Protein AF-0000000067798160 (afdb_homodimer)

Nearest PDB structures (foldseek):
  1x03-assembly1_A-2  TM=8.480E-01  e=4.874E-06  Homo sapiens
  2z0v-assembly1_A  TM=8.189E-01  e=3.878E-06  Homo sapiens
  2elb-assembly1_A-2  TM=4.764E-01  e=2.904E-05  Homo sapiens
  5c5b-assembly1_A  TM=5.213E-01  e=1.895E-04  Homo sapiens
  2z0o-assembly1_A-2  TM=5.023E-01  e=1.895E-04  Homo sapiens

InterPro domains:
  IPR004148 BAR domain [SM00721] (15-286)
  IPR018859 BAR domain-containing family [PF10455] (17-284)
  IPR027267 AH/BAR domain superfamily [G3DSA:1.20.1270.60] (8-289)
  IPR027267 AH/BAR domain superfamily [SSF103657] (22-286)

Solvent-accessible surface area (backbone atoms only — not comparable to full-atom values): 30978 Å² total; per-residue (Å²): 134,86,80,68,79,69,65,75,69,60,71,70,67,64,83,59,51,76,60,34,54,50,47,45,48,52,52,56,58,40,74,73,48,80,81,69,70,80,75,77,55,68,68,56,54,44,50,51,36,39,53,50,16,52,48,46,31,48,50,39,42,45,69,52,57,54,49,47,72,42,69,37,36,52,24,53,70,51,60,57,47,47,50,48,46,51,46,47,50,45,45,47,47,44,54,46,48,69,67,42,81,53,75,69,61,43,48,45,64,69,56,38,74,60,75,78,73,76,69,50,31,46,36,34,46,47,15,48,22,26,44,52,21,32,50,35,33,48,72,34,63,49,58,89,77,33,50,60,45,49,39,28,48,53,48,17,54,44,26,39,51,38,30,52,32,48,51,50,26,25,51,45,31,40,60,52,26,49,47,48,46,49,48,42,52,69,38,47,50,40,51,28,50,52,31,48,50,47,26,52,50,27,46,51,50,32,44,51,40,47,53,49,38,73,68,43,53,82,88,43,39,65,62,30,50,52,50,37,52,50,29,47,51,46,28,30,51,30,43,46,49,25,52,51,44,40,49,52,52,66,68,56,61,57,68,47,52,25,48,49,46,40,50,50,29,52,30,52,29,24,41,51,37,22,54,47,36,61,60,43,48,62,55,41,47,50,38,40,52,54,48,45,50,53,50,52,52,54,56,54,53,72,75,101,135,83,79,70,77,69,65,75,69,59,72,71,66,63,85,60,52,75,60,34,55,50,45,46,49,52,52,55,57,38,73,74,49,81,79,71,71,79,72,76,56,68,71,57,54,42,50,52,36,38,52,50,14,53,49,46,31,47,50,39,42,43,69,52,57,55,48,46,71,41,70,37,38,52,23,52,72,49,60,56,45,48,53,46,48,48,48,46,51,46,46,49,47,45,53,47,47,69,68,41,81,51,78,70,61,41,48,45,65,69,56,40,74,59,76,77,73,74,70,51,32,46,37,33,47,47,14,49,22,26,43,51,21,33,51,35,33,49,74,35,63,49,57,90,76,33,50,59,45,48,39,29,46,52,48,16,53,44,26,39,52,37,31,52,34,48,52,51,27,24,51,46,32,41,61,51,25,51,45,48,46,48,48,42,54,70,38,46,52,39,51,28,51,52,30,48,49,46,26,52,51,28,47,52,49,32,44,52,40,48,54,49,37,73,68,43,52,81,89,43,38,68,62,30,52,52,49,36,54,50,29,48,50,46,26,29,51,30,44,46,50,26,51,54,44,40,50,55,52,67,67,57,61,57,68,46,53,25,48,46,47,39,50,48,29,53,30,53,30,24,41,52,37,22,53,47,37,62,62,43,49,61,56,42,48,51,38,38,52,53,48,45,52,52,51,52,51,54,56,54,53,71,75,103

Sequence (608 aa):
MSFNFNDSLNSLSTTFSPWAKRTQRMVQEKLGNVEDVTELPQEYLELEARVDALKIVHQKLLAVTSNYENEGYDYPPNLRESLSDLSKTITEKVQGLSQVSSAAEAQSVLTTPGSKKDPKTMNHALGRAALGGVAALKEAGADSDDPLSESLQKYAIAEEKIGEGRLSQDTLIANKFNAAFHTTLNTSLQFAAKARANVRNARLTLDAVKASAKAAKPEQQGAARAEVEQAEDEFVAATEEAVGVMKNALDTPEPLRNLVELVSAQLAYHKLAYETLKDLLPEVEELQTTQETKYRESREAAINMSFNFNDSLNSLSTTFSPWAKRTQRMVQEKLGNVEDVTELPQEYLELEARVDALKIVHQKLLAVTSNYENEGYDYPPNLRESLSDLSKTITEKVQGLSQVSSAAEAQSVLTTPGSKKDPKTMNHALGRAALGGVAALKEAGADSDDPLSESLQKYAIAEEKIGEGRLSQDTLIANKFNAAFHTTLNTSLQFAAKARANVRNARLTLDAVKASAKAAKPEQQGAARAEVEQAEDEFVAATEEAVGVMKNALDTPEPLRNLVELVSAQLAYHKLAYETLKDLLPEVEELQTTQETKYRESREAAIN

Organism: Yarrowia lipolytica (strain CLIB 122 / E 150) (NCBI:txid284591)

pLDDT: mean 81.95, std 21.0, range [26.31, 98.88]

Foldseek 3Di:
DPPPPPPVVPPCVVVQDPLLVVLLVQLVVVLPPPPQARDHDPVLVVLVVLLVVLLCVLVVVLVPLVCLVPQQSQPCVVVVVVVVCVVVVCVVLVVVVVPDDDPVVNVCVVVVPPPPPQGNYVLLVLLVVLVVVLVVCVVVPHDPVQLSSVLSNLSSVLSVQLSVLSNQLSVLLVPLANVLSVVLCVPLSVVLVVLVVQLVVLSVQLSVLSVCLVVDDPVCNVVSVVSNVVSSVSNSVSSVVSSVSSVVSSPDCRNVVSVVSNVVSVVSSVVSSVVSVVVSVVVSVVSVVVVVVVVVVVVVVVVD/DPPPPPPVVPPCVVVQDPLLVVLLVQLVVVLPPPPQARDHDPVLVVLVVLLVVLLCVLVVVLVPLVCLVPQQSQPCVVVVVVVVVVVVVCVVLVVVVVVDDDPVVNVCVVVVPPPPPQGNYVLLVLLVVLVVVLVVCVVVPHDPVQLSSVLSNLSSVLSVQLSVLSNQLSVLLVPLANVLSVVLCVPLSVVLVVLVVQLVVLSVQLSVLSVCLVVDDPVCNVVSVVSNVVSSVSNSVSSVVSVVSSVVSSPDCRNVVSVVSNVVSVVSSVVSSVVSVVVSVVVSVVSVVVVVVVVVVVVVVVVD

Secondary structure (DSSP, 8-state):
----TTTTSSS------HHHHHHHHHHHHHHHSS--SPPPPHHHHHHHHHHHHHHHHHHHHHHHHGGGGSTTTT-THHHHHHHHHHHHHHHHHHHHHHS--SHHHHHHHHHS--S-----SHHHHHHHHHHHHHHHHHHTT--TT-HHHHHHHHHHHHHHHHHHHHHHHHHHIIIIIIHHHHHHHHTHHHHHHHHHHHHHHHHHHHHHHHHHHHS--GGGHHHHHHHHHHHHHHHHHHHHHHHHHHHHHHS-SHHHHHHHHHHHHHHHHHHHHHHHHHHHHHHHHHHHHHHHHHHHHHHHHHH-/----TTGGGSS------HHHHHHHHHHHHHHHSS--S-PPPHHHHHHHHHHHHHHHHHHHHHHHHGGGGSTTTT-THHHHHHHHHHHHHHHHHHHHHHH--SHHHHHHHHHS--S-PPP-SHHHHHHHHHHHHHHHHHHTT--TT-HHHHHHHHHHHHHHHHHHHHHHHHHHIIIIIIHHHHHHHHTHHHHHHHHHHHHHHHHHHHHHHHHHHHH--GGGHHHHHHHHHHHHHHHHHHHHHHHHHHHHHHS-SHHHHHHHHHHHHHHHHHHHHHHHHHHHHHHHHHHHHHHHHHHHHHHHHHH-

Structure (mmCIF, N/CA/C/O backbone):
data_AF-0000000067798160-model_v1
#
loop_
_entity.id
_entity.type
_entity.pdbx_description
1 polymer YALI0B21120p
#
loop_
_atom_site.group_PDB
_atom_site.id
_atom_site.type_symbol
_atom_site.label_atom_id
_atom_site.label_alt_id
_atom_site.label_comp_id
_atom_site.label_asym_id
_atom_site.label_entity_id
_atom_site.label_seq_id
_atom_site.pdbx_PDB_ins_code
_atom_site.Cartn_x
_atom_site.Cartn_y
_atom_site.Cartn_z
_atom_site.occupancy
_atom_site.B_iso_or_equiv
_atom_site.auth_seq_id
_atom_site.auth_comp_id
_atom_site.auth_asym_id
_atom_site.auth_atom_id
_atom_site.pdbx_PDB_model_num
ATOM 1 N N . MET A 1 1 ? -4.547 -82.625 -29.016 1 26.8 1 MET A N 1
ATOM 2 C CA . MET A 1 1 ? -5.004 -81.375 -29.625 1 26.8 1 MET A CA 1
ATOM 3 C C . MET A 1 1 ? -4.508 -80.188 -28.828 1 26.8 1 MET A C 1
ATOM 5 O O . MET A 1 1 ? -4.828 -80.062 -27.641 1 26.8 1 MET A O 1
ATOM 9 N N . SER A 1 2 ? -3.238 -79.75 -29.109 1 29.38 2 SER A N 1
ATOM 10 C CA . SER A 1 2 ? -2.334 -78.812 -28.453 1 29.38 2 SER A CA 1
ATOM 11 C C . SER A 1 2 ? -2.9 -77.375 -28.469 1 29.38 2 SER A C 1
ATOM 13 O O . SER A 1 2 ? -3.074 -76.75 -29.547 1 29.38 2 SER A O 1
ATOM 15 N N . PHE A 1 3 ? -3.971 -77.062 -27.531 1 33.56 3 PHE A N 1
ATOM 16 C CA . PHE A 1 3 ? -4.559 -75.75 -27.312 1 33.56 3 PHE A CA 1
ATOM 17 C C . PHE A 1 3 ? -3.482 -74.688 -27.281 1 33.56 3 PHE A C 1
ATOM 19 O O . PHE A 1 3 ? -2.645 -74.688 -26.375 1 33.56 3 PHE A O 1
ATOM 26 N N . ASN A 1 4 ? -3.025 -74.25 -28.5 1 27.56 4 ASN A N 1
ATOM 27 C CA . ASN A 1 4 ? -2.102 -73.125 -28.75 1 27.56 4 ASN A CA 1
ATOM 28 C C . ASN A 1 4 ? -2.543 -71.875 -28.031 1 27.56 4 ASN A C 1
ATOM 30 O O . ASN A 1 4 ? -3.504 -71.188 -28.453 1 27.56 4 ASN A O 1
ATOM 34 N N . PHE A 1 5 ? -2.439 -71.75 -26.609 1 35.53 5 PHE A N 1
ATOM 35 C CA . PHE A 1 5 ? -2.541 -70.625 -25.688 1 35.53 5 PHE A CA 1
ATOM 36 C C . PHE A 1 5 ? -1.87 -69.375 -26.281 1 35.53 5 PHE A C 1
ATOM 38 O O . PHE A 1 5 ? -1.918 -68.25 -25.703 1 35.53 5 PHE A O 1
ATOM 45 N N . ASN A 1 6 ? -1.009 -69.5 -27.391 1 32.62 6 ASN A N 1
ATOM 46 C CA . ASN A 1 6 ? -0.255 -68.375 -27.906 1 32.62 6 ASN A CA 1
ATOM 47 C C . ASN A 1 6 ? -1.163 -67.375 -28.625 1 32.62 6 ASN A C 1
ATOM 49 O O . ASN A 1 6 ? -0.875 -66.188 -28.641 1 32.62 6 ASN A O 1
ATOM 53 N N . ASP A 1 7 ? -2.201 -67.812 -29.438 1 34.44 7 ASP A N 1
ATOM 54 C CA . ASP A 1 7 ? -2.82 -66.875 -30.422 1 34.44 7 ASP A CA 1
ATOM 55 C C . ASP A 1 7 ? -3.674 -65.812 -29.734 1 34.44 7 ASP A C 1
ATOM 57 O O . ASP A 1 7 ? -4.094 -64.875 -30.375 1 34.44 7 ASP A O 1
ATOM 61 N N . SER A 1 8 ? -4.457 -66.188 -28.656 1 33.22 8 SER A N 1
ATOM 62 C CA . SER A 1 8 ? -5.441 -65.25 -28.172 1 33.22 8 SER A CA 1
ATOM 63 C C . SER A 1 8 ? -4.766 -64 -27.594 1 33.22 8 SER A C 1
ATOM 65 O O . SER A 1 8 ? -5.438 -63.031 -27.172 1 33.22 8 SER A O 1
ATOM 67 N N . LEU A 1 9 ? -3.496 -64.125 -27.078 1 33.91 9 LEU A N 1
ATOM 68 C CA . LEU A 1 9 ? -2.893 -62.969 -26.453 1 33.91 9 LEU A CA 1
ATOM 69 C C . LEU A 1 9 ? -2.639 -61.875 -27.484 1 33.91 9 LEU A C 1
ATOM 71 O O . LEU A 1 9 ? -2.344 -60.719 -27.141 1 33.91 9 LEU A O 1
ATOM 75 N N . ASN A 1 10 ? -2.498 -62.219 -28.844 1 33.38 10 ASN A N 1
ATOM 76 C CA . ASN A 1 10 ? -2.059 -61.219 -29.812 1 33.38 10 ASN A CA 1
ATOM 77 C C . ASN A 1 10 ? -3.135 -60.156 -30.047 1 33.38 10 ASN A C 1
ATOM 79 O O . ASN A 1 10 ? -2.871 -59.125 -30.672 1 33.38 10 ASN A O 1
ATOM 83 N N . SER A 1 11 ? -4.445 -60.5 -30.172 1 33.44 11 SER A N 1
ATOM 84 C CA . SER A 1 11 ? -5.383 -59.562 -30.781 1 33.44 11 SER A CA 1
ATOM 85 C C . SER A 1 11 ? -5.586 -58.344 -29.906 1 33.44 11 SER A C 1
ATOM 87 O O . SER A 1 11 ? -6.309 -57.438 -30.266 1 33.44 11 SER A O 1
ATOM 89 N N . LEU A 1 12 ? -5.508 -58.5 -28.578 1 36.44 12 LEU A N 1
ATOM 90 C CA . LEU A 1 12 ? -5.719 -57.25 -27.906 1 36.44 12 LEU A CA 1
ATOM 91 C C . LEU A 1 12 ? -4.613 -56.25 -28.25 1 36.44 12 LEU A C 1
ATOM 93 O O . LEU A 1 12 ? -3.541 -56.281 -27.641 1 36.44 12 LEU A O 1
ATOM 97 N N . SER A 1 13 ? -4.258 -56.031 -29.516 1 34.72 13 SER A N 1
ATOM 98 C CA . SER A 1 13 ? -3.5 -54.875 -29.984 1 34.72 13 SER A CA 1
ATOM 99 C C . SER A 1 13 ? -3.939 -53.594 -29.281 1 34.72 13 SER A C 1
ATOM 101 O O . SER A 1 13 ? -4.816 -52.875 -29.766 1 34.72 13 SER A O 1
ATOM 103 N N . THR A 1 14 ? -4.59 -53.625 -28.094 1 39.97 14 THR A N 1
ATOM 104 C CA . THR A 1 14 ? -4.773 -52.344 -27.391 1 39.97 14 THR A CA 1
ATOM 105 C C . THR A 1 14 ? -3.555 -51.438 -27.578 1 39.97 14 THR A C 1
ATOM 107 O O . THR A 1 14 ? -2.42 -51.875 -27.359 1 39.97 14 THR A O 1
ATOM 110 N N . THR A 1 15 ? -3.641 -50.469 -28.547 1 40.31 15 THR A N 1
ATOM 111 C CA . THR A 1 15 ? -2.738 -49.344 -28.766 1 40.31 15 THR A CA 1
ATOM 112 C C . THR A 1 15 ? -2.107 -48.906 -27.453 1 40.31 15 THR A C 1
ATOM 114 O O . THR A 1 15 ? -2.748 -48.219 -26.656 1 40.31 15 THR A O 1
ATOM 117 N N . PHE A 1 16 ? -1.462 -49.75 -26.797 1 50.81 16 PHE A N 1
ATOM 118 C CA . PHE A 1 16 ? -0.698 -49.375 -25.609 1 50.81 16 PHE A CA 1
ATOM 119 C C . PHE A 1 16 ? 0.133 -48.125 -25.859 1 50.81 16 PHE A C 1
ATOM 121 O O . PHE A 1 16 ? 0.827 -48.031 -26.875 1 50.81 16 PHE A O 1
ATOM 128 N N . SER A 1 17 ? -0.335 -47.031 -25.172 1 61.56 17 SER A N 1
ATOM 129 C CA . SER A 1 17 ? 0.434 -45.781 -25.219 1 61.56 17 SER A CA 1
ATOM 130 C C . SER A 1 17 ? 1.926 -46.031 -25.047 1 61.56 17 SER A C 1
ATOM 132 O O . SER A 1 17 ? 2.314 -47.031 -24.422 1 61.56 17 SER A O 1
ATOM 134 N N . PRO A 1 18 ? 2.727 -45.406 -25.984 1 65.56 18 PRO A N 1
ATOM 135 C CA . PRO A 1 18 ? 4.176 -45.594 -25.859 1 65.56 18 PRO A CA 1
ATOM 136 C C . PRO A 1 18 ? 4.645 -45.625 -24.406 1 65.56 18 PRO A C 1
ATOM 138 O O . PRO A 1 18 ? 5.59 -46.344 -24.062 1 65.56 18 PRO A O 1
ATOM 141 N N . TRP A 1 19 ? 3.869 -45.031 -23.594 1 69.81 19 TRP A N 1
ATOM 142 C CA . TRP A 1 19 ? 4.242 -44.969 -22.188 1 69.81 19 TRP A CA 1
ATOM 143 C C . TRP A 1 19 ? 3.959 -46.281 -21.484 1 69.81 19 TRP A C 1
ATOM 145 O O . TRP A 1 19 ? 4.734 -46.719 -20.641 1 69.81 19 TRP A O 1
ATOM 155 N N . ALA A 1 20 ? 2.936 -46.938 -21.844 1 71.69 20 ALA A N 1
ATOM 156 C CA . ALA A 1 20 ? 2.59 -48.219 -21.234 1 71.69 20 ALA A CA 1
ATOM 157 C C . ALA A 1 20 ? 3.65 -49.281 -21.531 1 71.69 20 ALA A C 1
ATOM 159 O O . ALA A 1 20 ? 3.988 -50.094 -20.672 1 71.69 20 ALA A O 1
ATOM 160 N N . LYS A 1 21 ? 4.16 -49.25 -22.797 1 69.69 21 LYS A N 1
ATOM 161 C CA . LYS A 1 21 ? 5.164 -50.219 -23.219 1 69.69 21 LYS A CA 1
ATOM 162 C C . LYS A 1 21 ? 6.465 -50.031 -22.438 1 69.69 21 LYS A C 1
ATOM 164 O O . LYS A 1 21 ? 7.105 -51 -22.047 1 69.69 21 LYS A O 1
ATOM 169 N N . ARG A 1 22 ? 6.777 -48.719 -22.234 1 73.06 22 ARG A N 1
ATOM 170 C CA . ARG A 1 22 ? 8.016 -48.438 -21.516 1 73.06 22 ARG A CA 1
ATOM 171 C C . ARG A 1 22 ? 7.91 -48.875 -20.062 1 73.06 22 ARG A C 1
ATOM 173 O O . ARG A 1 22 ? 8.836 -49.469 -19.516 1 73.06 22 ARG A O 1
ATOM 180 N N . THR A 1 23 ? 6.863 -48.5 -19.453 1 76.5 23 THR A N 1
ATOM 181 C CA . THR A 1 23 ? 6.676 -48.844 -18.062 1 76.5 23 THR A CA 1
ATOM 182 C C . THR A 1 23 ? 6.652 -50.375 -17.891 1 76.5 23 THR A C 1
ATOM 184 O O . THR A 1 23 ? 7.281 -50.906 -16.969 1 76.5 23 THR A O 1
ATOM 187 N N . GLN A 1 24 ? 6.039 -51.031 -18.828 1 70.69 24 GLN A N 1
ATOM 188 C CA . GLN A 1 24 ? 5.953 -52.469 -18.766 1 70.69 24 GLN A CA 1
ATOM 189 C C . GLN A 1 24 ? 7.328 -53.125 -18.953 1 70.69 24 GLN A C 1
ATOM 191 O O . GLN A 1 24 ? 7.652 -54.094 -18.266 1 70.69 24 GLN A O 1
ATOM 196 N N . ARG A 1 25 ? 8.07 -52.625 -19.938 1 68.94 25 ARG A N 1
ATOM 197 C CA . ARG A 1 25 ? 9.406 -53.156 -20.203 1 68.94 25 ARG A CA 1
ATOM 198 C C . ARG A 1 25 ? 10.305 -52.969 -18.969 1 68.94 25 ARG A C 1
ATOM 200 O O . ARG A 1 25 ? 11.086 -53.875 -18.656 1 68.94 25 ARG A O 1
ATOM 207 N N . MET A 1 26 ? 10.094 -51.781 -18.375 1 70.25 26 MET A N 1
ATOM 208 C CA . MET A 1 26 ? 10.945 -51.531 -17.219 1 70.25 26 MET A CA 1
ATOM 209 C C . MET A 1 26 ? 10.625 -52.5 -16.078 1 70.25 26 MET A C 1
ATOM 211 O O . MET A 1 26 ? 11.531 -52.969 -15.398 1 70.25 26 MET A O 1
ATOM 215 N N . VAL A 1 27 ? 9.398 -52.781 -15.906 1 67.62 27 VAL A N 1
ATOM 216 C CA . VAL A 1 27 ? 8.984 -53.719 -14.852 1 67.62 27 VAL A CA 1
ATOM 217 C C . VAL A 1 27 ? 9.492 -55.125 -15.18 1 67.62 27 VAL A C 1
ATOM 219 O O . VAL A 1 27 ? 9.977 -55.812 -14.297 1 67.62 27 VAL A O 1
ATOM 222 N N . GLN A 1 28 ? 9.508 -55.594 -16.453 1 65.19 28 GLN A N 1
ATOM 223 C CA . GLN A 1 28 ? 9.922 -56.906 -16.891 1 65.19 28 GLN A CA 1
ATOM 224 C C . GLN A 1 28 ? 11.43 -57.094 -16.781 1 65.19 28 GLN A C 1
ATOM 226 O O . GLN A 1 28 ? 11.914 -58.156 -16.422 1 65.19 28 GLN A O 1
ATOM 231 N N . GLU A 1 29 ? 12.086 -56.094 -17.203 1 59.06 29 GLU A N 1
ATOM 232 C CA . GLU A 1 29 ? 13.547 -56.156 -17.172 1 59.06 29 GLU A CA 1
ATOM 233 C C . GLU A 1 29 ? 14.055 -56.281 -15.734 1 59.06 29 GLU A C 1
ATOM 235 O O . GLU A 1 29 ? 15.078 -56.906 -15.492 1 59.06 29 GLU A O 1
ATOM 240 N N . LYS A 1 30 ? 13.375 -55.719 -14.875 1 59.19 30 LYS A N 1
ATOM 241 C CA . LYS A 1 30 ? 13.859 -55.75 -13.5 1 59.19 30 LYS A CA 1
ATOM 242 C C . LYS A 1 30 ? 13.484 -57.062 -12.82 1 59.19 30 LYS A C 1
ATOM 244 O O . LYS A 1 30 ? 14.047 -57.438 -11.781 1 59.19 30 LYS A O 1
ATOM 249 N N . LEU A 1 31 ? 12.477 -57.75 -13.242 1 56.81 31 LEU A N 1
ATOM 250 C CA . LEU A 1 31 ? 12.188 -59.094 -12.695 1 56.81 31 LEU A CA 1
ATOM 251 C C . LEU A 1 31 ? 13.406 -60 -12.789 1 56.81 31 LEU A C 1
ATOM 253 O O . LEU A 1 31 ? 13.578 -60.906 -11.961 1 56.81 31 LEU A O 1
ATOM 257 N N . GLY A 1 32 ? 14.32 -59.75 -13.828 1 48.53 32 GLY A N 1
ATOM 258 C CA . GLY A 1 32 ? 15.5 -60.594 -13.922 1 48.53 32 GLY A CA 1
ATOM 259 C C . GLY A 1 32 ? 16.625 -60.156 -13.008 1 48.53 32 GLY A C 1
ATOM 260 O O . GLY A 1 32 ? 17.516 -60.938 -12.695 1 48.53 32 GLY A O 1
ATOM 261 N N . ASN A 1 33 ? 17.047 -58.844 -13.055 1 50.19 33 ASN A N 1
ATOM 262 C CA . ASN A 1 33 ? 18.203 -58.438 -12.266 1 50.19 33 ASN A CA 1
ATOM 263 C C . ASN A 1 33 ? 17.812 -58.031 -10.844 1 50.19 33 ASN A C 1
ATOM 265 O O . ASN A 1 33 ? 16.656 -57.719 -10.586 1 50.19 33 ASN A O 1
ATOM 269 N N . VAL A 1 34 ? 18.672 -58.344 -9.758 1 46.59 34 VAL A N 1
ATOM 270 C CA . VAL A 1 34 ? 18.547 -58.281 -8.305 1 46.59 34 VAL A CA 1
ATOM 271 C C . VAL A 1 34 ? 17.984 -56.906 -7.883 1 46.59 34 VAL A C 1
ATOM 273 O O . VAL A 1 34 ? 17.438 -56.781 -6.789 1 46.59 34 VAL A O 1
ATOM 276 N N . GLU A 1 35 ? 18.438 -55.75 -8.344 1 53.56 35 GLU A N 1
ATOM 277 C CA . GLU A 1 35 ? 18.094 -54.562 -7.57 1 53.56 35 GLU A CA 1
ATOM 278 C C . GLU A 1 35 ? 16.609 -54.25 -7.691 1 53.56 35 GLU A C 1
ATOM 280 O O . GLU A 1 35 ? 16.109 -54 -8.789 1 53.56 35 GLU A O 1
ATOM 285 N N . ASP A 1 36 ? 15.586 -54.75 -6.758 1 59.25 36 ASP A N 1
ATOM 286 C CA . ASP A 1 36 ? 14.203 -55.125 -6.516 1 59.25 36 ASP A CA 1
ATOM 287 C C . ASP A 1 36 ? 13.266 -53.938 -6.676 1 59.25 36 ASP A C 1
ATOM 289 O O . ASP A 1 36 ? 12.047 -54.094 -6.781 1 59.25 36 ASP A O 1
ATOM 293 N N . VAL A 1 37 ? 13.609 -52.719 -6.621 1 68.75 37 VAL A N 1
ATOM 294 C CA . VAL A 1 37 ? 12.586 -51.656 -6.539 1 68.75 37 VAL A CA 1
ATOM 295 C C . VAL A 1 37 ? 12.211 -51.188 -7.941 1 68.75 37 VAL A C 1
ATOM 297 O O . VAL A 1 37 ? 13.094 -50.938 -8.773 1 68.75 37 VAL A O 1
ATOM 300 N N . THR A 1 38 ? 10.953 -51.312 -8.328 1 81.25 38 THR A N 1
ATOM 301 C CA . THR A 1 38 ? 10.422 -50.875 -9.625 1 81.25 38 THR A CA 1
ATOM 302 C C . THR A 1 38 ? 10.688 -49.375 -9.844 1 81.25 38 THR A C 1
ATOM 304 O O . THR A 1 38 ? 10.344 -48.562 -9 1 81.25 38 THR A O 1
ATOM 307 N N . GLU A 1 39 ? 11.453 -49.094 -10.812 1 83.75 39 GLU A N 1
ATOM 308 C CA . GLU A 1 39 ? 11.789 -47.719 -11.117 1 83.75 39 GLU A CA 1
ATOM 309 C C . GLU A 1 39 ? 10.766 -47.094 -12.062 1 83.75 39 GLU A C 1
ATOM 311 O O . GLU A 1 39 ? 10.047 -47.812 -12.766 1 83.75 39 GLU A O 1
ATOM 316 N N . LEU A 1 40 ? 10.641 -45.844 -11.992 1 88.38 40 LEU A N 1
ATOM 317 C CA . LEU A 1 40 ? 9.75 -45.094 -12.875 1 88.38 40 LEU A CA 1
ATOM 318 C C . LEU A 1 40 ? 10.508 -44.562 -14.078 1 88.38 40 LEU A C 1
ATOM 320 O O . LEU A 1 40 ? 11.688 -44.219 -13.969 1 88.38 40 LEU A O 1
ATOM 324 N N . PRO A 1 41 ? 9.828 -44.562 -15.305 1 86.62 41 PRO A N 1
ATOM 325 C CA . PRO A 1 41 ? 10.477 -43.969 -16.484 1 86.62 41 PRO A CA 1
ATOM 326 C C . PRO A 1 41 ? 10.906 -42.531 -16.266 1 86.62 41 PRO A C 1
ATOM 328 O O . PRO A 1 41 ? 10.234 -41.781 -15.539 1 86.62 41 PRO A O 1
ATOM 331 N N . GLN A 1 42 ? 12.016 -42.156 -16.922 1 88.25 42 GLN A N 1
ATOM 332 C CA . GLN A 1 42 ? 12.562 -40.812 -16.797 1 88.25 42 GLN A CA 1
ATOM 333 C C . GLN A 1 42 ? 11.547 -39.75 -17.266 1 88.25 42 GLN A C 1
ATOM 335 O O . GLN A 1 42 ? 11.453 -38.688 -16.672 1 88.25 42 GLN A O 1
ATOM 340 N N . GLU A 1 43 ? 10.844 -40 -18.297 1 89.06 43 GLU A N 1
ATOM 341 C CA . GLU A 1 43 ? 9.836 -39.094 -18.812 1 89.06 43 GLU A CA 1
ATOM 342 C C . GLU A 1 43 ? 8.758 -38.812 -17.766 1 89.06 43 GLU A C 1
ATOM 344 O O . GLU A 1 43 ? 8.266 -37.688 -17.688 1 89.06 43 GLU A O 1
ATOM 349 N N . TYR A 1 44 ? 8.422 -39.844 -17.062 1 93.38 44 TYR A N 1
ATOM 350 C CA . TYR A 1 44 ? 7.445 -39.688 -15.992 1 93.38 44 TYR A CA 1
ATOM 351 C C . TYR A 1 44 ? 7.977 -38.75 -14.906 1 93.38 44 TYR A C 1
ATOM 353 O O . TYR A 1 44 ? 7.266 -37.875 -14.438 1 93.38 44 TYR A O 1
ATOM 361 N N . LEU A 1 45 ? 9.164 -38.906 -14.531 1 92.94 45 LEU A N 1
ATOM 362 C CA . LEU A 1 45 ? 9.789 -38.094 -13.492 1 92.94 45 LEU A CA 1
ATOM 363 C C . LEU A 1 45 ? 9.898 -36.656 -13.938 1 92.94 45 LEU A C 1
ATOM 365 O O . LEU A 1 45 ? 9.734 -35.719 -13.125 1 92.94 45 LEU A O 1
ATOM 369 N N . GLU A 1 46 ? 10.148 -36.438 -15.172 1 92.88 46 GLU A N 1
ATOM 370 C CA . GLU A 1 46 ? 10.219 -35.094 -15.719 1 92.88 46 GLU A CA 1
ATOM 371 C C . GLU A 1 46 ? 8.852 -34.406 -15.68 1 92.88 46 GLU A C 1
ATOM 373 O O . GLU A 1 46 ? 8.766 -33.219 -15.383 1 92.88 46 GLU A O 1
ATOM 378 N N . LEU A 1 47 ? 7.871 -35.156 -16.047 1 94.31 47 LEU A N 1
ATOM 379 C CA . LEU A 1 47 ? 6.516 -34.656 -15.977 1 94.31 47 LEU A CA 1
ATOM 380 C C . LEU A 1 47 ? 6.156 -34.25 -14.547 1 94.31 47 LEU A C 1
ATOM 382 O O . LEU A 1 47 ? 5.52 -33.219 -14.32 1 94.31 47 LEU A O 1
ATOM 386 N N . GLU A 1 48 ? 6.539 -35.031 -13.594 1 95.62 48 GLU A N 1
ATOM 387 C CA . GLU A 1 48 ? 6.293 -34.719 -12.188 1 95.62 48 GLU A CA 1
ATOM 388 C C . GLU A 1 48 ? 6.965 -33.438 -11.773 1 95.62 48 GLU A C 1
ATOM 390 O O . GLU A 1 48 ? 6.371 -32.625 -11.062 1 95.62 48 GLU A O 1
ATOM 395 N N . ALA A 1 49 ? 8.133 -33.312 -12.234 1 95.31 49 ALA A N 1
ATOM 396 C CA . ALA A 1 49 ? 8.891 -32.125 -11.898 1 95.31 49 ALA A CA 1
ATOM 397 C C . ALA A 1 49 ? 8.219 -30.859 -12.461 1 95.31 49 ALA A C 1
ATOM 399 O O . ALA A 1 49 ? 8.195 -29.812 -11.812 1 95.31 49 ALA A O 1
ATOM 400 N N . ARG A 1 50 ? 7.727 -30.953 -13.617 1 95.56 50 ARG A N 1
ATOM 401 C CA . ARG A 1 50 ? 7.066 -29.828 -14.258 1 95.56 50 ARG A CA 1
ATOM 402 C C . ARG A 1 50 ? 5.777 -29.453 -13.523 1 95.56 50 ARG A C 1
ATOM 404 O O . ARG A 1 50 ? 5.461 -28.281 -13.359 1 95.56 50 ARG A O 1
ATOM 411 N N . VAL A 1 51 ? 5.047 -30.469 -13.18 1 96.81 51 VAL A N 1
ATOM 412 C CA . VAL A 1 51 ? 3.814 -30.219 -12.438 1 96.81 51 VAL A CA 1
ATOM 413 C C . VAL A 1 51 ? 4.137 -29.562 -11.094 1 96.81 51 VAL A C 1
ATOM 415 O O . VAL A 1 51 ? 3.443 -28.641 -10.664 1 96.81 51 VAL A O 1
ATOM 418 N N . ASP A 1 52 ? 5.164 -30.016 -10.469 1 96.81 52 ASP A N 1
ATOM 419 C CA . ASP A 1 52 ? 5.582 -29.422 -9.203 1 96.81 52 ASP A CA 1
ATOM 420 C C . ASP A 1 52 ? 6.004 -27.969 -9.375 1 96.81 52 ASP A C 1
ATOM 422 O O . ASP A 1 52 ? 5.723 -27.125 -8.516 1 96.81 52 ASP A O 1
ATOM 426 N N . ALA A 1 53 ? 6.707 -27.766 -10.445 1 96.38 53 ALA A N 1
ATOM 427 C CA . ALA A 1 53 ? 7.125 -26.406 -10.727 1 96.38 53 ALA A CA 1
ATOM 428 C C . ALA A 1 53 ? 5.918 -25.484 -10.914 1 96.38 53 ALA A C 1
ATOM 430 O O . ALA A 1 53 ? 5.895 -24.375 -10.398 1 96.38 53 ALA A O 1
ATOM 431 N N . LEU A 1 54 ? 4.957 -25.938 -11.656 1 96.62 54 LEU A N 1
ATOM 432 C CA . LEU A 1 54 ? 3.746 -25.156 -11.867 1 96.62 54 LEU A CA 1
ATOM 433 C C . LEU A 1 54 ? 3.027 -24.891 -10.555 1 96.62 54 LEU A C 1
ATOM 435 O O . LEU A 1 54 ? 2.492 -23.797 -10.336 1 96.62 54 LEU A O 1
ATOM 439 N N . LYS A 1 55 ? 3.027 -25.906 -9.711 1 97.25 55 LYS A N 1
ATOM 440 C CA . LYS A 1 55 ? 2.436 -25.734 -8.383 1 97.25 55 LYS A CA 1
ATOM 441 C C . LYS A 1 55 ? 3.154 -24.656 -7.59 1 97.25 55 LYS A C 1
ATOM 443 O O . LYS A 1 55 ? 2.514 -23.812 -6.949 1 97.25 55 LYS A O 1
ATOM 448 N N . ILE A 1 56 ? 4.406 -24.656 -7.668 1 96.56 56 ILE A N 1
ATOM 449 C CA . ILE A 1 56 ? 5.223 -23.672 -6.953 1 96.56 56 ILE A CA 1
ATOM 450 C C . ILE A 1 56 ? 4.918 -22.266 -7.469 1 96.56 56 ILE A C 1
ATOM 452 O O . ILE A 1 56 ? 4.801 -21.328 -6.68 1 96.56 56 ILE A O 1
ATOM 456 N N . VAL A 1 57 ? 4.758 -22.109 -8.781 1 96.94 57 VAL A N 1
ATOM 457 C CA . VAL A 1 57 ? 4.406 -20.828 -9.375 1 96.94 57 VAL A CA 1
ATOM 458 C C . VAL A 1 57 ? 3.113 -20.312 -8.758 1 96.94 57 VAL A C 1
ATOM 460 O O . VAL A 1 57 ? 3.049 -19.156 -8.312 1 96.94 57 VAL A O 1
ATOM 463 N N . HIS A 1 58 ? 2.123 -21.234 -8.703 1 98.19 58 HIS A N 1
ATOM 464 C CA . HIS A 1 58 ? 0.826 -20.844 -8.164 1 98.19 58 HIS A CA 1
ATOM 465 C C . HIS A 1 58 ? 0.931 -20.469 -6.688 1 98.19 58 HIS A C 1
ATOM 467 O O . HIS A 1 58 ? 0.392 -19.453 -6.258 1 98.19 58 HIS A O 1
ATOM 473 N N . GLN A 1 59 ? 1.669 -21.219 -5.988 1 96.81 59 GLN A N 1
ATOM 474 C CA . GLN A 1 59 ? 1.764 -21.047 -4.543 1 96.81 59 GLN A CA 1
ATOM 475 C C . GLN A 1 59 ? 2.529 -19.766 -4.195 1 96.81 59 GLN A C 1
ATOM 477 O O . GLN A 1 59 ? 2.113 -19.016 -3.318 1 96.81 59 GLN A O 1
ATOM 482 N N . LYS A 1 60 ? 3.566 -19.547 -4.883 1 95.88 60 LYS A N 1
ATOM 483 C CA . LYS A 1 60 ? 4.402 -18.391 -4.578 1 95.88 60 LYS A CA 1
ATOM 484 C C . LYS A 1 60 ? 3.676 -17.094 -4.898 1 95.88 60 LYS A C 1
ATOM 486 O O . LYS A 1 60 ? 3.689 -16.156 -4.098 1 95.88 60 LYS A O 1
ATOM 491 N N . LEU A 1 61 ? 3.035 -17.031 -6.02 1 97.88 61 LEU A N 1
ATOM 492 C CA . LEU A 1 61 ? 2.316 -15.812 -6.383 1 97.88 61 LEU A CA 1
ATOM 493 C C . LEU A 1 61 ? 1.114 -15.594 -5.473 1 97.88 61 LEU A C 1
ATOM 495 O O . LEU A 1 61 ? 0.867 -14.477 -5.02 1 97.88 61 LEU A O 1
ATOM 499 N N . LEU A 1 62 ? 0.453 -16.703 -5.156 1 97.19 62 LEU A N 1
ATOM 500 C CA . LEU A 1 62 ? -0.729 -16.594 -4.309 1 97.19 62 LEU A CA 1
ATOM 501 C C . LEU A 1 62 ? -0.348 -16.156 -2.9 1 97.19 62 LEU A C 1
ATOM 503 O O . LEU A 1 62 ? -1.115 -15.453 -2.236 1 97.19 62 LEU A O 1
ATOM 507 N N . ALA A 1 63 ? 0.816 -16.531 -2.469 1 94.38 63 ALA A N 1
ATOM 508 C CA . ALA A 1 63 ? 1.269 -16.156 -1.132 1 94.38 63 ALA A CA 1
ATOM 509 C C . ALA A 1 63 ? 1.32 -14.633 -0.979 1 94.38 63 ALA A C 1
ATOM 511 O O . ALA A 1 63 ? 1.053 -14.102 0.101 1 94.38 63 ALA A O 1
ATOM 512 N N . VAL A 1 64 ? 1.569 -13.953 -2.051 1 95.44 64 VAL A N 1
ATOM 513 C CA . VAL A 1 64 ? 1.68 -12.5 -2.006 1 95.44 64 VAL A CA 1
ATOM 514 C C . VAL A 1 64 ? 0.35 -11.867 -2.412 1 95.44 64 VAL A C 1
ATOM 516 O O . VAL A 1 64 ? -0.161 -10.984 -1.72 1 95.44 64 VAL A O 1
ATOM 519 N N . THR A 1 65 ? -0.302 -12.367 -3.467 1 97.62 65 THR A N 1
ATOM 520 C CA . THR A 1 65 ? -1.486 -11.727 -4.023 1 97.62 65 THR A CA 1
ATOM 521 C C . THR A 1 65 ? -2.691 -11.93 -3.109 1 97.62 65 THR A C 1
ATOM 523 O O . THR A 1 65 ? -3.701 -11.234 -3.238 1 97.62 65 THR A O 1
ATOM 526 N N . SER A 1 66 ? -2.598 -12.859 -2.209 1 95.06 66 SER A N 1
ATOM 527 C CA . SER A 1 66 ? -3.684 -13.062 -1.256 1 95.06 66 SER A CA 1
ATOM 528 C C . SER A 1 66 ? -3.869 -11.836 -0.365 1 95.06 66 SER A C 1
ATOM 530 O O . SER A 1 66 ? -4.941 -11.641 0.213 1 95.06 66 SER A O 1
ATOM 532 N N . ASN A 1 67 ? -2.854 -11.008 -0.251 1 92.5 67 ASN A N 1
ATOM 533 C CA . ASN A 1 67 ? -2.939 -9.781 0.539 1 92.5 67 ASN A CA 1
ATOM 534 C C . ASN A 1 67 ? -3.984 -8.82 -0.027 1 92.5 67 ASN A C 1
ATOM 536 O O . ASN A 1 67 ? -4.594 -8.055 0.717 1 92.5 67 ASN A O 1
ATOM 540 N N . TYR A 1 68 ? -4.215 -8.891 -1.345 1 95.62 68 TYR A N 1
ATOM 541 C CA . TYR A 1 68 ? -5.188 -8.016 -1.99 1 95.62 68 TYR A CA 1
ATOM 542 C C . TYR A 1 68 ? -6.598 -8.289 -1.479 1 95.62 68 TYR A C 1
ATOM 544 O O . TYR A 1 68 ? -7.512 -7.496 -1.702 1 95.62 68 TYR A O 1
ATOM 552 N N . GLU A 1 69 ? -6.746 -9.391 -0.841 1 93.5 69 GLU A N 1
ATOM 553 C CA . GLU A 1 69 ? -8.07 -9.758 -0.336 1 93.5 69 GLU A CA 1
ATOM 554 C C . GLU A 1 69 ? -8.344 -9.086 1.007 1 93.5 69 GLU A C 1
ATOM 556 O O . GLU A 1 69 ? -9.484 -9.094 1.486 1 93.5 69 GLU A O 1
ATOM 561 N N . ASN A 1 70 ? -7.324 -8.461 1.593 1 88.88 70 ASN A N 1
ATOM 562 C CA . ASN A 1 70 ? -7.449 -7.668 2.812 1 88.88 70 ASN A CA 1
ATOM 563 C C . ASN A 1 70 ? -7.441 -6.172 2.512 1 88.88 70 ASN A C 1
ATOM 565 O O . ASN A 1 70 ? -6.414 -5.617 2.119 1 88.88 70 ASN A O 1
ATOM 569 N N . GLU A 1 71 ? -8.406 -5.539 2.836 1 88.62 71 GLU A N 1
ATOM 570 C CA . GLU A 1 71 ? -8.594 -4.141 2.457 1 88.62 71 GLU A CA 1
ATOM 571 C C . GLU A 1 71 ? -7.547 -3.244 3.113 1 88.62 71 GLU A C 1
ATOM 573 O O . GLU A 1 71 ? -7.055 -2.301 2.492 1 88.62 71 GLU A O 1
ATOM 578 N N . GLY A 1 72 ? -7.129 -3.508 4.332 1 88.25 72 GLY A N 1
ATOM 579 C CA . GLY A 1 72 ? -6.273 -2.621 5.109 1 88.25 72 GLY A CA 1
ATOM 580 C C . GLY A 1 72 ? -4.812 -3.033 5.094 1 88.25 72 GLY A C 1
ATOM 581 O O . GLY A 1 72 ? -4.047 -2.66 5.984 1 88.25 72 GLY A O 1
ATOM 582 N N . TYR A 1 73 ? -4.402 -3.793 4.055 1 89.44 73 TYR A N 1
ATOM 583 C CA . TYR A 1 73 ? -3.053 -4.348 4.066 1 89.44 73 TYR A CA 1
ATOM 584 C C . TYR A 1 73 ? -2.01 -3.242 3.938 1 89.44 73 TYR A C 1
ATOM 586 O O . TYR A 1 73 ? -0.87 -3.402 4.379 1 89.44 73 TYR A O 1
ATOM 594 N N . ASP A 1 74 ? -2.375 -2.096 3.434 1 89.75 74 ASP A N 1
ATOM 595 C CA . ASP A 1 74 ? -1.394 -1.043 3.189 1 89.75 74 ASP A CA 1
ATOM 596 C C . ASP A 1 74 ? -1.413 -0.003 4.309 1 89.75 74 ASP A C 1
ATOM 598 O O . ASP A 1 74 ? -0.727 1.018 4.227 1 89.75 74 ASP A O 1
ATOM 602 N N . TYR A 1 75 ? -2.25 -0.201 5.223 1 88.38 75 TYR A N 1
ATOM 603 C CA . TYR A 1 75 ? -2.387 0.743 6.324 1 88.38 75 TYR A CA 1
ATOM 604 C C . TYR A 1 75 ? -2.559 0.011 7.652 1 88.38 75 TYR A C 1
ATOM 606 O O . TYR A 1 75 ? -3.674 -0.099 8.164 1 88.38 75 TYR A O 1
ATOM 614 N N . PRO A 1 76 ? -1.498 -0.428 8.281 1 71.25 76 PRO A N 1
ATOM 615 C CA . PRO A 1 76 ? -1.549 -1.286 9.469 1 71.25 76 PRO A CA 1
ATOM 616 C C . PRO A 1 76 ? -2.201 -0.599 10.664 1 71.25 76 PRO A C 1
ATOM 618 O O . PRO A 1 76 ? -2.85 -1.258 11.484 1 71.25 76 PRO A O 1
ATOM 621 N N . PRO A 1 77 ? -1.84 0.718 11.055 1 59.62 77 PRO A N 1
ATOM 622 C CA . PRO A 1 77 ? -2.506 1.268 12.242 1 59.62 77 PRO A CA 1
ATOM 623 C C . PRO A 1 77 ? -4.012 1.016 12.242 1 59.62 77 PRO A C 1
ATOM 625 O O . PRO A 1 77 ? -4.633 0.966 13.305 1 59.62 77 PRO A O 1
ATOM 628 N N . ASN A 1 78 ? -4.566 0.968 11.094 1 53.19 78 ASN A N 1
ATOM 629 C CA . ASN A 1 78 ? -5.996 0.676 11.094 1 53.19 78 ASN A CA 1
ATOM 630 C C . ASN A 1 78 ? -6.285 -0.71 11.664 1 53.19 78 ASN A C 1
ATOM 632 O O . ASN A 1 78 ? -7.422 -1.008 12.039 1 53.19 78 ASN A O 1
ATOM 636 N N . LEU A 1 79 ? -5.227 -1.489 11.695 1 48.69 79 LEU A N 1
ATOM 637 C CA . LEU A 1 79 ? -5.488 -2.766 12.352 1 48.69 79 LEU A CA 1
ATOM 638 C C . LEU A 1 79 ? -5.801 -2.562 13.828 1 48.69 79 LEU A C 1
ATOM 640 O O . LEU A 1 79 ? -6.605 -3.297 14.406 1 48.69 79 LEU A O 1
ATOM 644 N N . ARG A 1 80 ? -5.156 -1.513 14.445 1 47.34 80 ARG A N 1
ATOM 645 C CA . ARG A 1 80 ? -5.504 -1.113 15.805 1 47.34 80 ARG A CA 1
ATOM 646 C C . ARG A 1 80 ? -6.855 -0.408 15.836 1 47.34 80 ARG A C 1
ATOM 648 O O . ARG A 1 80 ? -7.609 -0.545 16.797 1 47.34 80 ARG A O 1
ATOM 655 N N . GLU A 1 81 ? -7.098 0.511 14.891 1 49.06 81 GLU A N 1
ATOM 656 C CA . GLU A 1 81 ? -8.391 1.178 14.844 1 49.06 81 GLU A CA 1
ATOM 657 C C . GLU A 1 81 ? -9.523 0.171 14.664 1 49.06 81 GLU A C 1
ATOM 659 O O . GLU A 1 81 ? -10.641 0.388 15.148 1 49.06 81 GLU A O 1
ATOM 664 N N . SER A 1 82 ? -9.203 -0.773 13.938 1 48.94 82 SER A N 1
ATOM 665 C CA . SER A 1 82 ? -10.18 -1.847 13.773 1 48.94 82 SER A CA 1
ATOM 666 C C . SER A 1 82 ? -10.539 -2.469 15.125 1 48.94 82 SER A C 1
ATOM 668 O O . SER A 1 82 ? -11.703 -2.807 15.367 1 48.94 82 SER A O 1
ATOM 670 N N . LEU A 1 83 ? -9.516 -2.49 15.945 1 47.09 83 LEU A N 1
ATOM 671 C CA . LEU A 1 83 ? -9.82 -2.986 17.281 1 47.09 83 LEU A CA 1
ATOM 672 C C . LEU A 1 83 ? -10.688 -1.992 18.047 1 47.09 83 LEU A C 1
ATOM 674 O O . LEU A 1 83 ? -11.617 -2.389 18.766 1 47.09 83 LEU A O 1
ATOM 678 N N . SER A 1 84 ? -10.461 -0.746 17.859 1 48.28 84 SER A N 1
ATOM 679 C CA . SER A 1 84 ? -11.281 0.274 18.516 1 48.28 84 SER A CA 1
ATOM 680 C C . SER A 1 84 ? -12.656 0.37 17.859 1 48.28 84 SER A C 1
ATOM 682 O O . SER A 1 84 ? -13.664 0.557 18.547 1 48.28 84 SER A O 1
ATOM 684 N N . ASP A 1 85 ? -12.727 0.276 16.641 1 50.09 85 ASP A N 1
ATOM 685 C CA . ASP A 1 85 ? -14.031 0.212 15.984 1 50.09 85 ASP A CA 1
ATOM 686 C C . ASP A 1 85 ? -14.797 -1.038 16.406 1 50.09 85 ASP A C 1
ATOM 688 O O . ASP A 1 85 ? -16.016 -0.999 16.578 1 50.09 85 ASP A O 1
ATOM 692 N N . LEU A 1 86 ? -14.102 -2.061 16.453 1 48 86 LEU A N 1
ATOM 693 C CA . LEU A 1 86 ? -14.742 -3.256 16.984 1 48 86 LEU A CA 1
ATOM 694 C C . LEU A 1 86 ? -15.234 -3.018 18.406 1 48 86 LEU A C 1
ATOM 696 O O . LEU A 1 86 ? -16.344 -3.414 18.766 1 48 86 LEU A O 1
ATOM 700 N N . SER A 1 87 ? -14.438 -2.305 19.109 1 46.84 87 SER A N 1
ATOM 701 C CA . SER A 1 87 ? -14.859 -1.998 20.469 1 46.84 87 SER A CA 1
ATOM 702 C C . SER A 1 87 ? -16.031 -1.02 20.484 1 46.84 87 SER A C 1
ATOM 704 O O . SER A 1 87 ? -16.969 -1.182 21.266 1 46.84 87 SER A O 1
ATOM 706 N N . LYS A 1 88 ? -16.078 -0.005 19.672 1 50.28 88 LYS A N 1
ATOM 707 C CA . LYS A 1 88 ? -17.188 0.955 19.625 1 50.28 88 LYS A CA 1
ATOM 708 C C . LYS A 1 88 ? -18.438 0.322 19.016 1 50.28 88 LYS A C 1
ATOM 710 O O . LYS A 1 88 ? -19.547 0.545 19.516 1 50.28 88 LYS A O 1
ATOM 715 N N . THR A 1 89 ? -18.156 -0.399 18.016 1 47.91 89 THR A N 1
ATOM 716 C CA . THR A 1 89 ? -19.297 -1.093 17.422 1 47.91 89 THR A CA 1
ATOM 717 C C . THR A 1 89 ? -19.891 -2.102 18.422 1 47.91 89 THR A C 1
ATOM 719 O O . THR A 1 89 ? -21.109 -2.225 18.531 1 47.91 89 THR A O 1
ATOM 722 N N . ILE A 1 90 ? -19.016 -2.697 19.125 1 47.91 90 ILE A N 1
ATOM 723 C CA . ILE A 1 90 ? -19.516 -3.609 20.156 1 47.91 90 ILE A CA 1
ATOM 724 C C . ILE A 1 90 ? -20.172 -2.812 21.281 1 47.91 90 ILE A C 1
ATOM 726 O O . ILE A 1 90 ? -21.25 -3.186 21.766 1 47.91 90 ILE A O 1
ATOM 730 N N . THR A 1 91 ? -19.547 -1.741 21.641 1 51.56 91 THR A N 1
ATOM 731 C CA . THR A 1 91 ? -20.125 -0.919 22.703 1 51.56 91 THR A CA 1
ATOM 732 C C . THR A 1 91 ? -21.422 -0.271 22.234 1 51.56 91 THR A C 1
ATOM 734 O O . THR A 1 91 ? -22.406 -0.213 22.984 1 51.56 91 THR A O 1
ATOM 737 N N . GLU A 1 92 ? -21.422 0.213 21.047 1 48.81 92 GLU A N 1
ATOM 738 C CA . GLU A 1 92 ? -22.656 0.779 20.516 1 48.81 92 GLU A CA 1
ATOM 739 C C . GLU A 1 92 ? -23.719 -0.3 20.328 1 48.81 92 GLU A C 1
ATOM 741 O O . GLU A 1 92 ? -24.891 -0.079 20.609 1 48.81 92 GLU A O 1
ATOM 746 N N . LYS A 1 93 ? -23.219 -1.373 19.812 1 48.03 93 LYS A N 1
ATOM 747 C CA . LYS A 1 93 ? -24.172 -2.475 19.688 1 48.03 93 LYS A CA 1
ATOM 748 C C . LYS A 1 93 ? -24.594 -2.994 21.062 1 48.03 93 LYS A C 1
ATOM 750 O O . LYS A 1 93 ? -25.75 -3.354 21.281 1 48.03 93 LYS A O 1
ATOM 755 N N . VAL A 1 94 ? -23.672 -2.971 21.953 1 48.78 94 VAL A N 1
ATOM 756 C CA . VAL A 1 94 ? -24.016 -3.389 23.297 1 48.78 94 VAL A CA 1
ATOM 757 C C . VAL A 1 94 ? -24.922 -2.344 23.953 1 48.78 94 VAL A C 1
ATOM 759 O O . VAL A 1 94 ? -25.906 -2.688 24.609 1 48.78 94 VAL A O 1
ATOM 762 N N . GLN A 1 95 ? -24.516 -1.117 23.781 1 50.38 95 GLN A N 1
ATOM 763 C CA . GLN A 1 95 ? -25.391 -0.078 24.312 1 50.38 95 GLN A CA 1
ATOM 764 C C . GLN A 1 95 ? -26.734 -0.048 23.594 1 50.38 95 GLN A C 1
ATOM 766 O O . GLN A 1 95 ? -27.766 0.24 24.188 1 50.38 95 GLN A O 1
ATOM 771 N N . GLY A 1 96 ? -26.594 -0.288 22.297 1 44.53 96 GLY A N 1
ATOM 772 C CA . GLY A 1 96 ? -27.859 -0.436 21.578 1 44.53 96 GLY A CA 1
ATOM 773 C C . GLY A 1 96 ? -28.641 -1.66 22 1 44.53 96 GLY A C 1
ATOM 774 O O . GLY A 1 96 ? -29.875 -1.64 22.016 1 44.53 96 GLY A O 1
ATOM 775 N N . LEU A 1 97 ? -27.891 -2.727 22.281 1 46.38 97 LEU A N 1
ATOM 776 C CA . LEU A 1 97 ? -28.578 -3.924 22.766 1 46.38 97 LEU A CA 1
ATOM 777 C C . LEU A 1 97 ? -29.141 -3.709 24.156 1 46.38 97 LEU A C 1
ATOM 779 O O . LEU A 1 97 ? -30.141 -4.344 24.531 1 46.38 97 LEU A O 1
ATOM 783 N N . SER A 1 98 ? -28.406 -3.018 24.953 1 45.5 98 SER A N 1
ATOM 784 C CA . SER A 1 98 ? -28.969 -2.848 26.297 1 45.5 98 SER A CA 1
ATOM 785 C C . SER A 1 98 ? -30.312 -2.127 26.234 1 45.5 98 SER A C 1
ATOM 787 O O . SER A 1 98 ? -31.156 -2.309 27.109 1 45.5 98 SER A O 1
ATOM 789 N N . GLN A 1 99 ? -30.406 -1.198 25.359 1 43.75 99 GLN A N 1
ATOM 790 C CA . GLN A 1 99 ? -31.688 -0.519 25.375 1 43.75 99 GLN A CA 1
ATOM 791 C C . GLN A 1 99 ? -32.688 -1.22 24.453 1 43.75 99 GLN A C 1
ATOM 793 O O . GLN A 1 99 ? -33.812 -0.769 24.297 1 43.75 99 GLN A O 1
ATOM 798 N N . VAL A 1 100 ? -32.125 -2.143 23.594 1 42.66 100 VAL A N 1
ATOM 799 C CA . VAL A 1 100 ? -33.094 -2.691 22.672 1 42.66 100 VAL A CA 1
ATOM 800 C C . VAL A 1 100 ? -33.906 -3.777 23.359 1 42.66 100 VAL A C 1
ATOM 802 O O . VAL A 1 100 ? -33.375 -4.637 24.047 1 42.66 100 VAL A O 1
ATOM 805 N N . SER A 1 101 ? -35.156 -3.436 23.812 1 41.97 101 SER A N 1
ATOM 806 C CA . SER A 1 101 ? -36.156 -4.301 24.438 1 41.97 101 SER A CA 1
ATOM 807 C C . SER A 1 101 ? -36.438 -5.527 23.578 1 41.97 101 SER A C 1
ATOM 809 O O . SER A 1 101 ? -36.969 -6.52 24.062 1 41.97 101 SER A O 1
ATOM 811 N N . SER A 1 102 ? -37.188 -5.488 22.375 1 43.06 102 SER A N 1
ATOM 812 C CA . SER A 1 102 ? -37.75 -6.637 21.656 1 43.06 102 SER A CA 1
ATOM 813 C C . SER A 1 102 ? -36.781 -7.102 20.578 1 43.06 102 SER A C 1
ATOM 815 O O . SER A 1 102 ? -35.938 -6.328 20.094 1 43.06 102 SER A O 1
ATOM 817 N N . ALA A 1 103 ? -36.656 -8.555 20.375 1 44.78 103 ALA A N 1
ATOM 818 C CA . ALA A 1 103 ? -35.844 -9.328 19.438 1 44.78 103 ALA A CA 1
ATOM 819 C C . ALA A 1 103 ? -35.844 -8.688 18.047 1 44.78 103 ALA A C 1
ATOM 821 O O . ALA A 1 103 ? -34.844 -8.719 17.344 1 44.78 103 ALA A O 1
ATOM 822 N N . ALA A 1 104 ? -37.031 -8.203 17.578 1 45.16 104 ALA A N 1
ATOM 823 C CA . ALA A 1 104 ? -37.219 -7.691 16.234 1 45.1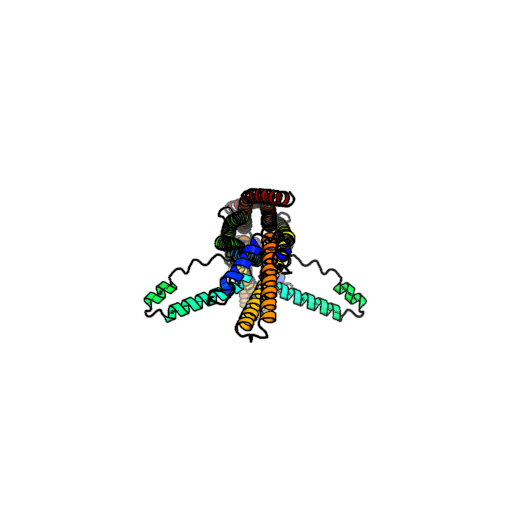6 104 ALA A CA 1
ATOM 824 C C . ALA A 1 104 ? -36.438 -6.402 16.016 1 45.16 104 ALA A C 1
ATOM 826 O O . ALA A 1 104 ? -35.906 -6.172 14.93 1 45.16 104 ALA A O 1
ATOM 827 N N . GLU A 1 105 ? -36.469 -5.527 16.984 1 43.53 105 GLU A N 1
ATOM 828 C CA . GLU A 1 105 ? -35.781 -4.242 16.875 1 43.53 105 GLU A CA 1
ATOM 829 C C . GLU A 1 105 ? -34.281 -4.414 17 1 43.53 105 GLU A C 1
ATOM 831 O O . GLU A 1 105 ? -33.531 -3.615 16.453 1 43.53 105 GLU A O 1
ATOM 836 N N . ALA A 1 106 ? -33.906 -5.43 17.672 1 45.06 106 ALA A N 1
ATOM 837 C CA . ALA A 1 106 ? -32.5 -5.789 17.75 1 45.06 106 ALA A CA 1
ATOM 838 C C . ALA A 1 106 ? -31.953 -6.207 16.391 1 45.06 106 ALA A C 1
ATOM 840 O O . ALA A 1 106 ? -30.797 -5.949 16.062 1 45.06 106 ALA A O 1
ATOM 841 N N . GLN A 1 107 ? -32.812 -6.996 15.547 1 43 107 GLN A N 1
ATOM 842 C CA . GLN A 1 107 ? -32.438 -7.367 14.188 1 43 107 GLN A CA 1
ATOM 843 C C . GLN A 1 107 ? -32.219 -6.129 13.32 1 43 107 GLN A C 1
ATOM 845 O O . GLN A 1 107 ? -31.359 -6.141 12.43 1 43 107 GLN A O 1
ATOM 850 N N . SER A 1 108 ? -33.094 -5.051 13.438 1 45.5 108 SER A N 1
ATOM 851 C CA . SER A 1 108 ? -32.906 -3.855 12.625 1 45.5 108 SER A CA 1
ATOM 852 C C . SER A 1 108 ? -31.625 -3.121 13 1 45.5 108 SER A C 1
ATOM 854 O O . SER A 1 108 ? -30.969 -2.527 12.141 1 45.5 108 SER A O 1
ATOM 856 N N . VAL A 1 109 ? -31.375 -2.916 14.305 1 44.31 109 VAL A N 1
ATOM 857 C CA . VAL A 1 109 ? -30.125 -2.285 14.688 1 44.31 109 VAL A CA 1
ATOM 858 C C . VAL A 1 109 ? -28.953 -3.146 14.219 1 44.31 109 VAL A C 1
ATOM 860 O O . VAL A 1 109 ? -27.922 -2.623 13.773 1 44.31 109 VAL A O 1
ATOM 863 N N . LEU A 1 110 ? -29.078 -4.516 14.422 1 43.66 110 LEU A N 1
ATOM 864 C CA . LEU A 1 110 ? -28.062 -5.395 13.867 1 43.66 110 LEU A CA 1
ATOM 865 C C . LEU A 1 110 ? -28.062 -5.348 12.344 1 43.66 110 LEU A C 1
ATOM 867 O O . LEU A 1 110 ? -27.031 -5.555 11.703 1 43.66 110 LEU A O 1
ATOM 871 N N . THR A 1 111 ? -29.281 -5.258 11.742 1 42.62 111 THR A N 1
ATOM 872 C CA . THR A 1 111 ? -29.391 -5.18 10.289 1 42.62 111 THR A CA 1
ATOM 873 C C . THR A 1 111 ? -29.141 -3.756 9.805 1 42.62 111 THR A C 1
ATOM 875 O O . THR A 1 111 ? -29.219 -3.479 8.609 1 42.62 111 THR A O 1
ATOM 878 N N . THR A 1 112 ? -29.5 -2.758 10.688 1 41.03 112 THR A N 1
ATOM 879 C CA . THR A 1 112 ? -29.219 -1.446 10.117 1 41.03 112 THR A CA 1
ATOM 880 C C . THR A 1 112 ? -27.797 -1.399 9.539 1 41.03 112 THR A C 1
ATOM 882 O O . THR A 1 112 ? -26.844 -1.814 10.203 1 41.03 112 THR A O 1
ATOM 885 N N . PRO A 1 113 ? -27.75 -1.444 8.211 1 39.34 113 PRO A N 1
ATOM 886 C CA . PRO A 1 113 ? -26.422 -1.342 7.594 1 39.34 113 PRO A CA 1
ATOM 887 C C . PRO A 1 113 ? -25.5 -0.39 8.344 1 39.34 113 PRO A C 1
ATOM 889 O O . PRO A 1 113 ? -25.891 0.735 8.664 1 39.34 113 PRO A O 1
ATOM 892 N N . GLY A 1 114 ? -25 -0.746 9.5 1 37.19 114 GLY A N 1
ATOM 893 C CA . GLY A 1 114 ? -23.984 0.115 10.086 1 37.19 114 GLY A CA 1
ATOM 894 C C . GLY A 1 114 ? -23.328 1.042 9.078 1 37.19 114 GLY A C 1
ATOM 895 O O . GLY A 1 114 ? -23.484 0.861 7.871 1 37.19 114 GLY A O 1
ATOM 896 N N . SER A 1 115 ? -23.391 2.4 9.453 1 42.16 115 SER A N 1
ATOM 897 C CA . SER A 1 115 ? -22.734 3.342 8.555 1 42.16 115 SER A CA 1
ATOM 898 C C . SER A 1 115 ? -21.609 2.668 7.77 1 42.16 115 SER A C 1
ATOM 900 O O . SER A 1 115 ? -20.828 1.897 8.336 1 42.16 115 SER A O 1
ATOM 902 N N . LYS A 1 116 ? -21.906 2.391 6.48 1 50.22 116 LYS A N 1
ATOM 903 C CA . LYS A 1 116 ? -20.859 1.861 5.613 1 50.22 116 LYS A CA 1
ATOM 904 C C . LYS A 1 116 ? -19.469 2.188 6.164 1 50.22 116 LYS A C 1
ATOM 906 O O . LYS A 1 116 ? -19.141 3.355 6.383 1 50.22 116 LYS A O 1
ATOM 911 N N . LYS A 1 117 ? -18.875 1.318 6.812 1 69.31 117 LYS A N 1
ATOM 912 C CA . LYS A 1 117 ? -17.531 1.451 7.363 1 69.31 117 LYS A CA 1
ATOM 913 C C . LYS A 1 117 ? -16.578 2.043 6.336 1 69.31 117 LYS A C 1
ATOM 915 O O . LYS A 1 117 ? -16.594 1.65 5.168 1 69.31 117 LYS A O 1
ATOM 920 N N . ASP A 1 118 ? -16.016 3.199 6.641 1 83.06 118 ASP A N 1
ATOM 921 C CA . ASP A 1 118 ? -15.023 3.85 5.793 1 83.06 118 ASP A CA 1
ATOM 922 C C . ASP A 1 118 ? -13.945 2.861 5.352 1 83.06 118 ASP A C 1
ATOM 924 O O . ASP A 1 118 ? -13.5 2.027 6.141 1 83.06 118 ASP A O 1
ATOM 928 N N . PRO A 1 119 ? -13.695 2.904 4.082 1 90.19 119 PRO A N 1
ATOM 929 C CA . PRO A 1 119 ? -12.633 2.008 3.621 1 90.19 119 PRO A CA 1
ATOM 930 C C . PRO A 1 119 ? -11.328 2.205 4.383 1 90.19 119 PRO A C 1
ATOM 932 O O . PRO A 1 119 ? -11.023 3.316 4.824 1 90.19 119 PRO A O 1
ATOM 935 N N . LYS A 1 120 ? -10.609 1.164 4.523 1 88.19 120 LYS A N 1
ATOM 936 C CA . LYS A 1 120 ? -9.445 1.158 5.406 1 88.19 120 LYS A CA 1
ATOM 937 C C . LYS A 1 120 ? -8.148 1.256 4.609 1 88.19 120 LYS A C 1
ATOM 939 O O . LYS A 1 120 ? -7.098 0.801 5.066 1 88.19 120 LYS A O 1
ATOM 944 N N . THR A 1 121 ? -8.188 1.8 3.443 1 93.62 121 THR A N 1
ATOM 945 C CA . THR A 1 121 ? -6.965 1.962 2.66 1 93.62 121 THR A CA 1
ATOM 946 C C . THR A 1 121 ? -6.207 3.211 3.096 1 93.62 121 THR A C 1
ATOM 948 O O . THR A 1 121 ? -6.785 4.117 3.695 1 93.62 121 THR A O 1
ATOM 951 N N . MET A 1 122 ? -5.016 3.248 2.885 1 95.19 122 MET A N 1
ATOM 952 C CA . MET A 1 122 ? -4.191 4.402 3.227 1 95.19 122 MET A CA 1
ATOM 953 C C . MET A 1 122 ? -4.672 5.652 2.498 1 95.19 122 MET A C 1
ATOM 955 O O . MET A 1 122 ? -4.695 6.742 3.074 1 95.19 122 MET A O 1
ATOM 959 N N . ASN A 1 123 ? -5.09 5.473 1.246 1 97.5 123 ASN A N 1
ATOM 960 C CA . ASN A 1 123 ? -5.586 6.605 0.475 1 97.5 123 ASN A CA 1
ATOM 961 C C . ASN A 1 123 ? -6.84 7.203 1.105 1 97.5 123 ASN A C 1
ATOM 963 O O . ASN A 1 123 ? -6.977 8.43 1.193 1 97.5 123 ASN A O 1
ATOM 967 N N . HIS A 1 124 ? -7.715 6.359 1.51 1 96.19 124 HIS A N 1
ATOM 968 C CA . HIS A 1 124 ? -8.906 6.855 2.189 1 96.19 124 HIS A CA 1
ATOM 969 C C . HIS A 1 124 ? -8.547 7.531 3.508 1 96.19 124 HIS A C 1
ATOM 971 O O . HIS A 1 124 ? -9.156 8.531 3.883 1 96.19 124 HIS A O 1
ATOM 977 N N . ALA A 1 125 ? -7.559 6.957 4.188 1 95.19 125 ALA A N 1
ATOM 978 C CA . ALA A 1 125 ? -7.082 7.582 5.422 1 95.19 125 ALA A CA 1
ATOM 979 C C . ALA A 1 125 ? -6.504 8.969 5.145 1 95.19 125 ALA A C 1
ATOM 981 O O . ALA A 1 125 ? -6.742 9.906 5.902 1 95.19 125 ALA A O 1
ATOM 982 N N . LEU A 1 126 ? -5.777 9.07 4.102 1 97.88 126 LEU A N 1
ATOM 983 C CA . LEU A 1 126 ? -5.223 10.359 3.703 1 97.88 126 LEU A CA 1
ATOM 984 C C . LEU A 1 126 ? -6.336 11.352 3.395 1 97.88 126 LEU A C 1
ATOM 986 O O . LEU A 1 126 ? -6.266 12.516 3.801 1 97.88 126 LEU A O 1
ATOM 990 N N . GLY A 1 127 ? -7.336 10.828 2.67 1 97.88 127 GLY A N 1
ATOM 991 C CA . GLY A 1 127 ? -8.477 11.68 2.381 1 97.88 127 GLY A CA 1
ATOM 992 C C . GLY A 1 127 ? -9.188 12.172 3.629 1 97.88 127 GLY A C 1
ATOM 993 O O . GLY A 1 127 ? -9.484 13.359 3.75 1 97.88 127 GLY A O 1
ATOM 994 N N . ARG A 1 128 ? -9.375 11.344 4.551 1 96.06 128 ARG A N 1
ATOM 995 C CA . ARG A 1 128 ? -10.031 11.703 5.805 1 96.06 128 ARG A CA 1
ATOM 996 C C . ARG A 1 128 ? -9.18 12.68 6.613 1 96.06 128 ARG A C 1
ATOM 998 O O . ARG A 1 128 ? -9.711 13.609 7.227 1 96.06 128 ARG A O 1
ATOM 1005 N N . ALA A 1 129 ? -7.926 12.398 6.633 1 96.62 129 ALA A N 1
ATOM 1006 C CA . ALA A 1 129 ? -7.027 13.305 7.34 1 96.62 129 ALA A CA 1
ATOM 1007 C C . ALA A 1 129 ? -7.094 14.711 6.75 1 96.62 129 ALA A C 1
ATOM 1009 O O . ALA A 1 129 ? -7.176 15.695 7.484 1 96.62 129 ALA A O 1
ATOM 1010 N N . ALA A 1 130 ? -7.113 14.781 5.449 1 98 130 ALA A N 1
ATOM 1011 C CA . ALA A 1 130 ? -7.195 16.078 4.773 1 98 130 ALA A CA 1
ATOM 1012 C C . ALA A 1 130 ? -8.523 16.766 5.066 1 98 130 ALA A C 1
ATOM 1014 O O . ALA A 1 130 ? -8.562 17.953 5.359 1 98 130 ALA A O 1
ATOM 1015 N N . LEU A 1 131 ?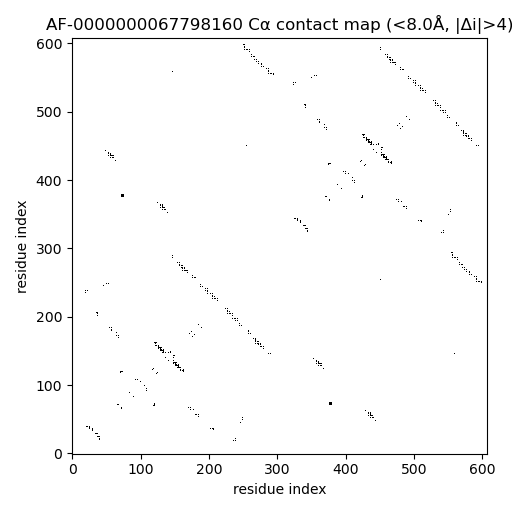 -9.57 16.016 5.082 1 96.94 131 LEU A N 1
ATOM 1016 C CA . LEU A 1 131 ? -10.883 16.578 5.367 1 96.94 131 LEU A CA 1
ATOM 1017 C C . LEU A 1 131 ? -10.977 17.047 6.82 1 96.94 131 LEU A C 1
ATOM 1019 O O . LEU A 1 131 ? -11.648 18.031 7.121 1 96.94 131 LEU A O 1
ATOM 1023 N N . GLY A 1 132 ? -10.352 16.234 7.633 1 95.06 132 GLY A N 1
ATOM 1024 C CA . GLY A 1 132 ? -10.266 16.688 9.016 1 95.06 132 GLY A CA 1
ATOM 1025 C C . GLY A 1 132 ? -9.578 18.016 9.164 1 95.06 132 GLY A C 1
ATOM 1026 O O . GLY A 1 132 ? -9.992 18.844 9.984 1 95.06 132 GLY A O 1
ATOM 1027 N N . GLY A 1 133 ? -8.523 18.188 8.383 1 95.81 133 GLY A N 1
ATOM 1028 C CA . GLY A 1 133 ? -7.863 19.484 8.359 1 95.81 133 GLY A CA 1
ATOM 1029 C C . GLY A 1 133 ? -8.75 20.594 7.836 1 95.81 133 GLY A C 1
ATOM 1030 O O . GLY A 1 133 ? -8.797 21.688 8.414 1 95.81 133 GLY A O 1
ATOM 1031 N N . VAL A 1 134 ? -9.484 20.328 6.832 1 96.25 134 VAL A N 1
ATOM 1032 C CA . VAL A 1 134 ? -10.398 21.297 6.242 1 96.25 134 VAL A CA 1
ATOM 1033 C C . VAL A 1 134 ? -11.453 21.703 7.266 1 96.25 134 VAL A C 1
ATOM 1035 O O . VAL A 1 134 ? -11.758 22.891 7.418 1 96.25 134 VAL A O 1
ATOM 1038 N N . ALA A 1 135 ? -11.977 20.781 7.953 1 94.75 135 ALA A N 1
ATOM 1039 C CA . ALA A 1 135 ? -13 21.031 8.961 1 94.75 135 ALA A CA 1
ATOM 1040 C C . ALA A 1 135 ? -12.453 21.906 10.086 1 94.75 135 ALA A C 1
ATOM 1042 O O . ALA A 1 135 ? -13.133 22.828 10.555 1 94.75 135 ALA A O 1
ATOM 1043 N N . ALA A 1 136 ? -11.258 21.578 10.484 1 93.94 136 ALA A N 1
ATOM 1044 C CA . ALA A 1 136 ? -10.633 22.359 11.547 1 93.94 136 ALA A CA 1
ATOM 1045 C C . ALA A 1 136 ? -10.414 23.812 11.102 1 93.94 136 ALA A C 1
ATOM 1047 O O . ALA A 1 136 ? -10.68 24.75 11.859 1 93.94 136 ALA A O 1
ATOM 1048 N N . LEU A 1 137 ? -10.016 23.984 9.898 1 95 137 LEU A N 1
ATOM 1049 C CA . LEU A 1 137 ? -9.773 25.312 9.359 1 95 137 LEU A CA 1
ATOM 1050 C C . LEU A 1 137 ? -11.086 26.094 9.234 1 95 137 LEU A C 1
ATOM 1052 O O . LEU A 1 137 ? -11.148 27.281 9.578 1 95 137 LEU A O 1
ATOM 1056 N N . LYS A 1 138 ? -12.102 25.469 8.82 1 92.94 138 LYS A N 1
ATOM 1057 C CA . LYS A 1 138 ? -13.406 26.109 8.672 1 92.94 138 LYS A CA 1
ATOM 1058 C C . LYS A 1 138 ? -13.969 26.516 10.023 1 92.94 138 LYS A C 1
ATOM 1060 O O . LYS A 1 138 ? -14.523 27.609 10.172 1 92.94 138 LYS A O 1
ATOM 1065 N N . GLU A 1 139 ? -13.797 25.656 10.938 1 92.25 139 GLU A N 1
ATOM 1066 C CA . GLU A 1 139 ? -14.281 25.938 12.289 1 92.25 139 GLU A CA 1
ATOM 1067 C C . GLU A 1 139 ? -13.547 27.125 12.898 1 92.25 139 GLU A C 1
ATOM 1069 O O . GLU A 1 139 ? -14.125 27.891 13.672 1 92.25 139 GLU A O 1
ATOM 1074 N N . ALA A 1 140 ? -12.281 27.297 12.492 1 92.5 140 ALA A N 1
ATOM 1075 C CA . ALA A 1 140 ? -11.461 28.391 13.023 1 92.5 140 ALA A CA 1
ATOM 1076 C C . ALA A 1 140 ? -11.727 29.688 12.281 1 92.5 140 ALA A C 1
ATOM 1078 O O . ALA A 1 140 ? -11.125 30.719 12.586 1 92.5 140 ALA A O 1
ATOM 1079 N N . GLY A 1 141 ? -12.609 29.688 11.367 1 86.19 141 GLY A N 1
ATOM 1080 C CA . GLY A 1 141 ? -13.039 30.891 10.695 1 86.19 141 GLY A CA 1
ATOM 1081 C C . GLY A 1 141 ? -12.297 31.156 9.398 1 86.19 141 GLY A C 1
ATOM 1082 O O . GLY A 1 141 ? -12.227 32.281 8.93 1 86.19 141 GLY A O 1
ATOM 1083 N N . ALA A 1 142 ? -11.625 30.172 8.93 1 77.31 142 ALA A N 1
ATOM 1084 C CA . ALA A 1 142 ? -10.969 30.344 7.633 1 77.31 142 ALA A CA 1
ATOM 1085 C C . ALA A 1 142 ? -11.977 30.688 6.547 1 77.31 142 ALA A C 1
ATOM 1087 O O . ALA A 1 142 ? -13.109 30.203 6.559 1 77.31 142 ALA A O 1
ATOM 1088 N N . ASP A 1 143 ? -11.562 31.578 5.758 1 77.31 143 ASP A N 1
ATOM 1089 C CA . ASP A 1 143 ? -12.422 31.969 4.641 1 77.31 143 ASP A CA 1
ATOM 1090 C C . ASP A 1 143 ? -12.656 30.797 3.691 1 77.31 143 ASP A C 1
ATOM 1092 O O . ASP A 1 143 ? -11.875 29.844 3.67 1 77.31 143 ASP A O 1
ATOM 1096 N N . SER A 1 144 ? -13.68 30.938 3.037 1 71.25 144 SER A N 1
ATOM 1097 C CA . SER A 1 144 ? -14.039 29.891 2.084 1 71.25 144 SER A CA 1
ATOM 1098 C C . SER A 1 144 ? -12.969 29.75 1.002 1 71.25 144 SER A C 1
ATOM 1100 O O . SER A 1 144 ? -12.82 28.672 0.413 1 71.25 144 SER A O 1
ATOM 1102 N N . ASP A 1 145 ? -12.258 30.766 0.891 1 80.94 145 ASP A N 1
ATOM 1103 C CA . ASP A 1 145 ? -11.289 30.734 -0.199 1 80.94 145 ASP A CA 1
ATOM 1104 C C . ASP A 1 145 ? -9.867 30.594 0.336 1 80.94 145 ASP A C 1
ATOM 1106 O O . ASP A 1 145 ? -8.906 31.031 -0.302 1 80.94 145 ASP A O 1
ATOM 1110 N N . ASP A 1 146 ? -9.734 30.094 1.431 1 88.56 146 ASP A N 1
ATOM 1111 C CA . ASP A 1 146 ? -8.406 29.812 1.967 1 88.56 146 ASP A CA 1
ATOM 1112 C C . ASP A 1 146 ? -7.672 28.781 1.11 1 88.56 146 ASP A C 1
ATOM 1114 O O . ASP A 1 146 ? -8.164 27.672 0.912 1 88.56 146 ASP A O 1
ATOM 1118 N N . PRO A 1 147 ? -6.531 29.156 0.561 1 93.5 147 PRO A N 1
ATOM 1119 C CA . PRO A 1 147 ? -5.84 28.281 -0.391 1 93.5 147 PRO A CA 1
ATOM 1120 C C . PRO A 1 147 ? -5.473 26.922 0.209 1 93.5 147 PRO A C 1
ATOM 1122 O O . PRO A 1 147 ? -5.527 25.906 -0.483 1 93.5 147 PRO A O 1
ATOM 1125 N N . LEU A 1 148 ? -5.082 26.938 1.434 1 94.88 148 LEU A N 1
ATOM 1126 C CA . LEU A 1 148 ? -4.73 25.672 2.064 1 94.88 148 LEU A CA 1
ATOM 1127 C C . LEU A 1 148 ? -5.953 24.766 2.197 1 94.88 148 LEU A C 1
ATOM 1129 O O . LEU A 1 148 ? -5.898 23.578 1.861 1 94.88 148 LEU A O 1
ATOM 1133 N N . SER A 1 149 ? -7.051 25.344 2.674 1 95.25 149 SER A N 1
ATOM 1134 C CA . SER A 1 149 ? -8.289 24.594 2.82 1 95.25 149 SER A CA 1
ATOM 1135 C C . SER A 1 149 ? -8.766 24.047 1.48 1 95.25 149 SER A C 1
ATOM 1137 O O . SER A 1 149 ? -9.141 22.875 1.384 1 95.25 149 SER A O 1
ATOM 1139 N N . GLU A 1 150 ? -8.711 24.828 0.516 1 95.94 150 GLU A N 1
ATOM 1140 C CA . GLU A 1 150 ? -9.133 24.406 -0.812 1 95.94 150 GLU A CA 1
ATOM 1141 C C . GLU A 1 150 ? -8.234 23.281 -1.345 1 95.94 150 GLU A C 1
ATOM 1143 O O . GLU A 1 150 ? -8.727 22.312 -1.925 1 95.94 150 GLU A O 1
ATOM 1148 N N . SER A 1 151 ? -6.957 23.484 -1.18 1 97.88 151 SER A N 1
ATOM 1149 C CA . SER A 1 151 ? -6.012 22.484 -1.647 1 97.88 151 SER A CA 1
ATOM 1150 C C . SER A 1 151 ? -6.227 21.141 -0.931 1 97.88 151 SER A C 1
ATOM 1152 O O . SER A 1 151 ? -6.18 20.094 -1.557 1 97.88 151 SER A O 1
ATOM 1154 N N . LEU A 1 152 ? -6.461 21.219 0.354 1 97.88 152 LEU A N 1
ATOM 1155 C CA . LEU A 1 152 ? -6.699 20 1.131 1 97.88 152 LEU A CA 1
ATOM 1156 C C . LEU A 1 152 ? -7.984 19.312 0.689 1 97.88 152 LEU A C 1
ATOM 1158 O O . LEU A 1 152 ? -8.062 18.078 0.655 1 97.88 152 LEU A O 1
ATOM 1162 N N . GLN A 1 153 ? -8.938 20.094 0.39 1 97.19 153 GLN A N 1
ATOM 1163 C CA . GLN A 1 153 ? -10.203 19.547 -0.092 1 97.19 153 GLN A CA 1
ATOM 1164 C C . GLN A 1 153 ? -10.008 18.812 -1.422 1 97.19 153 GLN A C 1
ATOM 1166 O O . GLN A 1 153 ? -10.508 17.703 -1.609 1 97.19 153 GLN A O 1
ATOM 1171 N N . LYS A 1 154 ? -9.305 19.422 -2.293 1 98.31 154 LYS A N 1
ATOM 1172 C CA . LYS A 1 154 ? -9.031 18.812 -3.588 1 98.31 154 LYS A CA 1
ATOM 1173 C C . LYS A 1 154 ? -8.188 17.547 -3.43 1 98.31 154 LYS A C 1
ATOM 1175 O O . LYS A 1 154 ? -8.406 16.547 -4.125 1 98.31 154 LYS A O 1
ATOM 1180 N N . TYR A 1 155 ? -7.242 17.688 -2.551 1 98.75 155 TYR A N 1
ATOM 1181 C CA . TYR A 1 155 ? -6.398 16.531 -2.262 1 98.75 155 TYR A CA 1
ATOM 1182 C C . TYR A 1 155 ? -7.227 15.367 -1.718 1 98.75 155 TYR A C 1
ATOM 1184 O O . TYR A 1 155 ? -7.012 14.219 -2.096 1 98.75 155 TYR A O 1
ATOM 1192 N N . ALA A 1 156 ? -8.133 15.664 -0.839 1 98.38 156 ALA A N 1
ATOM 1193 C CA . ALA A 1 156 ? -9 14.641 -0.256 1 98.38 156 ALA A CA 1
ATOM 1194 C C . ALA A 1 156 ? -9.812 13.938 -1.334 1 98.38 156 ALA A C 1
ATOM 1196 O O . ALA A 1 156 ? -9.922 12.711 -1.335 1 98.38 156 ALA A O 1
ATOM 1197 N N . ILE A 1 157 ? -10.328 14.695 -2.242 1 98.38 157 ILE A N 1
ATOM 1198 C CA . ILE A 1 157 ? -11.133 14.141 -3.32 1 98.38 157 ILE A CA 1
ATOM 1199 C C . ILE A 1 157 ? -10.273 13.234 -4.195 1 98.38 157 ILE A C 1
ATOM 1201 O O . ILE A 1 157 ? -10.695 12.133 -4.562 1 98.38 157 ILE A O 1
ATOM 1205 N N . ALA A 1 158 ? -9.117 13.688 -4.492 1 98.81 158 ALA A N 1
ATOM 1206 C CA . ALA A 1 158 ? -8.195 12.906 -5.312 1 98.81 158 ALA A CA 1
ATOM 1207 C C . ALA A 1 158 ? -7.832 11.594 -4.625 1 98.81 158 ALA A C 1
ATOM 1209 O O . ALA A 1 158 ? -7.859 10.531 -5.25 1 98.81 158 ALA A O 1
ATOM 1210 N N . GLU A 1 159 ? -7.531 11.703 -3.334 1 98.56 159 GLU A N 1
ATOM 1211 C CA . GLU A 1 159 ? -7.137 10.508 -2.6 1 98.56 159 GLU A CA 1
ATOM 1212 C C . GLU A 1 159 ? -8.297 9.523 -2.484 1 98.56 159 GLU A C 1
ATOM 1214 O O . GLU A 1 159 ? -8.094 8.305 -2.494 1 98.56 159 GLU A O 1
ATOM 1219 N N . GLU A 1 160 ? -9.461 10.008 -2.346 1 97.88 160 GLU A N 1
ATOM 1220 C CA . GLU A 1 160 ? -10.633 9.141 -2.32 1 97.88 160 GLU A CA 1
ATOM 1221 C C . GLU A 1 160 ? -10.797 8.398 -3.641 1 97.88 160 GLU A C 1
ATOM 1223 O O . GLU A 1 160 ? -11.086 7.195 -3.65 1 97.88 160 GLU A O 1
ATOM 1228 N N . LYS A 1 161 ? -10.625 9.086 -4.695 1 98.62 161 LYS A N 1
ATOM 1229 C CA . LYS A 1 161 ? -10.727 8.469 -6.02 1 98.62 161 LYS A CA 1
ATOM 1230 C C . LYS A 1 161 ? -9.672 7.387 -6.203 1 98.62 161 LYS A C 1
ATOM 1232 O O . LYS A 1 161 ? -9.969 6.301 -6.703 1 98.62 161 LYS A O 1
ATOM 1237 N N . ILE A 1 162 ? -8.492 7.719 -5.832 1 98.81 162 ILE A N 1
ATOM 1238 C CA . ILE A 1 162 ? -7.398 6.758 -5.949 1 98.81 162 ILE A CA 1
ATOM 1239 C C . ILE A 1 162 ? -7.668 5.555 -5.051 1 98.81 162 ILE A C 1
ATOM 1241 O O . ILE A 1 162 ? -7.434 4.41 -5.445 1 98.81 162 ILE A O 1
ATOM 1245 N N . GLY A 1 163 ? -8.172 5.832 -3.828 1 98.19 163 GLY A N 1
ATOM 1246 C CA . GLY A 1 163 ? -8.531 4.738 -2.938 1 98.19 163 GLY A CA 1
ATOM 1247 C C . GLY A 1 163 ? -9.57 3.807 -3.531 1 98.19 163 GLY A C 1
ATOM 1248 O O . GLY A 1 163 ? -9.469 2.586 -3.395 1 98.19 163 GLY A O 1
ATOM 1249 N N . GLU A 1 164 ? -10.547 4.348 -4.172 1 98.06 164 GLU A N 1
ATOM 1250 C CA . GLU A 1 164 ? -11.562 3.535 -4.844 1 98.06 164 GLU A CA 1
ATOM 1251 C C . GLU A 1 164 ? -10.945 2.715 -5.977 1 98.06 164 GLU A C 1
ATOM 1253 O O . GLU A 1 164 ? -11.352 1.576 -6.215 1 98.06 164 GLU A O 1
ATOM 1258 N N . GLY A 1 165 ? -10.008 3.361 -6.68 1 98.56 165 GLY A N 1
ATOM 1259 C CA . GLY A 1 165 ? -9.273 2.627 -7.699 1 98.56 165 GLY A CA 1
ATOM 1260 C C . GLY A 1 165 ? -8.5 1.447 -7.145 1 98.56 165 GLY A C 1
ATOM 1261 O O . GLY A 1 165 ? -8.453 0.381 -7.762 1 98.56 165 GLY A O 1
ATOM 1262 N N . ARG A 1 166 ? -7.914 1.676 -6.023 1 97.75 166 ARG A N 1
ATOM 1263 C CA . ARG A 1 166 ? -7.18 0.605 -5.355 1 97.75 166 ARG A CA 1
ATOM 1264 C C . ARG A 1 166 ? -8.109 -0.543 -4.977 1 97.75 166 ARG A C 1
ATOM 1266 O O . ARG A 1 166 ? -7.773 -1.712 -5.18 1 97.75 166 ARG A O 1
ATOM 1273 N N . LEU A 1 167 ? -9.25 -0.227 -4.445 1 97.5 167 LEU A N 1
ATOM 1274 C CA . LEU A 1 167 ? -10.219 -1.255 -4.086 1 97.5 167 LEU A CA 1
ATOM 1275 C C . LEU A 1 167 ? -10.68 -2.023 -5.32 1 97.5 167 LEU A C 1
ATOM 1277 O O . LEU A 1 167 ? -10.859 -3.242 -5.266 1 97.5 167 LEU A O 1
ATOM 1281 N N . SER A 1 168 ? -10.867 -1.345 -6.379 1 98.5 168 SER A N 1
ATOM 1282 C CA . SER A 1 168 ? -11.242 -1.99 -7.633 1 98.5 168 SER A CA 1
ATOM 1283 C C . SER A 1 168 ? -10.141 -2.936 -8.117 1 98.5 168 SER A C 1
ATOM 1285 O O . SER A 1 168 ? -10.43 -4.055 -8.547 1 98.5 168 SER A O 1
ATOM 1287 N N . GLN A 1 169 ? -8.891 -2.49 -8.086 1 98.62 169 GLN A N 1
ATOM 1288 C CA . GLN A 1 169 ? -7.758 -3.346 -8.43 1 98.62 169 GLN A CA 1
ATOM 1289 C C . GLN A 1 169 ? -7.777 -4.637 -7.617 1 98.62 169 GLN A C 1
ATOM 1291 O O . GLN A 1 169 ? -7.676 -5.73 -8.172 1 98.62 169 GLN A O 1
ATOM 1296 N N . ASP A 1 170 ? -7.922 -4.465 -6.301 1 98.19 170 ASP A N 1
ATOM 1297 C CA . ASP A 1 170 ? -7.863 -5.605 -5.391 1 98.19 170 ASP A CA 1
ATOM 1298 C C . ASP A 1 170 ? -8.984 -6.602 -5.688 1 98.19 170 ASP A C 1
ATOM 1300 O O . ASP A 1 170 ? -8.758 -7.812 -5.684 1 98.19 170 ASP A O 1
ATOM 1304 N N . THR A 1 171 ? -10.117 -6.062 -5.934 1 98.31 171 THR A N 1
ATOM 1305 C CA . THR A 1 171 ? -11.266 -6.898 -6.262 1 98.31 171 THR A CA 1
ATOM 1306 C C . THR A 1 171 ? -11.023 -7.672 -7.551 1 98.31 171 THR A C 1
ATOM 1308 O O . THR A 1 171 ? -11.305 -8.867 -7.629 1 98.31 171 THR A O 1
ATOM 1311 N N . LEU A 1 172 ? -10.5 -7.023 -8.555 1 98.56 172 LEU A N 1
ATOM 1312 C CA . LEU A 1 172 ? -10.195 -7.672 -9.828 1 98.56 172 LEU A CA 1
ATOM 1313 C C . LEU A 1 172 ? -9.141 -8.758 -9.648 1 98.56 172 LEU A C 1
ATOM 1315 O O . LEU A 1 172 ? -9.273 -9.859 -10.195 1 98.56 172 LEU A O 1
ATOM 1319 N N . ILE A 1 173 ? -8.141 -8.461 -8.883 1 98.75 173 ILE A N 1
ATOM 1320 C CA . ILE A 1 173 ? -7.07 -9.422 -8.664 1 98.75 173 ILE A CA 1
ATOM 1321 C C . ILE A 1 173 ? -7.605 -10.625 -7.898 1 98.75 173 ILE A C 1
ATOM 1323 O O . ILE A 1 173 ? -7.32 -11.773 -8.25 1 98.75 173 ILE A O 1
ATOM 1327 N N . ALA A 1 174 ? -8.406 -10.398 -6.922 1 98.19 174 ALA A N 1
ATOM 1328 C CA . ALA A 1 174 ? -8.984 -11.484 -6.137 1 98.19 174 ALA A CA 1
ATOM 1329 C C . ALA A 1 174 ? -9.875 -12.375 -7.004 1 98.19 174 ALA A C 1
ATOM 1331 O O . ALA A 1 174 ? -9.797 -13.602 -6.926 1 98.19 174 ALA A O 1
ATOM 1332 N N . ASN A 1 175 ? -10.562 -11.812 -7.914 1 98.06 175 ASN A N 1
ATOM 1333 C CA . ASN A 1 175 ? -11.578 -12.539 -8.68 1 98.06 175 ASN A CA 1
ATOM 1334 C C . ASN A 1 175 ? -10.992 -13.172 -9.938 1 98.06 175 ASN A C 1
ATOM 1336 O O . ASN A 1 175 ? -11.367 -14.281 -10.312 1 98.06 175 ASN A O 1
ATOM 1340 N N . LYS A 1 176 ? -10.062 -12.5 -10.531 1 97.69 176 LYS A N 1
ATOM 1341 C CA . LYS A 1 176 ? -9.625 -12.945 -11.852 1 97.69 176 LYS A CA 1
ATOM 1342 C C . LYS A 1 176 ? -8.273 -13.641 -11.773 1 97.69 176 LYS A C 1
ATOM 1344 O O . LYS A 1 176 ? -7.906 -14.406 -12.672 1 97.69 176 LYS A O 1
ATOM 1349 N N . PHE A 1 177 ? -7.586 -13.383 -10.781 1 98.56 177 PHE A N 1
ATOM 1350 C CA . PHE A 1 177 ? -6.273 -14.016 -10.656 1 98.56 177 PHE A CA 1
ATOM 1351 C C . PHE A 1 177 ? -6.262 -15.016 -9.508 1 98.56 177 PHE A C 1
ATOM 1353 O O . PHE A 1 177 ? -6.094 -16.219 -9.734 1 98.56 177 PHE A O 1
ATOM 1360 N N . ASN A 1 178 ? -6.48 -14.484 -8.242 1 98.38 178 ASN A N 1
ATOM 1361 C CA . ASN A 1 178 ? -6.395 -15.352 -7.07 1 98.38 178 ASN A CA 1
ATOM 1362 C C . ASN A 1 178 ? -7.375 -16.516 -7.16 1 98.38 178 ASN A C 1
ATOM 1364 O O . ASN A 1 178 ? -7.008 -17.672 -6.898 1 98.38 178 ASN A O 1
ATOM 1368 N N . ALA A 1 179 ? -8.602 -16.234 -7.48 1 98.38 179 ALA A N 1
ATOM 1369 C CA . ALA A 1 179 ? -9.625 -17.281 -7.574 1 98.38 179 ALA A CA 1
ATOM 1370 C C . ALA A 1 179 ? -9.242 -18.328 -8.602 1 98.38 179 ALA A C 1
ATOM 1372 O O . ALA A 1 179 ? -9.375 -19.531 -8.352 1 98.38 179 ALA A O 1
ATOM 1373 N N . ALA A 1 180 ? -8.781 -17.875 -9.734 1 98 180 ALA A N 1
ATOM 1374 C CA . ALA A 1 180 ? -8.391 -18.797 -10.797 1 98 180 ALA A CA 1
ATOM 1375 C C . ALA A 1 180 ? -7.203 -19.656 -10.367 1 98 180 ALA A C 1
ATOM 1377 O O . ALA A 1 180 ? -7.172 -20.859 -10.625 1 98 180 ALA A O 1
ATOM 1378 N N . PHE A 1 181 ? -6.223 -19.094 -9.773 1 98.19 181 PHE A N 1
ATOM 1379 C CA . PHE A 1 181 ? -5.062 -19.844 -9.289 1 98.19 181 PHE A CA 1
ATOM 1380 C C . PHE A 1 181 ? -5.477 -20.875 -8.242 1 98.19 181 PHE A C 1
ATOM 1382 O O . PHE A 1 181 ? -4.992 -22 -8.258 1 98.19 181 PHE A O 1
ATOM 1389 N N . HIS A 1 182 ? -6.398 -20.453 -7.391 1 97.19 182 HIS A N 1
ATOM 1390 C CA . HIS A 1 182 ? -6.906 -21.375 -6.395 1 97.19 182 HIS A CA 1
ATOM 1391 C C . HIS A 1 182 ? -7.629 -22.547 -7.055 1 97.19 182 HIS A C 1
ATOM 1393 O O . HIS A 1 182 ? -7.473 -23.703 -6.633 1 97.19 182 HIS A O 1
ATOM 1399 N N . THR A 1 183 ? -8.383 -22.188 -7.969 1 97.31 183 THR A N 1
ATOM 1400 C CA . THR A 1 183 ? -9.125 -23.234 -8.68 1 97.31 183 THR A CA 1
ATOM 1401 C C . THR A 1 183 ? -8.172 -24.234 -9.328 1 97.31 183 THR A C 1
ATOM 1403 O O . THR A 1 183 ? -8.359 -25.438 -9.211 1 97.31 183 THR A O 1
ATOM 1406 N N . THR A 1 184 ? -7.121 -23.719 -9.992 1 97.25 184 THR A N 1
ATOM 1407 C CA . THR A 1 184 ? -6.141 -24.594 -10.625 1 97.25 184 THR A CA 1
ATOM 1408 C C . THR A 1 184 ? -5.457 -25.484 -9.586 1 97.25 184 THR A C 1
ATOM 1410 O O . THR A 1 184 ? -5.297 -26.688 -9.797 1 97.25 184 THR A O 1
ATOM 1413 N N . LEU A 1 185 ? -5.09 -24.938 -8.461 1 96.75 185 LEU A N 1
ATOM 1414 C CA . LEU A 1 185 ? -4.422 -25.688 -7.402 1 96.75 185 LEU A CA 1
ATOM 1415 C C . LEU A 1 185 ? -5.32 -26.797 -6.867 1 96.75 185 LEU A C 1
ATOM 1417 O O . LEU A 1 185 ? -4.852 -27.906 -6.582 1 96.75 185 LEU A O 1
ATOM 1421 N N . ASN A 1 186 ? -6.621 -26.547 -6.879 1 96.31 186 ASN A N 1
ATOM 1422 C CA . ASN A 1 186 ? -7.547 -27.453 -6.203 1 96.31 186 ASN A CA 1
ATOM 1423 C C . ASN A 1 186 ? -8.25 -28.375 -7.191 1 96.31 186 ASN A C 1
ATOM 1425 O O . ASN A 1 186 ? -9.125 -29.156 -6.805 1 96.31 186 ASN A O 1
ATOM 1429 N N . THR A 1 187 ? -7.922 -28.281 -8.391 1 96.5 187 THR A N 1
ATOM 1430 C CA . THR A 1 187 ? -8.508 -29.172 -9.391 1 96.5 187 THR A CA 1
ATOM 1431 C C . THR A 1 187 ? -7.41 -29.891 -10.172 1 96.5 187 THR A C 1
ATOM 1433 O O . THR A 1 187 ? -6.898 -30.922 -9.742 1 96.5 187 THR A O 1
ATOM 1436 N N . SER A 1 188 ? -6.898 -29.156 -11.242 1 96.06 188 SER A N 1
ATOM 1437 C CA . SER A 1 188 ? -5.949 -29.797 -12.141 1 96.06 188 SER A CA 1
ATOM 1438 C C . SER A 1 188 ? -4.719 -30.297 -11.383 1 96.06 188 SER A C 1
ATOM 1440 O O . SER A 1 188 ? -4.289 -31.438 -11.57 1 96.06 188 SER A O 1
ATOM 1442 N N . LEU A 1 189 ? -4.207 -29.469 -10.555 1 97.06 189 LEU A N 1
ATOM 1443 C CA . LEU A 1 189 ? -2.977 -29.844 -9.867 1 97.06 189 LEU A CA 1
ATOM 1444 C C . LEU A 1 189 ? -3.264 -30.844 -8.742 1 97.06 189 LEU A C 1
ATOM 1446 O O . LEU A 1 189 ? -2.443 -31.719 -8.461 1 97.06 189 LEU A O 1
ATOM 1450 N N . GLN A 1 190 ? -4.406 -30.75 -8.164 1 96.81 190 GLN A N 1
ATOM 1451 C CA . GLN A 1 190 ? -4.793 -31.719 -7.145 1 96.81 190 GLN A CA 1
ATOM 1452 C C . GLN A 1 190 ? -5.062 -33.094 -7.77 1 96.81 190 GLN A C 1
ATOM 1454 O O . GLN A 1 190 ? -4.715 -34.125 -7.191 1 96.81 190 GLN A O 1
ATOM 1459 N N . PHE A 1 191 ? -5.633 -33.094 -8.938 1 97 191 PHE A N 1
ATOM 1460 C CA . PHE A 1 191 ? -5.867 -34.344 -9.648 1 97 191 PHE A CA 1
ATOM 1461 C C . PHE A 1 191 ? -4.547 -35.031 -10.008 1 97 191 PHE A C 1
ATOM 1463 O O . PHE A 1 191 ? -4.426 -36.25 -9.914 1 97 191 PHE A O 1
ATOM 1470 N N . ALA A 1 192 ? -3.658 -34.188 -10.406 1 97.62 192 ALA A N 1
ATOM 1471 C CA . ALA A 1 192 ? -2.338 -34.719 -10.719 1 97.62 192 ALA A CA 1
ATOM 1472 C C . ALA A 1 192 ? -1.691 -35.344 -9.477 1 97.62 192 ALA A C 1
ATOM 1474 O O . ALA A 1 192 ? -1.07 -36.406 -9.547 1 97.62 192 ALA A O 1
ATOM 1475 N N . ALA A 1 193 ? -1.842 -34.719 -8.367 1 96.12 193 ALA A N 1
ATOM 1476 C CA . ALA A 1 193 ? -1.284 -35.219 -7.121 1 96.12 193 ALA A CA 1
ATOM 1477 C C . ALA A 1 193 ? -1.919 -36.562 -6.738 1 96.12 193 ALA A C 1
ATOM 1479 O O . ALA A 1 193 ? -1.229 -37.469 -6.289 1 96.12 193 ALA A O 1
ATOM 1480 N N . LYS A 1 194 ? -3.189 -36.688 -6.91 1 97.44 194 LYS A N 1
ATOM 1481 C CA . LYS A 1 194 ? -3.895 -37.938 -6.609 1 97.44 194 LYS A CA 1
ATOM 1482 C C . LYS A 1 194 ? -3.443 -39.062 -7.531 1 97.44 194 LYS A C 1
ATOM 1484 O O . LYS A 1 194 ? -3.254 -40.219 -7.09 1 97.44 194 LYS A O 1
ATOM 1489 N N . ALA A 1 195 ? -3.324 -38.688 -8.805 1 97.75 195 ALA A N 1
ATOM 1490 C CA . ALA A 1 195 ? -2.854 -39.656 -9.773 1 97.75 195 ALA A CA 1
ATOM 1491 C C . ALA A 1 195 ? -1.45 -40.156 -9.422 1 97.75 195 ALA A C 1
ATOM 1493 O O . ALA A 1 195 ? -1.148 -41.344 -9.547 1 97.75 195 ALA A O 1
ATOM 1494 N N . ARG A 1 196 ? -0.671 -39.281 -9.016 1 96.5 196 ARG A N 1
ATOM 1495 C CA . ARG A 1 196 ? 0.688 -39.625 -8.625 1 96.5 196 ARG A CA 1
ATOM 1496 C C . ARG A 1 196 ? 0.683 -40.531 -7.391 1 96.5 196 ARG A C 1
ATOM 1498 O O . ARG A 1 196 ? 1.494 -41.438 -7.277 1 96.5 196 ARG A O 1
ATOM 1505 N N . ALA A 1 197 ? -0.145 -40.312 -6.492 1 95.75 197 ALA A N 1
ATOM 1506 C CA . ALA A 1 197 ? -0.271 -41.125 -5.305 1 95.75 197 ALA A CA 1
ATOM 1507 C C . ALA A 1 197 ? -0.689 -42.562 -5.676 1 95.75 197 ALA A C 1
ATOM 1509 O O . ALA A 1 197 ? -0.223 -43.531 -5.074 1 95.75 197 ALA A O 1
ATOM 1510 N N . ASN A 1 198 ? -1.566 -42.656 -6.625 1 96.75 198 ASN A N 1
ATOM 1511 C CA . ASN A 1 198 ? -2.002 -43.969 -7.102 1 96.75 198 ASN A CA 1
ATOM 1512 C C . ASN A 1 198 ? -0.847 -44.75 -7.719 1 96.75 198 ASN A C 1
ATOM 1514 O O . ASN A 1 198 ? -0.768 -45.969 -7.562 1 96.75 198 ASN A O 1
ATOM 1518 N N . VAL A 1 199 ? 0.007 -44.031 -8.422 1 95.88 199 VAL A N 1
ATOM 1519 C CA . VAL A 1 199 ? 1.177 -44.688 -9.016 1 95.88 199 VAL A CA 1
ATOM 1520 C C . VAL A 1 199 ? 2.094 -45.188 -7.91 1 95.88 199 VAL A C 1
ATOM 1522 O O . VAL A 1 199 ? 2.578 -46.312 -7.98 1 95.88 199 VAL A O 1
ATOM 1525 N N . ARG A 1 200 ? 2.262 -44.375 -6.977 1 92.5 200 ARG A N 1
ATOM 1526 C CA . ARG A 1 200 ? 3.107 -44.781 -5.863 1 92.5 200 ARG A CA 1
ATOM 1527 C C . ARG A 1 200 ? 2.531 -46.031 -5.168 1 92.5 200 ARG A C 1
ATOM 1529 O O . ARG A 1 200 ? 3.262 -46.969 -4.855 1 92.5 200 ARG A O 1
ATOM 1536 N N . ASN A 1 201 ? 1.277 -46.062 -4.949 1 93.69 201 ASN A N 1
ATOM 1537 C CA . ASN A 1 201 ? 0.621 -47.188 -4.305 1 93.69 201 ASN A CA 1
ATOM 1538 C C . ASN A 1 201 ? 0.718 -48.438 -5.156 1 93.69 201 ASN A C 1
ATOM 1540 O O . ASN A 1 201 ? 0.956 -49.531 -4.633 1 93.69 201 ASN A O 1
ATOM 1544 N N . ALA A 1 202 ? 0.456 -48.281 -6.434 1 94.5 202 ALA A N 1
ATOM 1545 C CA . ALA A 1 202 ? 0.562 -49.406 -7.348 1 94.5 202 ALA A CA 1
ATOM 1546 C C . ALA A 1 202 ? 1.986 -49.938 -7.383 1 94.5 202 ALA A C 1
ATOM 1548 O O . ALA A 1 202 ? 2.191 -51.156 -7.492 1 94.5 202 ALA A O 1
ATOM 1549 N N . ARG A 1 203 ? 2.891 -48.969 -7.336 1 91.88 203 ARG A N 1
ATOM 1550 C CA . ARG A 1 203 ? 4.293 -49.375 -7.316 1 91.88 203 ARG A CA 1
ATOM 1551 C C . ARG A 1 203 ? 4.621 -50.156 -6.055 1 91.88 203 ARG A C 1
ATOM 1553 O O . ARG A 1 203 ? 5.281 -51.188 -6.117 1 91.88 203 ARG A O 1
ATOM 1560 N N . LEU A 1 204 ? 4.164 -49.781 -4.941 1 89.19 204 LEU A N 1
ATOM 1561 C CA . LEU A 1 204 ? 4.379 -50.469 -3.672 1 89.19 204 LEU A CA 1
ATOM 1562 C C . LEU A 1 204 ? 3.746 -51.844 -3.693 1 89.19 204 LEU A C 1
ATOM 1564 O O . LEU A 1 204 ? 4.34 -52.812 -3.211 1 89.19 204 LEU A O 1
ATOM 1568 N N . THR A 1 205 ? 2.566 -51.906 -4.199 1 91.94 205 THR A N 1
ATOM 1569 C CA . THR A 1 205 ? 1.86 -53.188 -4.293 1 91.94 205 THR A CA 1
ATOM 1570 C C . THR A 1 205 ? 2.625 -54.156 -5.184 1 91.94 205 THR A C 1
ATOM 1572 O O . THR A 1 205 ? 2.77 -55.344 -4.844 1 91.94 205 THR A O 1
ATOM 1575 N N . LEU A 1 206 ? 3.086 -53.625 -6.316 1 92.75 206 LEU A N 1
ATOM 1576 C CA . LEU A 1 206 ? 3.848 -54.469 -7.238 1 92.75 206 LEU A CA 1
ATOM 1577 C C . LEU A 1 206 ? 5.117 -55 -6.578 1 92.75 206 LEU A C 1
ATOM 1579 O O . LEU A 1 206 ? 5.43 -56.188 -6.676 1 92.75 206 LEU A O 1
ATOM 1583 N N . ASP A 1 207 ? 5.816 -54.156 -5.887 1 89.19 207 ASP A N 1
ATOM 1584 C CA . ASP A 1 207 ? 7.043 -54.562 -5.207 1 89.19 207 ASP A CA 1
ATOM 1585 C C . ASP A 1 207 ? 6.758 -55.594 -4.133 1 89.19 207 ASP A C 1
ATOM 1587 O O . ASP A 1 207 ? 7.512 -56.562 -3.986 1 89.19 207 ASP A O 1
ATOM 1591 N N . ALA A 1 208 ? 5.684 -55.438 -3.406 1 86.62 208 ALA A N 1
ATOM 1592 C CA . ALA A 1 208 ? 5.309 -56.375 -2.354 1 86.62 208 ALA A CA 1
ATOM 1593 C C . ALA A 1 208 ? 4.957 -57.75 -2.938 1 86.62 208 ALA A C 1
ATOM 1595 O O . ALA A 1 208 ? 5.371 -58.781 -2.408 1 86.62 208 ALA A O 1
ATOM 1596 N N . VAL A 1 209 ? 4.152 -57.75 -4 1 90.25 209 VAL A N 1
ATOM 1597 C CA . VAL A 1 209 ? 3.701 -59 -4.621 1 90.25 209 VAL A CA 1
ATOM 1598 C C . VAL A 1 209 ? 4.883 -59.688 -5.27 1 90.25 209 VAL A C 1
ATOM 1600 O O . VAL A 1 209 ? 4.945 -60.938 -5.281 1 90.25 209 VAL A O 1
ATOM 1603 N N . LYS A 1 210 ? 5.824 -58.938 -5.848 1 88.12 210 LYS A N 1
ATOM 1604 C CA . LYS A 1 210 ? 7.039 -59.531 -6.406 1 88.12 210 LYS A CA 1
ATOM 1605 C C . LYS A 1 210 ? 7.855 -60.219 -5.328 1 88.12 210 LYS A C 1
ATOM 1607 O O . LYS A 1 210 ? 8.375 -61.344 -5.555 1 88.12 210 LYS A O 1
ATOM 1612 N N . ALA A 1 211 ? 7.961 -59.594 -4.211 1 84.5 211 ALA A N 1
ATOM 1613 C CA . ALA A 1 211 ? 8.703 -60.156 -3.094 1 84.5 211 ALA A CA 1
ATOM 1614 C C . ALA A 1 211 ? 8.031 -61.438 -2.598 1 84.5 211 ALA A C 1
ATOM 1616 O O . ALA A 1 211 ? 8.703 -62.438 -2.283 1 84.5 211 ALA A O 1
ATOM 1617 N N . SER A 1 212 ? 6.762 -61.469 -2.52 1 86.69 212 SER A N 1
ATOM 1618 C CA . SER A 1 212 ? 6.008 -62.625 -2.062 1 86.69 212 SER A CA 1
ATOM 1619 C C . SER A 1 212 ? 6.113 -63.781 -3.055 1 86.69 212 SER A C 1
ATOM 1621 O O . SER A 1 212 ? 6.145 -64.938 -2.66 1 86.69 212 SER A O 1
ATOM 1623 N N . ALA A 1 213 ? 6.109 -63.469 -4.371 1 87.56 213 ALA A N 1
ATOM 1624 C CA . ALA A 1 213 ? 6.195 -64.5 -5.41 1 87.56 213 ALA A CA 1
ATOM 1625 C C . ALA A 1 213 ? 7.559 -65.188 -5.395 1 87.56 213 ALA A C 1
ATOM 1627 O O . ALA A 1 213 ? 7.66 -66.375 -5.684 1 87.56 213 ALA A O 1
ATOM 1628 N N . LYS A 1 214 ? 8.594 -64.375 -5.066 1 84.19 214 LYS A N 1
ATOM 1629 C CA . LYS A 1 214 ? 9.93 -65 -4.961 1 84.19 214 LYS A CA 1
ATOM 1630 C C . LYS A 1 214 ? 10.008 -66 -3.814 1 84.19 214 LYS A C 1
ATOM 1632 O O . LYS A 1 214 ? 10.758 -66.938 -3.887 1 84.19 214 LYS A O 1
ATOM 1637 N N . ALA A 1 215 ? 9.203 -65.688 -2.826 1 84.06 215 ALA A N 1
ATOM 1638 C CA . ALA A 1 215 ? 9.242 -66.562 -1.635 1 84.06 215 ALA A CA 1
ATOM 1639 C C . ALA A 1 215 ? 8.172 -67.625 -1.703 1 84.06 215 ALA A C 1
ATOM 1641 O O . ALA A 1 215 ? 8.102 -68.5 -0.82 1 84.06 215 ALA A O 1
ATOM 1642 N N . ALA A 1 216 ? 7.391 -67.688 -2.715 1 85.25 216 ALA A N 1
ATOM 1643 C CA . ALA A 1 216 ? 6.246 -68.562 -2.779 1 85.25 216 ALA A CA 1
ATOM 1644 C C . ALA A 1 216 ? 6.691 -70 -3.014 1 85.25 216 ALA A C 1
ATOM 1646 O O . ALA A 1 216 ? 7.664 -70.25 -3.73 1 85.25 216 ALA A O 1
ATOM 1647 N N . LYS A 1 217 ? 6.02 -71.062 -2.455 1 89.19 217 LYS A N 1
ATOM 1648 C CA . LYS A 1 217 ? 6.273 -72.438 -2.623 1 89.19 217 LYS A CA 1
ATOM 1649 C C . LYS A 1 217 ? 5.918 -72.938 -4.035 1 89.19 217 LYS A C 1
ATOM 1651 O O . LYS A 1 217 ? 5.145 -72.25 -4.73 1 89.19 217 LYS A O 1
ATOM 1656 N N . PRO A 1 218 ? 6.406 -73.938 -4.543 1 87.5 218 PRO A N 1
ATOM 1657 C CA . PRO A 1 218 ? 6.191 -74.438 -5.906 1 87.5 218 PRO A CA 1
ATOM 1658 C C . PRO A 1 218 ? 4.711 -74.625 -6.238 1 87.5 218 PRO A C 1
ATOM 1660 O O . PRO A 1 218 ? 4.289 -74.312 -7.363 1 87.5 218 PRO A O 1
ATOM 1663 N N . GLU A 1 219 ? 3.924 -74.938 -5.203 1 89.69 219 GLU A N 1
ATOM 1664 C CA . GLU A 1 219 ? 2.504 -75.188 -5.438 1 89.69 219 GLU A CA 1
ATOM 1665 C C . GLU A 1 219 ? 1.745 -73.875 -5.637 1 89.69 219 GLU A C 1
ATOM 1667 O O . GLU A 1 219 ? 0.673 -73.875 -6.246 1 89.69 219 GLU A O 1
ATOM 1672 N N . GLN A 1 220 ? 2.367 -72.812 -5.121 1 88.44 220 GLN A N 1
ATOM 1673 C CA . GLN A 1 220 ? 1.679 -71.562 -5.137 1 88.44 220 GLN A CA 1
ATOM 1674 C C . GLN A 1 220 ? 2.273 -70.625 -6.191 1 88.44 220 GLN A C 1
ATOM 1676 O O . GLN A 1 220 ? 1.86 -69.438 -6.312 1 88.44 220 GLN A O 1
ATOM 1681 N N . GLN A 1 221 ? 3.176 -71.188 -6.988 1 85.31 221 GLN A N 1
ATOM 1682 C CA . GLN A 1 221 ? 3.918 -70.375 -7.934 1 85.31 221 GLN A CA 1
ATOM 1683 C C . GLN A 1 221 ? 3.016 -69.875 -9.062 1 85.31 221 GLN A C 1
ATOM 1685 O O . GLN A 1 221 ? 3.164 -68.75 -9.539 1 85.31 221 GLN A O 1
ATOM 1690 N N . GLY A 1 222 ? 2.053 -70.688 -9.484 1 85.69 222 GLY A N 1
ATOM 1691 C CA . GLY A 1 222 ? 1.126 -70.25 -10.523 1 85.69 222 GLY A CA 1
ATOM 1692 C C . GLY A 1 222 ? 0.254 -69.125 -10.117 1 85.69 222 GLY A C 1
ATOM 1693 O O . GLY A 1 222 ? 0.112 -68.125 -10.867 1 85.69 222 GLY A O 1
ATOM 1694 N N . ALA A 1 223 ? -0.247 -69.188 -8.883 1 88.5 223 ALA A N 1
ATOM 1695 C CA . ALA A 1 223 ? -1.092 -68.062 -8.367 1 88.5 223 ALA A CA 1
ATOM 1696 C C . ALA A 1 223 ? -0.275 -66.812 -8.102 1 88.5 223 ALA A C 1
ATOM 1698 O O . ALA A 1 223 ? -0.761 -65.688 -8.312 1 88.5 223 ALA A O 1
ATOM 1699 N N . ALA A 1 224 ? 0.921 -67 -7.68 1 87.5 224 ALA A N 1
ATOM 1700 C CA . ALA A 1 224 ? 1.801 -65.875 -7.398 1 87.5 224 ALA A CA 1
ATOM 1701 C C . ALA A 1 224 ? 2.162 -65.125 -8.68 1 87.5 224 ALA A C 1
ATOM 1703 O O . ALA A 1 224 ? 2.232 -63.906 -8.688 1 87.5 224 ALA A O 1
ATOM 1704 N N .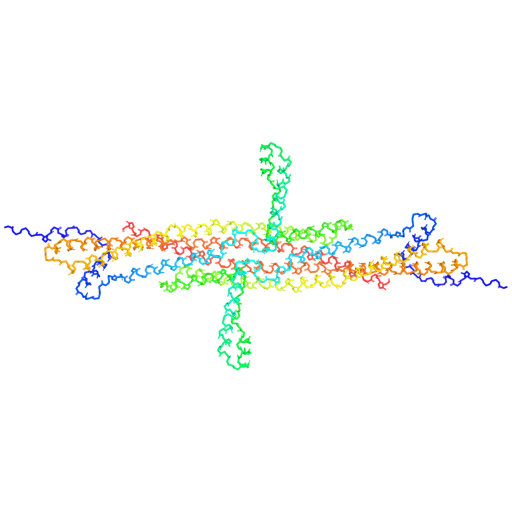 ARG A 1 225 ? 2.361 -65.875 -9.734 1 89.06 225 ARG A N 1
ATOM 1705 C CA . ARG A 1 225 ? 2.68 -65.25 -11.023 1 89.06 225 ARG A CA 1
ATOM 1706 C C . ARG A 1 225 ? 1.487 -64.5 -11.562 1 89.06 225 ARG A C 1
ATOM 1708 O O . ARG A 1 225 ? 1.656 -63.438 -12.164 1 89.06 225 ARG A O 1
ATOM 1715 N N . ALA A 1 226 ? 0.361 -65.062 -11.367 1 91.88 226 ALA A N 1
ATOM 1716 C CA . ALA A 1 226 ? -0.847 -64.375 -11.812 1 91.88 226 ALA A CA 1
ATOM 1717 C C . ALA A 1 226 ? -1.044 -63.031 -11.039 1 91.88 226 ALA A C 1
ATOM 1719 O O . ALA A 1 226 ? -1.501 -62.062 -11.609 1 91.88 226 ALA A O 1
ATOM 1720 N N . GLU A 1 227 ? -0.689 -63.031 -9.789 1 91.38 227 GLU A N 1
ATOM 1721 C CA . GLU A 1 227 ? -0.807 -61.812 -8.969 1 91.38 227 GLU A CA 1
ATOM 1722 C C . GLU A 1 227 ? 0.203 -60.75 -9.398 1 91.38 227 GLU A C 1
ATOM 1724 O O . GLU A 1 227 ? -0.096 -59.562 -9.367 1 91.38 227 GLU A O 1
ATOM 1729 N N . VAL A 1 228 ? 1.338 -61.188 -9.727 1 89.94 228 VAL A N 1
ATOM 1730 C CA . VAL A 1 228 ? 2.377 -60.281 -10.188 1 89.94 228 VAL A CA 1
ATOM 1731 C C . VAL A 1 228 ? 1.951 -59.625 -11.508 1 89.94 228 VAL A C 1
ATOM 1733 O O . VAL A 1 228 ? 2.129 -58.406 -11.703 1 89.94 228 VAL A O 1
ATOM 1736 N N . GLU A 1 229 ? 1.382 -60.438 -12.43 1 92.12 229 GLU A N 1
ATOM 1737 C CA . GLU A 1 229 ? 0.902 -59.938 -13.703 1 92.12 229 GLU A CA 1
ATOM 1738 C C . GLU A 1 229 ? -0.21 -58.906 -13.5 1 92.12 229 GLU A C 1
ATOM 1740 O O . GLU A 1 229 ? -0.25 -57.875 -14.18 1 92.12 229 GLU A O 1
ATOM 1745 N N . GLN A 1 230 ? -1.045 -59.219 -12.547 1 93.38 230 GLN A N 1
ATOM 1746 C CA . GLN A 1 230 ? -2.131 -58.281 -12.25 1 93.38 230 GLN A CA 1
ATOM 1747 C C . GLN A 1 230 ? -1.595 -56.969 -11.656 1 93.38 230 GLN A C 1
ATOM 1749 O O . GLN A 1 230 ? -2.064 -55.906 -12.008 1 93.38 230 GLN A O 1
ATOM 1754 N N . ALA A 1 231 ? -0.658 -57.062 -10.766 1 91.81 231 ALA A N 1
ATOM 1755 C CA . ALA A 1 231 ? -0.061 -55.875 -10.148 1 91.81 231 ALA A CA 1
ATOM 1756 C C . ALA A 1 231 ? 0.709 -55.062 -11.18 1 91.81 231 ALA A C 1
ATOM 1758 O O . ALA A 1 231 ? 0.744 -53.844 -11.102 1 91.81 231 ALA A O 1
ATOM 1759 N N . GLU A 1 232 ? 1.342 -55.75 -12.102 1 90.69 232 GLU A N 1
ATOM 1760 C CA . GLU A 1 232 ? 2.041 -55.062 -13.188 1 90.69 232 GLU A CA 1
ATOM 1761 C C . GLU A 1 232 ? 1.066 -54.281 -14.07 1 90.69 232 GLU A C 1
ATOM 1763 O O . GLU A 1 232 ? 1.346 -53.156 -14.461 1 90.69 232 GLU A O 1
ATOM 1768 N N . ASP A 1 233 ? -0.043 -54.938 -14.352 1 92.5 233 ASP A N 1
ATOM 1769 C CA . ASP A 1 233 ? -1.07 -54.281 -15.148 1 92.5 233 ASP A CA 1
ATOM 1770 C C . ASP A 1 233 ? -1.604 -53.031 -14.438 1 92.5 233 ASP A C 1
ATOM 1772 O O . ASP A 1 233 ? -1.851 -52 -15.07 1 92.5 233 ASP A O 1
ATOM 1776 N N . GLU A 1 234 ? -1.741 -53.188 -13.164 1 94.56 234 GLU A N 1
ATOM 1777 C CA . GLU A 1 234 ? -2.238 -52.062 -12.383 1 94.56 234 GLU A CA 1
ATOM 1778 C C . GLU A 1 234 ? -1.225 -50.906 -12.359 1 94.56 234 GLU A C 1
ATOM 1780 O O . GLU A 1 234 ? -1.601 -49.75 -12.422 1 94.56 234 GLU A O 1
ATOM 1785 N N . PHE A 1 235 ? 0.017 -51.219 -12.219 1 93.69 235 PHE A N 1
ATOM 1786 C CA . PHE A 1 235 ? 1.079 -50.219 -12.203 1 93.69 235 PHE A CA 1
ATOM 1787 C C . PHE A 1 235 ? 1.156 -49.5 -13.531 1 93.69 235 PHE A C 1
ATOM 1789 O O . PHE A 1 235 ? 1.265 -48.281 -13.57 1 93.69 235 PHE A O 1
ATOM 1796 N N . VAL A 1 236 ? 1.088 -50.281 -14.641 1 92 236 VAL A N 1
ATOM 1797 C CA . VAL A 1 236 ? 1.142 -49.688 -15.969 1 92 236 VAL A CA 1
ATOM 1798 C C . VAL A 1 236 ? -0.077 -48.781 -16.188 1 92 236 VAL A C 1
ATOM 1800 O O . VAL A 1 236 ? 0.048 -47.688 -16.688 1 92 236 VAL A O 1
ATOM 1803 N N . ALA A 1 237 ? -1.243 -49.281 -15.719 1 94.06 237 ALA A N 1
ATOM 1804 C CA . ALA A 1 237 ? -2.479 -48.5 -15.875 1 94.06 237 ALA A CA 1
ATOM 1805 C C . ALA A 1 237 ? -2.434 -47.219 -15.07 1 94.06 237 ALA A C 1
ATOM 1807 O O . ALA A 1 237 ? -2.832 -46.156 -15.555 1 94.06 237 ALA A O 1
ATOM 1808 N N . ALA A 1 238 ? -1.938 -47.344 -13.812 1 94.81 238 ALA A N 1
ATOM 1809 C CA . ALA A 1 238 ? -1.839 -46.156 -12.953 1 94.81 238 ALA A CA 1
ATOM 1810 C C . ALA A 1 238 ? -0.852 -45.156 -13.516 1 94.81 238 ALA A C 1
ATOM 1812 O O . ALA A 1 238 ? -1.1 -43.938 -13.477 1 94.81 238 ALA A O 1
ATOM 1813 N N . THR A 1 239 ? 0.247 -45.594 -14.023 1 94.56 239 THR A N 1
ATOM 1814 C CA . THR A 1 239 ? 1.269 -44.719 -14.586 1 94.56 239 THR A CA 1
ATOM 1815 C C . THR A 1 239 ? 0.75 -44.031 -15.836 1 94.56 239 THR A C 1
ATOM 1817 O O . THR A 1 239 ? 0.976 -42.812 -16.016 1 94.56 239 THR A O 1
ATOM 1820 N N . GLU A 1 240 ? 0.042 -44.75 -16.688 1 93.62 240 GLU A N 1
ATOM 1821 C CA . GLU A 1 240 ? -0.526 -44.188 -17.891 1 93.62 240 GLU A CA 1
ATOM 1822 C C . GLU A 1 240 ? -1.559 -43.094 -17.547 1 93.62 240 GLU A C 1
ATOM 1824 O O . GLU A 1 240 ? -1.601 -42.062 -18.188 1 93.62 240 GLU A O 1
ATOM 1829 N N . GLU A 1 241 ? -2.342 -43.406 -16.578 1 95.5 241 GLU A N 1
ATOM 1830 C CA . GLU A 1 241 ? -3.34 -42.406 -16.156 1 95.5 241 GLU A CA 1
ATOM 1831 C C . GLU A 1 241 ? -2.678 -41.156 -15.609 1 95.5 241 GLU A C 1
ATOM 1833 O O . GLU A 1 241 ? -3.076 -40.031 -15.961 1 95.5 241 GLU A O 1
ATOM 1838 N N . ALA A 1 242 ? -1.71 -41.344 -14.789 1 97.06 242 ALA A N 1
ATOM 1839 C CA . ALA A 1 242 ? -1.013 -40.219 -14.195 1 97.06 242 ALA A CA 1
ATOM 1840 C C . ALA A 1 242 ? -0.349 -39.344 -15.266 1 97.06 242 ALA A C 1
ATOM 1842 O O . ALA A 1 242 ? -0.367 -38.125 -15.18 1 97.06 242 ALA A O 1
ATOM 1843 N N . VAL A 1 243 ? 0.236 -40 -16.25 1 95.44 243 VAL A N 1
ATOM 1844 C CA . VAL A 1 243 ? 0.876 -39.281 -17.344 1 95.44 243 VAL A CA 1
ATOM 1845 C C . VAL A 1 243 ? -0.156 -38.406 -18.062 1 95.44 243 VAL A C 1
ATOM 1847 O O . VAL A 1 243 ? 0.095 -37.219 -18.344 1 95.44 243 VAL A O 1
ATOM 1850 N N . GLY A 1 244 ? -1.315 -39.031 -18.328 1 94.5 244 GLY A N 1
ATOM 1851 C CA . GLY A 1 244 ? -2.381 -38.281 -18.984 1 94.5 244 GLY A CA 1
ATOM 1852 C C . GLY A 1 244 ? -2.85 -37.094 -18.172 1 94.5 244 GLY A C 1
ATOM 1853 O O . GLY A 1 244 ? -2.984 -35.969 -18.703 1 94.5 244 GLY A O 1
ATOM 1854 N N . VAL A 1 245 ? -3.08 -37.281 -16.906 1 96.25 245 VAL A N 1
ATOM 1855 C CA . VAL A 1 245 ? -3.578 -36.219 -16.016 1 96.25 245 VAL A CA 1
ATOM 1856 C C . VAL A 1 245 ? -2.549 -35.094 -15.906 1 96.25 245 VAL A C 1
ATOM 1858 O O . VAL A 1 245 ? -2.898 -33.906 -15.977 1 96.25 245 VAL A O 1
ATOM 1861 N N . MET A 1 246 ? -1.314 -35.438 -15.758 1 96.5 246 MET A N 1
ATOM 1862 C CA . MET A 1 246 ? -0.253 -34.469 -15.578 1 96.5 246 MET A CA 1
ATOM 1863 C C . MET A 1 246 ? -0.043 -33.656 -16.859 1 96.5 246 MET A C 1
ATOM 1865 O O . MET A 1 246 ? 0.138 -32.438 -16.812 1 96.5 246 MET A O 1
ATOM 1869 N N . LYS A 1 247 ? -0.081 -34.312 -18.031 1 93.31 247 LYS A N 1
ATOM 1870 C CA . LYS A 1 247 ? 0.049 -33.594 -19.297 1 93.31 247 LYS A CA 1
ATOM 1871 C C . LYS A 1 247 ? -1.085 -32.594 -19.484 1 93.31 247 LYS A C 1
ATOM 1873 O O . LYS A 1 247 ? -0.863 -31.484 -19.969 1 93.31 247 LYS A O 1
ATOM 1878 N N . ASN A 1 248 ? -2.252 -33 -19.094 1 91.5 248 ASN A N 1
ATOM 1879 C CA . ASN A 1 248 ? -3.404 -32.125 -19.188 1 91.5 248 ASN A CA 1
ATOM 1880 C C . ASN A 1 248 ? -3.264 -30.922 -18.266 1 91.5 248 ASN A C 1
ATOM 1882 O O . ASN A 1 248 ? -3.674 -29.812 -18.609 1 91.5 248 ASN A O 1
ATOM 1886 N N . ALA A 1 249 ? -2.762 -31.156 -17.141 1 93.5 249 ALA A N 1
ATOM 1887 C CA . ALA A 1 249 ? -2.576 -30.078 -16.172 1 93.5 249 ALA A CA 1
ATOM 1888 C C . ALA A 1 249 ? -1.541 -29.078 -16.656 1 93.5 249 ALA A C 1
ATOM 1890 O O . ALA A 1 249 ? -1.627 -27.875 -16.344 1 93.5 249 ALA A O 1
ATOM 1891 N N . LEU A 1 250 ? -0.582 -29.531 -17.438 1 92.31 250 LEU A N 1
ATOM 1892 C CA . LEU A 1 250 ? 0.518 -28.703 -17.891 1 92.31 250 LEU A CA 1
ATOM 1893 C C . LEU A 1 250 ? 0.147 -27.984 -19.188 1 92.31 250 LEU A C 1
ATOM 1895 O O . LEU A 1 250 ? 0.681 -26.906 -19.484 1 92.31 250 LEU A O 1
ATOM 1899 N N . ASP A 1 251 ? -0.713 -28.656 -19.906 1 87.06 251 ASP A N 1
ATOM 1900 C CA . ASP A 1 251 ? -1.108 -28.109 -21.203 1 87.06 251 ASP A CA 1
ATOM 1901 C C . ASP A 1 251 ? -2.322 -27.188 -21.062 1 87.06 251 ASP A C 1
ATOM 1903 O O . ASP A 1 251 ? -3.4 -27.5 -21.578 1 87.06 251 ASP A O 1
ATOM 1907 N N . THR A 1 252 ? -2.154 -26.109 -20.406 1 86.88 252 THR A N 1
ATOM 1908 C CA . THR A 1 252 ? -3.229 -25.141 -20.234 1 86.88 252 THR A CA 1
ATOM 1909 C C . THR A 1 252 ? -2.691 -23.719 -20.328 1 86.88 252 THR A C 1
ATOM 1911 O O . THR A 1 252 ? -1.628 -23.406 -19.797 1 86.88 252 THR A O 1
ATOM 1914 N N . PRO A 1 253 ? -3.416 -22.844 -20.969 1 91.38 253 PRO A N 1
ATOM 1915 C CA . PRO A 1 253 ? -2.994 -21.453 -21.109 1 91.38 253 PRO A CA 1
ATOM 1916 C C . PRO A 1 253 ? -3.432 -20.578 -19.938 1 91.38 253 PRO A C 1
ATOM 1918 O O . PRO A 1 253 ? -3.137 -19.375 -19.906 1 91.38 253 PRO A O 1
ATOM 1921 N N . GLU A 1 254 ? -4.004 -21.141 -18.953 1 92.94 254 GLU A N 1
ATOM 1922 C CA . GLU A 1 254 ? -4.707 -20.422 -17.906 1 92.94 254 GLU A CA 1
ATOM 1923 C C . GLU A 1 254 ? -3.744 -19.578 -17.062 1 92.94 254 GLU A C 1
ATOM 1925 O O . GLU A 1 254 ? -4.016 -18.406 -16.781 1 92.94 254 GLU A O 1
ATOM 1930 N N . PRO A 1 255 ? -2.613 -20.141 -16.703 1 94.94 255 PRO A N 1
ATOM 1931 C CA . PRO A 1 255 ? -1.731 -19.344 -15.836 1 94.94 255 PRO A CA 1
ATOM 1932 C C . PRO A 1 255 ? -1.271 -18.047 -16.484 1 94.94 255 PRO A C 1
ATOM 1934 O O . PRO A 1 255 ? -1.235 -17 -15.836 1 94.94 255 PRO A O 1
ATOM 1937 N N . LEU A 1 256 ? -0.971 -18.094 -17.703 1 96.25 256 LEU A N 1
ATOM 1938 C CA . LEU A 1 256 ? -0.521 -16.906 -18.406 1 96.25 256 LEU A CA 1
ATOM 1939 C C . LEU A 1 256 ? -1.676 -15.93 -18.609 1 96.25 256 LEU A C 1
ATOM 1941 O O . LEU A 1 256 ? -1.495 -14.711 -18.5 1 96.25 256 LEU A O 1
ATOM 1945 N N . ARG A 1 257 ? -2.875 -16.453 -18.922 1 96.38 257 ARG A N 1
ATOM 1946 C CA . ARG A 1 257 ? -4.062 -15.617 -19.016 1 96.38 257 ARG A CA 1
ATOM 1947 C C . ARG A 1 257 ? -4.328 -14.891 -17.703 1 96.38 257 ARG A C 1
ATOM 1949 O O . ARG A 1 257 ? -4.688 -13.711 -17.703 1 96.38 257 ARG A O 1
ATOM 1956 N N . ASN A 1 258 ? -4.164 -15.625 -16.656 1 98 258 ASN A N 1
ATOM 1957 C CA . ASN A 1 258 ? -4.383 -15.047 -15.344 1 98 258 ASN A CA 1
ATOM 1958 C C . ASN A 1 258 ? -3.355 -13.961 -15.031 1 98 258 ASN A C 1
ATOM 1960 O O . ASN A 1 258 ? -3.688 -12.938 -14.422 1 98 258 ASN A O 1
ATOM 1964 N N . LEU A 1 259 ? -2.154 -14.195 -15.445 1 98.5 259 LEU A N 1
ATOM 1965 C CA . LEU A 1 259 ? -1.109 -13.195 -15.234 1 98.5 259 LEU A CA 1
ATOM 1966 C C . LEU A 1 259 ? -1.438 -11.906 -15.977 1 98.5 259 LEU A C 1
ATOM 1968 O O . LEU A 1 259 ? -1.215 -10.812 -15.453 1 98.5 259 LEU A O 1
ATOM 1972 N N . VAL A 1 260 ? -1.961 -12.023 -17.172 1 98.5 260 VAL A N 1
ATOM 1973 C CA . VAL A 1 260 ? -2.367 -10.852 -17.953 1 98.5 260 VAL A CA 1
ATOM 1974 C C . VAL A 1 260 ? -3.439 -10.078 -17.188 1 98.5 260 VAL A C 1
ATOM 1976 O O . VAL A 1 260 ? -3.416 -8.844 -17.156 1 98.5 260 VAL A O 1
ATOM 1979 N N . GLU A 1 261 ? -4.332 -10.797 -16.578 1 98.44 261 GLU A N 1
ATOM 1980 C CA . GLU A 1 261 ? -5.383 -10.156 -15.797 1 98.44 261 GLU A CA 1
ATOM 1981 C C . GLU A 1 261 ? -4.801 -9.414 -14.602 1 98.44 261 GLU A C 1
ATOM 1983 O O . GLU A 1 261 ? -5.27 -8.328 -14.25 1 98.44 261 GLU A O 1
ATOM 1988 N N . LEU A 1 262 ? -3.85 -10.016 -13.961 1 98.81 262 LEU A N 1
ATOM 1989 C CA . LEU A 1 262 ? -3.17 -9.383 -12.836 1 98.81 262 LEU A CA 1
ATOM 1990 C C . LEU A 1 262 ? -2.521 -8.07 -13.266 1 98.81 262 LEU A C 1
ATOM 1992 O O . LEU A 1 262 ? -2.742 -7.027 -12.641 1 98.81 262 LEU A O 1
ATOM 1996 N N . VAL A 1 263 ? -1.768 -8.094 -14.344 1 98.88 263 VAL A N 1
ATOM 1997 C CA . VAL A 1 263 ? -1.058 -6.926 -14.852 1 98.88 263 VAL A CA 1
ATOM 1998 C C . VAL A 1 263 ? -2.062 -5.867 -15.297 1 98.88 263 VAL A C 1
ATOM 2000 O O . VAL A 1 263 ? -1.866 -4.676 -15.062 1 98.88 263 VAL A O 1
ATOM 2003 N N . SER A 1 264 ? -3.146 -6.348 -15.898 1 98.81 264 SER A N 1
ATOM 2004 C CA . SER A 1 264 ? -4.172 -5.422 -16.375 1 98.81 264 SER A CA 1
ATOM 2005 C C . SER A 1 264 ? -4.824 -4.676 -15.219 1 98.81 264 SER A C 1
ATOM 2007 O O . SER A 1 264 ? -5.082 -3.477 -15.312 1 98.81 264 SER A O 1
ATOM 2009 N N . ALA A 1 265 ? -5.098 -5.398 -14.188 1 98.81 265 ALA A N 1
ATOM 2010 C CA . ALA A 1 265 ? -5.699 -4.773 -13.008 1 98.81 265 ALA A CA 1
ATOM 2011 C C . ALA A 1 265 ? -4.758 -3.738 -12.398 1 98.81 265 ALA A C 1
ATOM 2013 O O . ALA A 1 265 ? -5.188 -2.643 -12.031 1 98.81 265 ALA A O 1
ATOM 2014 N N . GLN A 1 266 ? -3.49 -4.078 -12.273 1 98.81 266 GLN A N 1
ATOM 2015 C CA . GLN A 1 266 ? -2.496 -3.152 -11.734 1 98.81 266 GLN A CA 1
ATOM 2016 C C . GLN A 1 266 ? -2.354 -1.922 -12.625 1 98.81 266 GLN A C 1
ATOM 2018 O O . GLN A 1 266 ? -2.26 -0.797 -12.133 1 98.81 266 GLN A O 1
ATOM 2023 N N . LEU A 1 267 ? -2.359 -2.16 -13.914 1 98.88 267 LEU A N 1
ATOM 2024 C CA . LEU A 1 267 ? -2.23 -1.062 -14.867 1 98.88 267 LEU A CA 1
ATOM 2025 C C . LEU A 1 267 ? -3.402 -0.094 -14.742 1 98.88 267 LEU A C 1
ATOM 2027 O O . LEU A 1 267 ? -3.211 1.124 -14.75 1 98.88 267 LEU A O 1
ATOM 2031 N N . ALA A 1 268 ? -4.531 -0.614 -14.617 1 98.81 268 ALA A N 1
ATOM 2032 C CA . ALA A 1 268 ? -5.719 0.227 -14.508 1 98.81 268 ALA A CA 1
ATOM 2033 C C . ALA A 1 268 ? -5.645 1.123 -13.273 1 98.81 268 ALA A C 1
ATOM 2035 O O . ALA A 1 268 ? -5.98 2.309 -13.336 1 98.81 268 ALA A O 1
ATOM 2036 N N . TYR A 1 269 ? -5.238 0.555 -12.18 1 98.75 269 TYR A N 1
ATOM 2037 C CA . TYR A 1 269 ? -5.121 1.316 -10.945 1 98.75 269 TYR A CA 1
ATOM 2038 C C . TYR A 1 269 ? -4.109 2.447 -11.094 1 98.75 269 TYR A C 1
ATOM 2040 O O . TYR A 1 269 ? -4.406 3.6 -10.766 1 98.75 269 TYR A O 1
ATOM 2048 N N . HIS A 1 270 ? -2.936 2.119 -11.555 1 98.88 270 HIS A N 1
ATOM 2049 C CA . HIS A 1 270 ? -1.88 3.123 -11.625 1 98.88 270 HIS A CA 1
ATOM 2050 C C . HIS A 1 270 ? -2.191 4.176 -12.68 1 98.88 270 HIS A C 1
ATOM 2052 O O . HIS A 1 270 ? -1.815 5.34 -12.531 1 98.88 270 HIS A O 1
ATOM 2058 N N . LYS A 1 271 ? -2.912 3.748 -13.695 1 98.81 271 LYS A N 1
ATOM 2059 C CA . LYS A 1 271 ? -3.367 4.727 -14.68 1 98.81 271 LYS A CA 1
ATOM 2060 C C . LYS A 1 271 ? -4.328 5.73 -14.047 1 98.81 271 LYS A C 1
ATOM 2062 O O . LYS A 1 271 ? -4.168 6.941 -14.219 1 98.81 271 LYS A O 1
ATOM 2067 N N . LEU A 1 272 ? -5.277 5.238 -13.383 1 98.88 272 LEU A N 1
ATOM 2068 C CA . LEU A 1 272 ? -6.254 6.098 -12.719 1 98.88 272 LEU A CA 1
ATOM 2069 C C . LEU A 1 272 ? -5.566 7.051 -11.742 1 98.88 272 LEU A C 1
ATOM 2071 O O . LEU A 1 272 ? -5.871 8.242 -11.719 1 98.88 272 LEU A O 1
ATOM 2075 N N . ALA A 1 273 ? -4.676 6.508 -10.922 1 98.88 273 ALA A N 1
ATOM 2076 C CA . ALA A 1 273 ? -3.971 7.309 -9.93 1 98.88 273 ALA A CA 1
ATOM 2077 C C . ALA A 1 273 ? -3.121 8.391 -10.594 1 98.88 273 ALA A C 1
ATOM 2079 O O . ALA A 1 273 ? -3.131 9.547 -10.164 1 98.88 273 ALA A O 1
ATOM 2080 N N . TYR A 1 274 ? -2.441 7.992 -11.641 1 98.81 274 TYR A N 1
ATOM 2081 C CA . TYR A 1 274 ? -1.601 8.93 -12.383 1 98.81 274 TYR A CA 1
ATOM 2082 C C . TYR A 1 274 ? -2.432 10.062 -12.961 1 98.81 274 TYR A C 1
ATOM 2084 O O . TYR A 1 274 ? -2.096 11.242 -12.789 1 98.81 274 TYR A O 1
ATOM 2092 N N . GLU A 1 275 ? -3.488 9.734 -13.562 1 98.88 275 GLU A N 1
ATOM 2093 C CA . GLU A 1 275 ? -4.336 10.742 -14.188 1 98.88 275 GLU A CA 1
ATOM 2094 C C . GLU A 1 275 ? -4.961 11.664 -13.148 1 98.88 275 GLU A C 1
ATOM 2096 O O . GLU A 1 275 ? -5.062 12.875 -13.359 1 98.88 275 GLU A O 1
ATOM 2101 N N . THR A 1 276 ? -5.367 11.094 -12.055 1 98.88 276 THR A N 1
ATOM 2102 C CA . THR A 1 276 ? -5.977 11.867 -10.977 1 98.88 276 THR A CA 1
ATOM 2103 C C . THR A 1 276 ? -4.98 12.867 -10.398 1 98.88 276 THR A C 1
ATOM 2105 O O . THR A 1 276 ? -5.301 14.039 -10.227 1 98.88 276 THR A O 1
ATOM 2108 N N . LEU A 1 277 ? -3.756 12.445 -10.18 1 98.88 277 LEU A N 1
ATOM 2109 C CA . LEU A 1 277 ? -2.734 13.297 -9.578 1 98.88 277 LEU A CA 1
ATOM 2110 C C . LEU A 1 277 ? -2.209 14.305 -10.594 1 98.88 277 LEU A C 1
ATOM 2112 O O . LEU A 1 277 ? -1.861 15.438 -10.227 1 98.88 277 LEU A O 1
ATOM 2116 N N . LYS A 1 278 ? -2.168 13.883 -11.812 1 98.69 278 LYS A N 1
ATOM 2117 C CA . LYS A 1 278 ? -1.748 14.781 -12.891 1 98.69 278 LYS A CA 1
ATOM 2118 C C . LYS A 1 278 ? -2.697 15.969 -13.016 1 98.69 278 LYS A C 1
ATOM 2120 O O . LYS A 1 278 ? -2.268 17.094 -13.312 1 98.69 278 LYS A O 1
ATOM 2125 N N . ASP A 1 279 ? -3.924 15.703 -12.797 1 98.69 279 ASP A N 1
ATOM 2126 C CA . ASP A 1 279 ? -4.926 16.766 -12.828 1 98.69 279 ASP A CA 1
ATOM 2127 C C . ASP A 1 279 ? -4.863 17.609 -11.562 1 98.69 279 ASP A C 1
ATOM 2129 O O . ASP A 1 279 ? -5.102 18.828 -11.602 1 98.69 279 ASP A O 1
ATOM 2133 N N . LEU A 1 280 ? -4.551 17.031 -10.484 1 98.81 280 LEU A N 1
ATOM 2134 C CA . LEU A 1 280 ? -4.57 17.688 -9.188 1 98.81 280 LEU A CA 1
ATOM 2135 C C . LEU A 1 280 ? -3.375 18.625 -9.031 1 98.81 280 LEU A C 1
ATOM 2137 O O . LEU A 1 280 ? -3.512 19.734 -8.516 1 98.81 280 LEU A O 1
ATOM 2141 N N . LEU A 1 281 ? -2.18 18.203 -9.477 1 98.69 281 LEU A N 1
ATOM 2142 C CA . LEU A 1 281 ? -0.93 18.891 -9.172 1 98.69 281 LEU A CA 1
ATOM 2143 C C . LEU A 1 281 ? -0.968 20.328 -9.656 1 98.69 281 LEU A C 1
ATOM 2145 O O . LEU A 1 281 ? -0.678 21.25 -8.891 1 98.69 281 LEU A O 1
ATOM 2149 N N . PRO A 1 282 ? -1.415 20.594 -10.898 1 98.5 282 PRO A N 1
ATOM 2150 C CA . PRO A 1 282 ? -1.45 21.984 -11.352 1 98.5 282 PRO A CA 1
ATOM 2151 C C . PRO A 1 282 ? -2.43 22.844 -10.555 1 98.5 282 PRO A C 1
ATOM 2153 O O . PRO A 1 282 ? -2.197 24.031 -10.367 1 98.5 282 PRO A O 1
ATOM 2156 N N . GLU A 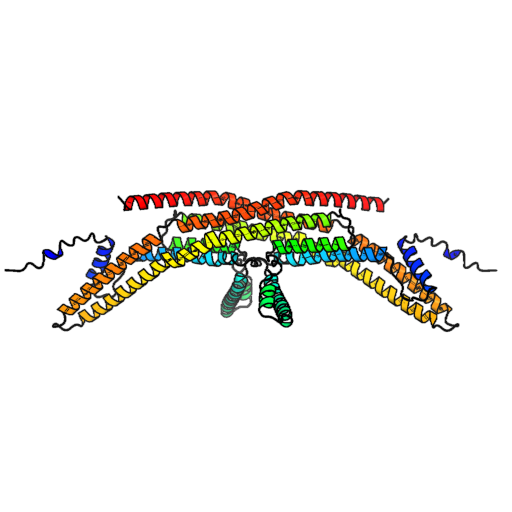1 283 ? -3.508 22.281 -10.055 1 98 283 GLU A N 1
ATOM 2157 C CA . GLU A 1 283 ? -4.484 23.016 -9.258 1 98 283 GLU A CA 1
ATOM 2158 C C . GLU A 1 283 ? -3.891 23.438 -7.914 1 98 283 GLU A C 1
ATOM 2160 O O . GLU A 1 283 ? -4.059 24.594 -7.488 1 98 283 GLU A O 1
ATOM 2165 N N . VAL A 1 284 ? -3.205 22.516 -7.309 1 98 284 VAL A N 1
ATOM 2166 C CA . VAL A 1 284 ? -2.607 22.812 -6.012 1 98 284 VAL A CA 1
ATOM 2167 C C . VAL A 1 284 ? -1.44 23.781 -6.188 1 98 284 VAL A C 1
ATOM 2169 O O . VAL A 1 284 ? -1.215 24.641 -5.344 1 98 284 VAL A O 1
ATOM 2172 N N . GLU A 1 285 ? -0.743 23.656 -7.301 1 97.81 285 GLU A N 1
ATOM 2173 C CA . GLU A 1 285 ? 0.362 24.562 -7.602 1 97.81 285 GLU A CA 1
ATOM 2174 C C . GLU A 1 285 ? -0.136 25.984 -7.824 1 97.81 285 GLU A C 1
ATOM 2176 O O . GLU A 1 285 ? 0.524 26.953 -7.43 1 97.81 285 GLU A O 1
ATOM 2181 N N . GLU A 1 286 ? -1.221 26.109 -8.453 1 97.12 286 GLU A N 1
ATOM 2182 C CA . GLU A 1 286 ? -1.811 27.422 -8.672 1 97.12 286 GLU A CA 1
ATOM 2183 C C . GLU A 1 286 ? -2.193 28.078 -7.352 1 97.12 286 GLU A C 1
ATOM 2185 O O . GLU A 1 286 ? -1.938 29.266 -7.152 1 97.12 286 GLU A O 1
ATOM 2190 N N . LEU A 1 287 ? -2.809 27.312 -6.52 1 96 287 LEU A N 1
ATOM 2191 C CA . LEU A 1 287 ? -3.18 27.812 -5.207 1 96 287 LEU A CA 1
ATOM 2192 C C . LEU A 1 287 ? -1.942 28.188 -4.395 1 96 287 LEU A C 1
ATOM 2194 O O . LEU A 1 287 ? -1.938 29.203 -3.688 1 96 287 LEU A O 1
ATOM 2198 N N . GLN A 1 288 ? -0.91 27.422 -4.578 1 95.31 288 GLN A N 1
ATOM 2199 C CA . GLN A 1 288 ? 0.351 27.688 -3.898 1 95.31 288 GLN A CA 1
ATOM 2200 C C . GLN A 1 288 ? 0.96 29 -4.383 1 95.31 288 GLN A C 1
ATOM 2202 O O . GLN A 1 288 ? 1.438 29.812 -3.58 1 95.31 288 GLN A O 1
ATOM 2207 N N . THR A 1 289 ? 0.925 29.219 -5.648 1 93.88 289 THR A N 1
ATOM 2208 C CA . THR A 1 289 ? 1.479 30.438 -6.23 1 93.88 289 THR A CA 1
ATOM 2209 C C . THR A 1 289 ? 0.694 31.656 -5.766 1 93.88 289 THR A C 1
ATOM 2211 O O . THR A 1 289 ? 1.281 32.688 -5.457 1 93.88 289 THR A O 1
ATOM 2214 N N . THR A 1 290 ? -0.579 31.531 -5.699 1 90.25 290 THR A N 1
ATOM 2215 C CA . THR A 1 290 ? -1.43 32.594 -5.219 1 90.25 290 THR A CA 1
ATOM 2216 C C . THR A 1 290 ? -1.096 32.969 -3.77 1 90.25 290 THR A C 1
ATOM 2218 O O . THR A 1 290 ? -0.967 34.125 -3.424 1 90.25 290 THR A O 1
ATOM 2221 N N . GLN A 1 291 ? -0.919 31.938 -3.006 1 90.62 291 GLN A N 1
ATOM 2222 C CA . GLN A 1 291 ? -0.601 32.156 -1.598 1 90.62 291 GLN A CA 1
ATOM 2223 C C . GLN A 1 291 ? 0.775 32.812 -1.437 1 90.62 291 GLN A C 1
ATOM 2225 O O . GLN A 1 291 ? 0.966 33.656 -0.58 1 90.62 291 GLN A O 1
ATOM 2230 N N . GLU A 1 292 ? 1.699 32.375 -2.213 1 90.81 292 GLU A N 1
ATOM 2231 C CA . GLU A 1 292 ? 3.055 32.906 -2.131 1 90.81 292 GLU A CA 1
ATOM 2232 C C . GLU A 1 292 ? 3.096 34.375 -2.553 1 90.81 292 GLU A C 1
ATOM 2234 O O . GLU A 1 292 ? 3.863 35.156 -1.996 1 90.81 292 GLU A O 1
ATOM 2239 N N . THR A 1 293 ? 2.287 34.688 -3.531 1 90 293 THR A N 1
ATOM 2240 C CA . THR A 1 293 ? 2.209 36.094 -3.971 1 90 293 THR A CA 1
ATOM 2241 C C . THR A 1 293 ? 1.652 36.969 -2.859 1 90 293 THR A C 1
ATOM 2243 O O . THR A 1 293 ? 2.191 38.031 -2.588 1 90 293 THR A O 1
ATOM 2246 N N . LYS A 1 294 ? 0.652 36.469 -2.252 1 85 294 LYS A N 1
ATOM 2247 C CA . LYS A 1 294 ? 0.075 37.219 -1.135 1 85 294 LYS A CA 1
ATOM 2248 C C . LYS A 1 294 ? 1.076 37.344 0.008 1 85 294 LYS A C 1
ATOM 2250 O O . LYS A 1 294 ? 1.146 38.406 0.656 1 85 294 LYS A O 1
ATOM 2255 N N . TYR A 1 295 ? 1.789 36.344 0.252 1 87 295 TYR A N 1
ATOM 2256 C CA . TYR A 1 295 ? 2.797 36.312 1.308 1 87 295 TYR A CA 1
ATOM 2257 C C . TYR A 1 295 ? 3.891 37.344 1.026 1 87 295 TYR A C 1
ATOM 2259 O O . TYR A 1 295 ? 4.281 38.094 1.913 1 87 295 TYR A O 1
ATOM 2267 N N . ARG A 1 296 ? 4.34 37.406 -0.234 1 88.5 296 ARG A N 1
ATOM 2268 C CA . ARG A 1 296 ? 5.387 38.344 -0.627 1 88.5 296 ARG A CA 1
ATOM 2269 C C . ARG A 1 296 ? 4.906 39.781 -0.519 1 88.5 296 ARG A C 1
ATOM 2271 O O . ARG A 1 296 ? 5.641 40.656 -0.057 1 88.5 296 ARG A O 1
ATOM 2278 N N . GLU A 1 297 ? 3.736 40.031 -0.791 1 86.69 297 GLU A N 1
ATOM 2279 C CA . GLU A 1 297 ? 3.154 41.375 -0.712 1 86.69 297 GLU A CA 1
ATOM 2280 C C . GLU A 1 297 ? 3.027 41.844 0.737 1 86.69 297 GLU A C 1
ATOM 2282 O O . GLU A 1 297 ? 3.246 43 1.042 1 86.69 297 GLU A O 1
ATOM 2287 N N . SER A 1 298 ? 2.666 40.875 1.515 1 83.75 298 SER A N 1
ATOM 2288 C CA . SER A 1 298 ? 2.504 41.219 2.926 1 83.75 298 SER A CA 1
ATOM 2289 C C . SER A 1 298 ? 3.844 41.562 3.576 1 83.75 298 SER A C 1
ATOM 2291 O O . SER A 1 298 ? 3.92 42.406 4.445 1 83.75 298 SER A O 1
ATOM 2293 N N . ARG A 1 299 ? 4.914 40.938 3.148 1 83.81 299 ARG A N 1
ATOM 2294 C CA . ARG A 1 299 ? 6.242 41.188 3.695 1 83.81 299 ARG A CA 1
ATOM 2295 C C . ARG A 1 299 ? 6.797 42.531 3.201 1 83.81 299 ARG A C 1
ATOM 2297 O O . ARG A 1 299 ? 7.469 43.25 3.947 1 83.81 299 ARG A O 1
ATOM 2304 N N . GLU A 1 300 ? 6.48 42.844 2.074 1 83.62 300 GLU A N 1
ATOM 2305 C CA . GLU A 1 300 ? 6.93 44.094 1.502 1 83.62 300 GLU A CA 1
ATOM 2306 C C . GLU A 1 300 ? 6.188 45.281 2.121 1 83.62 300 GLU A C 1
ATOM 2308 O O . GLU A 1 300 ? 6.777 46.344 2.354 1 83.62 300 GLU A O 1
ATOM 2313 N N . ALA A 1 301 ? 4.973 45.219 2.51 1 76.81 301 ALA A N 1
ATOM 2314 C CA . ALA A 1 301 ? 4.176 46.281 3.133 1 76.81 301 ALA A CA 1
ATOM 2315 C C . ALA A 1 301 ? 4.625 46.531 4.57 1 76.81 301 ALA A C 1
ATOM 2317 O O . ALA A 1 301 ? 4.508 47.625 5.082 1 76.81 301 ALA A O 1
ATOM 2318 N N . ALA A 1 302 ? 5.07 45.562 5.184 1 72 302 ALA A N 1
ATOM 2319 C CA . ALA A 1 302 ? 5.504 45.719 6.57 1 72 302 ALA A CA 1
ATOM 2320 C C . ALA A 1 302 ? 6.82 46.469 6.664 1 72 302 ALA A C 1
ATOM 2322 O O . ALA A 1 302 ? 7.109 47.094 7.688 1 72 302 ALA A O 1
ATOM 2323 N N . ILE A 1 303 ? 7.617 46.375 5.617 1 70 303 ILE A N 1
ATOM 2324 C CA . ILE A 1 303 ? 8.898 47.094 5.594 1 70 303 ILE A CA 1
ATOM 2325 C C . ILE A 1 303 ? 8.672 48.562 5.219 1 70 303 ILE A C 1
ATOM 2327 O O . ILE A 1 303 ? 9.336 49.438 5.742 1 70 303 ILE A O 1
ATOM 2331 N N . ASN A 1 304 ? 7.641 48.969 4.465 1 61.47 304 ASN A N 1
ATOM 2332 C CA . ASN A 1 304 ? 7.406 50.344 4.07 1 61.47 304 ASN A CA 1
ATOM 2333 C C . ASN A 1 304 ? 6.543 51.062 5.086 1 61.47 304 ASN A C 1
ATOM 2335 O O . ASN A 1 304 ? 5.465 50.594 5.449 1 61.47 304 ASN A O 1
ATOM 2339 N N . MET B 1 1 ? 4.504 74.812 44.562 1 26.31 1 MET B N 1
ATOM 2340 C CA . MET B 1 1 ? 4.887 74.5 43.188 1 26.31 1 MET B CA 1
ATOM 2341 C C . MET B 1 1 ? 4.469 73.062 42.812 1 26.31 1 MET B C 1
ATOM 2343 O O . MET B 1 1 ? 4.906 72.125 43.438 1 26.31 1 MET B O 1
ATOM 2347 N N . SER B 1 2 ? 3.17 72.875 42.406 1 28.72 2 SER B N 1
ATOM 2348 C CA . SER B 1 2 ? 2.332 71.75 42.156 1 28.72 2 SER B CA 1
ATOM 2349 C C . SER B 1 2 ? 2.889 70.875 41.031 1 28.72 2 SER B C 1
ATOM 2351 O O . SER B 1 2 ? 2.969 71.312 39.875 1 28.72 2 SER B O 1
ATOM 2353 N N . PHE B 1 3 ? 4.039 70.062 41.344 1 32.81 3 PHE B N 1
ATOM 2354 C CA . PHE B 1 3 ? 4.648 69.062 40.469 1 32.81 3 PHE B CA 1
ATOM 2355 C C . PHE B 1 3 ? 3.58 68.25 39.719 1 32.81 3 PHE B C 1
ATOM 2357 O O . PHE B 1 3 ? 2.832 67.5 40.344 1 32.81 3 PHE B O 1
ATOM 2364 N N . ASN B 1 4 ? 2.979 68.875 38.625 1 26.77 4 ASN B N 1
ATOM 2365 C CA . ASN B 1 4 ? 2.031 68.312 37.688 1 26.77 4 ASN B CA 1
ATOM 2366 C C . ASN B 1 4 ? 2.551 67 37.156 1 26.77 4 ASN B C 1
ATOM 2368 O O . ASN B 1 4 ? 3.475 66.938 36.312 1 26.77 4 ASN B O 1
ATOM 2372 N N . PHE B 1 5 ? 2.586 65.812 37.938 1 34.66 5 PHE B N 1
ATOM 2373 C CA . PHE B 1 5 ? 2.789 64.375 37.656 1 34.66 5 PHE B CA 1
ATOM 2374 C C . PHE B 1 5 ? 2.098 64 36.344 1 34.66 5 PHE B C 1
ATOM 2376 O O . PHE B 1 5 ? 2.209 62.844 35.906 1 34.66 5 PHE B O 1
ATOM 2383 N N . ASN B 1 6 ? 1.139 64.875 35.812 1 32.34 6 ASN B N 1
ATOM 2384 C CA . ASN B 1 6 ? 0.363 64.438 34.625 1 32.34 6 ASN B CA 1
ATOM 2385 C C . ASN B 1 6 ? 1.221 64.438 33.375 1 32.34 6 ASN B C 1
ATOM 2387 O O . ASN B 1 6 ? 0.952 63.656 32.438 1 32.34 6 ASN B O 1
ATOM 2391 N N . ASP B 1 7 ? 2.172 65.438 33.125 1 34 7 ASP B N 1
ATOM 2392 C CA . ASP B 1 7 ? 2.719 65.625 31.781 1 34 7 ASP B CA 1
ATOM 2393 C C . ASP B 1 7 ? 3.648 64.5 31.359 1 34 7 ASP B C 1
ATOM 2395 O O . ASP B 1 7 ? 4.016 64.438 30.188 1 34 7 ASP B O 1
ATOM 2399 N N . SER B 1 8 ? 4.531 63.969 32.281 1 33 8 SER B N 1
ATOM 2400 C CA . SER B 1 8 ? 5.574 63.094 31.797 1 33 8 SER B CA 1
ATOM 2401 C C . SER B 1 8 ? 4.98 61.781 31.281 1 33 8 SER B C 1
ATOM 2403 O O . SER B 1 8 ? 5.711 60.906 30.812 1 33 8 SER B O 1
ATOM 2405 N N . LEU B 1 9 ? 3.775 61.375 31.781 1 33.72 9 LEU B N 1
ATOM 2406 C CA . LEU B 1 9 ? 3.25 60.094 31.312 1 33.72 9 LEU B CA 1
ATOM 2407 C C . LEU B 1 9 ? 2.93 60.156 29.828 1 33.72 9 LEU B C 1
ATOM 2409 O O . LEU B 1 9 ? 2.611 59.125 29.219 1 33.72 9 LEU B O 1
ATOM 2413 N N . ASN B 1 10 ? 2.697 61.375 29.234 1 33.22 10 ASN B N 1
ATOM 2414 C CA . ASN B 1 10 ? 2.207 61.438 27.859 1 33.22 10 ASN B CA 1
ATOM 2415 C C . ASN B 1 10 ? 3.285 61 26.859 1 33.22 10 ASN B C 1
ATOM 2417 O O . ASN B 1 10 ? 3 60.812 25.688 1 33.22 10 ASN B O 1
ATOM 2421 N N . SER B 1 11 ? 4.578 61.406 27.031 1 32.97 11 SER B N 1
ATOM 2422 C CA . SER B 1 11 ? 5.5 61.312 25.891 1 32.97 11 SER B CA 1
ATOM 2423 C C . SER B 1 11 ? 5.773 59.844 25.516 1 32.97 11 SER B C 1
ATOM 2425 O O . SER B 1 11 ? 6.5 59.594 24.562 1 32.97 11 SER B O 1
ATOM 2427 N N . LEU B 1 12 ? 5.762 58.938 26.484 1 36.44 12 LEU B N 1
ATOM 2428 C CA . LEU B 1 12 ? 6.02 57.625 25.938 1 36.44 12 LEU B CA 1
ATOM 2429 C C . LEU B 1 12 ? 4.906 57.188 24.984 1 36.44 12 LEU B C 1
ATOM 2431 O O . LEU B 1 12 ? 3.867 56.688 25.422 1 36.44 12 LEU B O 1
ATOM 2435 N N . SER B 1 13 ? 4.492 58.031 24.016 1 34.44 13 SER B N 1
ATOM 2436 C CA . SER B 1 13 ? 3.711 57.625 22.859 1 34.44 13 SER B CA 1
ATOM 2437 C C . SER B 1 13 ? 4.211 56.281 22.281 1 34.44 13 SER B C 1
ATOM 2439 O O . SER B 1 13 ? 5.055 56.281 21.391 1 34.44 13 SER B O 1
ATOM 2441 N N . THR B 1 14 ? 4.934 55.438 23 1 39.53 14 THR B N 1
ATOM 2442 C CA . THR B 1 14 ? 5.172 54.094 22.438 1 39.53 14 THR B CA 1
ATOM 2443 C C . THR B 1 14 ? 3.947 53.625 21.656 1 39.53 14 THR B C 1
ATOM 2445 O O . THR B 1 14 ? 2.824 53.688 22.172 1 39.53 14 THR B O 1
ATOM 2448 N N . THR B 1 15 ? 4.008 53.719 20.281 1 39.81 15 THR B N 1
ATOM 2449 C CA . THR B 1 15 ? 3.107 53.125 19.297 1 39.81 15 THR B CA 1
ATOM 2450 C C . THR B 1 15 ? 2.52 51.812 19.828 1 39.81 15 THR B C 1
ATOM 2452 O O . THR B 1 15 ? 3.184 50.781 19.797 1 39.81 15 THR B O 1
ATOM 2455 N N . PHE B 1 16 ? 1.911 51.844 20.922 1 50.06 16 PHE B N 1
ATOM 2456 C CA . PHE B 1 16 ? 1.188 50.688 21.422 1 50.06 16 PHE B CA 1
ATOM 2457 C C . PHE B 1 16 ? 0.336 50.062 20.312 1 50.06 16 PHE B C 1
ATOM 2459 O O . PHE B 1 16 ? -0.388 50.781 19.609 1 50.06 16 PHE B O 1
ATOM 2466 N N . SER B 1 17 ? 0.803 48.844 19.891 1 60.69 17 SER B N 1
ATOM 2467 C CA . SER B 1 17 ? 0.025 48.062 18.922 1 60.69 17 SER B CA 1
ATOM 2468 C C . SER B 1 17 ? -1.46 48.094 19.281 1 60.69 17 SER B C 1
ATOM 2470 O O . SER B 1 17 ? -1.827 48.219 20.438 1 60.69 17 SER B O 1
ATOM 2472 N N . PRO B 1 18 ? -2.283 48.406 18.219 1 65.12 18 PRO B N 1
ATOM 2473 C CA . PRO B 1 18 ? -3.729 48.406 18.469 1 65.12 18 PRO B CA 1
ATOM 2474 C C . PRO B 1 18 ? -4.168 47.281 19.406 1 65.12 18 PRO B C 1
ATOM 2476 O O . PRO B 1 18 ? -5.102 47.469 20.203 1 65.12 18 PRO B O 1
ATOM 2479 N N . TRP B 1 19 ? -3.373 46.312 19.484 1 69.75 19 TRP B N 1
ATOM 2480 C CA . TRP B 1 19 ? -3.717 45.188 20.344 1 69.75 19 TRP B CA 1
ATOM 2481 C C . TRP B 1 19 ? -3.41 45.5 21.797 1 69.75 19 TRP B C 1
ATOM 2483 O O . TRP B 1 19 ? -4.156 45.094 22.688 1 69.75 19 TRP B O 1
ATOM 2493 N N . ALA B 1 20 ? -2.395 46.188 22.047 1 71.56 20 ALA B N 1
ATOM 2494 C CA . ALA B 1 20 ? -2.031 46.562 23.422 1 71.56 20 ALA B CA 1
ATOM 2495 C C . ALA B 1 20 ? -3.1 47.438 24.062 1 71.56 20 ALA B C 1
ATOM 2497 O O . ALA B 1 20 ? -3.42 47.281 25.234 1 71.56 20 ALA B O 1
ATOM 2498 N N . LYS B 1 21 ? -3.646 48.375 23.234 1 69.19 21 LYS B N 1
ATOM 2499 C CA . LYS B 1 21 ? -4.656 49.312 23.75 1 69.19 21 LYS B CA 1
ATOM 2500 C C . LYS B 1 21 ? -5.938 48.562 24.125 1 69.19 21 LYS B C 1
ATOM 2502 O O . LYS B 1 21 ? -6.562 48.875 25.141 1 69.19 21 LYS B O 1
ATOM 2507 N N . ARG B 1 22 ? -6.25 47.562 23.25 1 72.31 22 ARG B N 1
ATOM 2508 C CA . ARG B 1 22 ? -7.477 46.812 23.516 1 72.31 22 ARG B CA 1
ATOM 2509 C C . ARG B 1 22 ? -7.332 45.969 24.766 1 72.31 22 ARG B C 1
ATOM 2511 O O . ARG B 1 22 ? -8.25 45.906 25.594 1 72.31 22 ARG B O 1
ATOM 2518 N N . THR B 1 23 ? -6.273 45.281 24.828 1 76.06 23 THR B N 1
ATOM 2519 C CA . THR B 1 23 ? -6.051 44.438 26 1 76.06 23 THR B CA 1
ATOM 2520 C C . THR B 1 23 ? -6.008 45.25 27.266 1 76.06 23 THR B C 1
ATOM 2522 O O . THR B 1 23 ? -6.609 44.875 28.281 1 76.06 23 THR B O 1
ATOM 2525 N N . GLN B 1 24 ? -5.422 46.406 27.172 1 70.44 24 GLN B N 1
ATOM 2526 C CA . GLN B 1 24 ? -5.324 47.281 28.328 1 70.44 24 GLN B CA 1
ATOM 2527 C C . GLN B 1 24 ? -6.695 47.812 28.734 1 70.44 24 GLN B C 1
ATOM 2529 O O . GLN B 1 24 ? -7 47.906 29.922 1 70.44 24 GLN B O 1
ATOM 2534 N N . ARG B 1 25 ? -7.441 48.25 27.719 1 67.81 25 ARG B N 1
ATOM 2535 C CA . ARG B 1 25 ? -8.781 48.781 27.984 1 67.81 25 ARG B CA 1
ATOM 2536 C C . ARG B 1 25 ? -9.648 47.719 28.656 1 67.81 25 ARG B C 1
ATOM 2538 O O . ARG B 1 25 ? -10.414 48.031 29.562 1 67.81 25 ARG B O 1
ATOM 2545 N N . MET B 1 26 ? -9.453 46.5 28.125 1 69.94 26 MET B N 1
ATOM 2546 C CA . MET B 1 26 ? -10.273 45.438 28.672 1 69.94 26 MET B CA 1
ATOM 2547 C C . MET B 1 26 ? -9.922 45.156 30.141 1 69.94 26 MET B C 1
ATOM 2549 O O . MET B 1 26 ? -10.805 44.938 30.969 1 69.94 26 MET B O 1
ATOM 2553 N N . VAL B 1 27 ? -8.695 45.219 30.438 1 66.88 27 VAL B N 1
ATOM 2554 C CA . VAL B 1 27 ? -8.25 45.031 31.812 1 66.88 27 VAL B CA 1
ATOM 2555 C C . VAL B 1 27 ? -8.75 46.156 32.719 1 66.88 27 VAL B C 1
ATOM 2557 O O . VAL B 1 27 ? -9.219 45.938 33.812 1 66.88 27 VAL B O 1
ATOM 2560 N N . GLN B 1 28 ? -8.781 47.438 32.25 1 64.94 28 GLN B N 1
ATOM 2561 C CA . GLN B 1 28 ? -9.195 48.625 33 1 64.94 28 GLN B CA 1
ATOM 2562 C C . GLN B 1 28 ? -10.703 48.625 33.25 1 64.94 28 GLN B C 1
ATOM 2564 O O . GLN B 1 28 ? -11.172 49.031 34.312 1 64.94 28 GLN B O 1
ATOM 2569 N N . GLU B 1 29 ? -11.375 48.312 32.188 1 58.56 29 GLU B N 1
ATOM 2570 C CA . GLU B 1 29 ? -12.828 48.312 32.312 1 58.56 29 GLU B CA 1
ATOM 2571 C C . GLU B 1 29 ? -13.305 47.281 33.344 1 58.56 29 GLU B C 1
ATOM 2573 O O . GLU B 1 29 ? -14.32 47.5 34 1 58.56 29 GLU B O 1
ATOM 2578 N N . LYS B 1 30 ? -12.625 46.281 33.438 1 59.09 30 LYS B N 1
ATOM 2579 C CA . LYS B 1 30 ? -13.078 45.25 34.375 1 59.09 30 LYS B CA 1
ATOM 2580 C C . LYS B 1 30 ? -12.68 45.562 35.812 1 59.09 30 LYS B C 1
ATOM 2582 O O . LYS B 1 30 ? -13.219 45 36.75 1 59.09 30 LYS B O 1
ATOM 2587 N N . LEU B 1 31 ? -11.656 46.312 36.031 1 56.31 31 LEU B N 1
ATOM 2588 C CA . LEU B 1 31 ? -11.344 46.75 37.406 1 56.31 31 LEU B CA 1
ATOM 2589 C C . LEU B 1 31 ? -12.555 47.406 38.062 1 56.31 31 LEU B C 1
ATOM 2591 O O . LEU B 1 31 ? -12.695 47.344 39.281 1 56.31 31 LEU B O 1
ATOM 2595 N N . GLY B 1 32 ? -13.492 48.062 37.219 1 48.19 32 GLY B N 1
ATOM 2596 C CA . GLY B 1 32 ? -14.656 48.688 37.844 1 48.19 32 GLY B CA 1
ATOM 2597 C C . GLY B 1 32 ? -15.781 47.688 38.094 1 48.19 32 GLY B C 1
ATOM 2598 O O . GLY B 1 32 ? -16.656 47.938 38.906 1 48.19 32 GLY B O 1
ATOM 2599 N N . ASN B 1 33 ? -16.234 46.906 37.062 1 49.97 33 ASN B N 1
ATOM 2600 C CA . ASN B 1 33 ? -17.391 46.031 37.25 1 49.97 33 ASN B CA 1
ATOM 2601 C C . ASN B 1 33 ? -16.984 44.688 37.844 1 49.97 33 ASN B C 1
ATOM 2603 O O . ASN B 1 33 ? -15.828 44.25 37.719 1 49.97 33 ASN B O 1
ATOM 2607 N N . VAL B 1 34 ? -17.797 44.031 38.75 1 47.97 34 VAL B N 1
ATOM 2608 C CA . VAL B 1 34 ? -17.688 42.844 39.625 1 47.97 34 VAL B CA 1
ATOM 2609 C C . VAL B 1 34 ? -17.125 41.656 38.844 1 47.97 34 VAL B C 1
ATOM 2611 O O . VAL B 1 34 ? -16.641 40.688 39.438 1 47.97 34 VAL B O 1
ATOM 2614 N N . GLU B 1 35 ? -17.594 41.281 37.688 1 53.28 35 GLU B N 1
ATOM 2615 C CA . GLU B 1 35 ? -17.266 39.938 37.25 1 53.28 35 GLU B CA 1
ATOM 2616 C C . GLU B 1 35 ? -15.781 39.812 36.906 1 53.28 35 GLU B C 1
ATOM 2618 O O . GLU B 1 35 ? -15.289 40.5 36 1 53.28 35 GLU B O 1
ATOM 2623 N N . ASP B 1 36 ? -14.75 39.375 37.844 1 59.16 36 ASP B N 1
ATOM 2624 C CA . ASP B 1 36 ? -13.359 39.438 38.312 1 59.16 36 ASP B CA 1
ATOM 2625 C C . ASP B 1 36 ? -12.422 38.812 37.25 1 59.16 36 ASP B C 1
ATOM 2627 O O . ASP B 1 36 ? -11.211 39.031 37.312 1 59.16 36 ASP B O 1
ATOM 2631 N N . VAL B 1 37 ? -12.766 38 36.344 1 68.62 37 VAL B N 1
ATOM 2632 C CA . VAL B 1 37 ? -11.742 37.281 35.594 1 68.62 37 VAL B CA 1
ATOM 2633 C C . VAL B 1 37 ? -11.398 38.062 34.312 1 68.62 37 VAL B C 1
ATOM 2635 O O . VAL B 1 37 ? -12.297 38.531 33.594 1 68.62 37 VAL B O 1
ATOM 2638 N N . THR B 1 38 ? -10.148 38.438 34.156 1 81 38 THR B N 1
ATOM 2639 C CA . THR B 1 38 ? -9.641 39.188 32.969 1 81 38 THR B CA 1
ATOM 2640 C C . THR B 1 38 ? -9.914 38.406 31.703 1 81 38 THR B C 1
ATOM 2642 O O . THR B 1 38 ? -9.57 37.219 31.594 1 81 38 THR B O 1
ATOM 2645 N N . GLU B 1 39 ? -10.719 38.938 30.875 1 83.69 39 GLU B N 1
ATOM 2646 C CA . GLU B 1 39 ? -11.07 38.281 29.609 1 83.69 39 GLU B CA 1
ATOM 2647 C C . GLU B 1 39 ? -10.062 38.625 28.516 1 83.69 39 GLU B C 1
ATOM 2649 O O . GLU B 1 39 ? -9.352 39.625 28.609 1 83.69 39 GLU B O 1
ATOM 2654 N N . LEU B 1 40 ? -9.945 37.812 27.594 1 88.38 40 LEU B N 1
ATOM 2655 C CA . LEU B 1 40 ? -9.078 38.031 26.453 1 88.38 40 LEU B CA 1
ATOM 2656 C C . LEU B 1 40 ? -9.859 38.594 25.281 1 88.38 40 LEU B C 1
ATOM 2658 O O . LEU B 1 40 ? -11.047 38.281 25.109 1 88.38 40 LEU B O 1
ATOM 2662 N N . PRO B 1 41 ? -9.211 39.531 24.484 1 86.5 41 PRO B N 1
ATOM 2663 C CA . PRO B 1 41 ? -9.891 40.094 23.297 1 86.5 41 PRO B CA 1
ATOM 2664 C C . PRO B 1 41 ? -10.32 39 22.312 1 86.5 41 PRO B C 1
ATOM 2666 O O . PRO B 1 41 ? -9.648 37.969 22.203 1 86.5 41 PRO B O 1
ATOM 2669 N N . GLN B 1 42 ? -11.445 39.25 21.641 1 88.06 42 GLN B N 1
ATOM 2670 C CA . GLN B 1 42 ? -12 38.281 20.688 1 88.06 42 GLN B CA 1
ATOM 2671 C C . GLN B 1 42 ? -11.008 38 19.578 1 88.06 42 GLN B C 1
ATOM 2673 O O . GLN B 1 42 ? -10.914 36.844 19.109 1 88.06 42 GLN B O 1
ATOM 2678 N N . GLU B 1 43 ? -10.312 38.969 19.094 1 88.81 43 GLU B N 1
ATOM 2679 C CA . GLU B 1 43 ? -9.32 38.781 18.031 1 88.81 43 GLU B CA 1
ATOM 2680 C C . GLU B 1 43 ? -8.234 37.781 18.453 1 88.81 43 GLU B C 1
ATOM 2682 O O . GLU B 1 43 ? -7.746 37 17.641 1 88.81 43 GLU B O 1
ATOM 2687 N N . TYR B 1 44 ? -7.871 37.906 19.719 1 93.38 44 TYR B N 1
ATOM 2688 C CA . TYR B 1 44 ? -6.875 37 20.25 1 93.38 44 TYR B CA 1
ATOM 2689 C C . TYR B 1 44 ? -7.402 35.562 20.25 1 93.38 44 TYR B C 1
ATOM 2691 O O . TYR B 1 44 ? -6.691 34.625 19.844 1 93.38 44 TYR B O 1
ATOM 2699 N N . LEU B 1 45 ? -8.586 35.375 20.625 1 92.88 45 LEU B N 1
ATOM 2700 C CA . LEU B 1 45 ? -9.195 34.031 20.672 1 92.88 45 LEU B CA 1
ATOM 2701 C C . LEU B 1 45 ? -9.328 33.438 19.266 1 92.88 45 LEU B C 1
ATOM 2703 O O . LEU B 1 45 ? -9.164 32.25 19.078 1 92.88 45 LEU B O 1
ATOM 2707 N N . GLU B 1 46 ? -9.609 34.281 18.328 1 92.75 46 GLU B N 1
ATOM 2708 C CA . GLU B 1 46 ? -9.695 33.812 16.953 1 92.75 46 GLU B CA 1
ATOM 2709 C C . GLU B 1 46 ? -8.336 33.375 16.422 1 92.75 46 GLU B C 1
ATOM 2711 O O . GLU B 1 46 ? -8.25 32.375 15.688 1 92.75 46 GLU B O 1
ATOM 2716 N N . LEU B 1 47 ? -7.352 34.125 16.75 1 94.31 47 LEU B N 1
ATOM 2717 C CA . LEU B 1 47 ? -5.996 33.75 16.359 1 94.31 47 LEU B CA 1
ATOM 2718 C C . LEU B 1 47 ? -5.617 32.406 16.969 1 94.31 47 LEU B C 1
ATOM 2720 O O . LEU B 1 47 ? -4.98 31.594 16.297 1 94.31 47 LEU B O 1
ATOM 2724 N N . GLU B 1 48 ? -5.984 32.188 18.188 1 95.56 48 GLU B N 1
ATOM 2725 C CA . GLU B 1 48 ? -5.715 30.906 18.844 1 95.56 48 GLU B CA 1
ATOM 2726 C C . GLU B 1 48 ? -6.395 29.75 18.109 1 95.56 48 GLU B C 1
ATOM 2728 O O . GLU B 1 48 ? -5.797 28.688 17.938 1 95.56 48 GLU B O 1
ATOM 2733 N N . ALA B 1 49 ? -7.57 30.031 17.75 1 95.31 49 ALA B N 1
ATOM 2734 C CA . ALA B 1 49 ? -8.328 29 17.047 1 95.31 49 ALA B CA 1
ATOM 2735 C C . ALA B 1 49 ? -7.676 28.641 15.719 1 95.31 49 ALA B C 1
ATOM 2737 O O . ALA B 1 49 ? -7.656 27.469 15.32 1 95.31 49 ALA B O 1
ATOM 2738 N N . ARG B 1 50 ? -7.195 29.594 15.047 1 95.56 50 ARG B N 1
ATOM 2739 C CA . ARG B 1 50 ? -6.551 29.375 13.758 1 95.56 50 ARG B CA 1
ATOM 2740 C C . ARG B 1 50 ? -5.254 28.594 13.922 1 95.56 50 ARG B C 1
ATOM 2742 O O . ARG B 1 50 ? -4.945 27.703 13.109 1 95.56 50 ARG B O 1
ATOM 2749 N N . VAL B 1 51 ? -4.52 28.969 14.906 1 96.75 51 VAL B N 1
ATOM 2750 C CA . VAL B 1 51 ? -3.279 28.25 15.172 1 96.75 51 VAL B CA 1
ATOM 2751 C C . VAL B 1 51 ? -3.586 26.797 15.523 1 96.75 51 VAL B C 1
ATOM 2753 O O . VAL B 1 51 ? -2.891 25.875 15.07 1 96.75 51 VAL B O 1
ATOM 2756 N N . ASP B 1 52 ? -4.594 26.578 16.281 1 96.81 52 ASP B N 1
ATOM 2757 C CA . ASP B 1 52 ? -4.996 25.234 16.641 1 96.81 52 ASP B CA 1
ATOM 2758 C C . ASP B 1 52 ? -5.43 24.438 15.414 1 96.81 52 ASP B C 1
ATOM 2760 O O . ASP B 1 52 ? -5.145 23.234 15.312 1 96.81 52 ASP B O 1
ATOM 2764 N N . ALA B 1 53 ? -6.16 25.125 14.602 1 96.31 53 ALA B N 1
ATOM 2765 C CA . ALA B 1 53 ? -6.594 24.469 13.367 1 96.31 53 ALA B CA 1
ATOM 2766 C C . ALA B 1 53 ? -5.395 24.031 12.523 1 96.31 53 ALA B C 1
ATOM 2768 O O . ALA B 1 53 ? -5.371 22.922 11.992 1 96.31 53 ALA B O 1
ATOM 2769 N N . LEU B 1 54 ? -4.438 24.906 12.375 1 96.62 54 LEU B N 1
ATOM 2770 C CA . LEU B 1 54 ? -3.236 24.578 11.617 1 96.62 54 LEU B CA 1
ATOM 2771 C C . LEU B 1 54 ? -2.5 23.406 12.242 1 96.62 54 LEU B C 1
ATOM 2773 O O . LEU B 1 54 ? -1.968 22.547 11.523 1 96.62 54 LEU B O 1
ATOM 2777 N N . LYS B 1 55 ? -2.477 23.391 13.562 1 97.12 55 LYS B N 1
ATOM 2778 C CA . LYS B 1 55 ? -1.867 22.266 14.273 1 97.12 55 LYS B CA 1
ATOM 2779 C C . LYS B 1 55 ? -2.582 20.969 13.945 1 97.12 55 LYS B C 1
ATOM 2781 O O . LYS B 1 55 ? -1.938 19.938 13.703 1 97.12 55 LYS B O 1
ATOM 2786 N N . ILE B 1 56 ? -3.836 21.016 13.922 1 96.56 56 ILE B N 1
ATOM 2787 C CA . ILE B 1 56 ? -4.648 19.844 13.641 1 96.56 56 ILE B CA 1
ATOM 2788 C C . ILE B 1 56 ? -4.367 19.344 12.227 1 96.56 56 ILE B C 1
ATOM 2790 O O . ILE B 1 56 ? -4.242 18.141 11.992 1 96.56 56 ILE B O 1
ATOM 2794 N N . VAL B 1 57 ? -4.23 20.25 11.258 1 96.94 57 VAL B N 1
ATOM 2795 C CA . VAL B 1 57 ? -3.898 19.891 9.883 1 96.94 57 VAL B CA 1
ATOM 2796 C C . VAL B 1 57 ? -2.6 19.094 9.859 1 96.94 57 VAL B C 1
ATOM 2798 O O . VAL B 1 57 ? -2.537 18.016 9.25 1 96.94 57 VAL B O 1
ATOM 2801 N N . HIS B 1 58 ? -1.599 19.656 10.578 1 98.06 58 HIS B N 1
ATOM 2802 C CA . HIS B 1 58 ? -0.296 19 10.594 1 98.06 58 HIS B CA 1
ATOM 2803 C C . HIS B 1 58 ? -0.38 17.625 11.258 1 98.06 58 HIS B C 1
ATOM 2805 O O . HIS B 1 58 ? 0.16 16.641 10.734 1 98.06 58 HIS B O 1
ATOM 2811 N N . GLN B 1 59 ? -1.1 17.547 12.305 1 96.62 59 GLN B N 1
ATOM 2812 C CA . GLN B 1 59 ? -1.172 16.328 13.086 1 96.62 59 GLN B CA 1
ATOM 2813 C C . GLN B 1 59 ? -1.942 15.242 12.344 1 96.62 59 GLN B C 1
ATOM 2815 O O . GLN B 1 59 ? -1.521 14.086 12.305 1 96.62 59 GLN B O 1
ATOM 2820 N N . LYS B 1 60 ? -2.998 15.625 11.75 1 95.75 60 LYS B N 1
ATOM 2821 C CA . LYS B 1 60 ? -3.838 14.648 11.062 1 95.75 60 LYS B CA 1
ATOM 2822 C C . LYS B 1 60 ? -3.129 14.07 9.844 1 95.75 60 LYS B C 1
ATOM 2824 O O . LYS B 1 60 ? -3.139 12.859 9.625 1 95.75 60 LYS B O 1
ATOM 2829 N N . LEU B 1 61 ? -2.5 14.891 9.062 1 97.88 61 LEU B N 1
ATOM 2830 C CA . LEU B 1 61 ? -1.799 14.398 7.879 1 97.88 61 LEU B CA 1
ATOM 2831 C C . LEU B 1 61 ? -0.584 13.57 8.273 1 97.88 61 LEU B C 1
ATOM 2833 O O . LEU B 1 61 ? -0.342 12.508 7.699 1 97.88 61 LEU B O 1
ATOM 2837 N N . LEU B 1 62 ? 0.095 14.047 9.32 1 97.06 62 LEU B N 1
ATOM 2838 C CA . LEU B 1 62 ? 1.29 13.328 9.758 1 97.06 62 LEU B CA 1
ATOM 2839 C C . LEU B 1 62 ? 0.929 11.961 10.312 1 97.06 62 LEU B C 1
ATOM 2841 O O . LEU B 1 62 ? 1.701 11.008 10.18 1 97.06 62 LEU B O 1
ATOM 2845 N N . ALA B 1 63 ? -0.221 11.859 10.906 1 94.31 63 ALA B N 1
ATOM 2846 C CA . ALA B 1 63 ? -0.652 10.586 11.477 1 94.31 63 ALA B CA 1
ATOM 2847 C C . ALA B 1 63 ? -0.715 9.5 10.398 1 94.31 63 ALA B C 1
ATOM 2849 O O . ALA B 1 63 ? -0.435 8.328 10.672 1 94.31 63 ALA B O 1
ATOM 2850 N N . VAL B 1 64 ? -1.003 9.883 9.203 1 95.31 64 VAL B N 1
ATOM 2851 C CA . VAL B 1 64 ? -1.125 8.922 8.109 1 95.31 64 VAL B CA 1
ATOM 2852 C C . VAL B 1 64 ? 0.193 8.844 7.348 1 95.31 64 VAL B C 1
ATOM 2854 O O . VAL B 1 64 ? 0.71 7.75 7.102 1 95.31 64 VAL B O 1
ATOM 2857 N N . THR B 1 65 ? 0.838 9.992 7.043 1 97.62 65 THR B N 1
ATOM 2858 C CA . THR B 1 65 ? 2.008 10.016 6.172 1 97.62 65 THR B CA 1
ATOM 2859 C C . THR B 1 65 ? 3.23 9.445 6.891 1 97.62 65 THR B C 1
ATOM 2861 O O . THR B 1 65 ? 4.23 9.109 6.258 1 97.62 65 THR B O 1
ATOM 2864 N N . SER B 1 66 ? 3.166 9.344 8.195 1 94.88 66 SER B N 1
ATOM 2865 C CA . SER B 1 66 ? 4.27 8.75 8.938 1 94.88 66 SER B CA 1
ATOM 2866 C C . SER B 1 66 ? 4.461 7.281 8.562 1 94.88 66 SER B C 1
ATOM 2868 O O . SER B 1 66 ? 5.539 6.719 8.758 1 94.88 66 SER B O 1
ATOM 2870 N N . ASN B 1 67 ? 3.434 6.66 8.008 1 92.44 67 ASN B N 1
ATOM 2871 C CA . ASN B 1 67 ? 3.525 5.273 7.57 1 92.44 67 ASN B CA 1
ATOM 2872 C C . ASN B 1 67 ? 4.551 5.105 6.453 1 92.44 67 ASN B C 1
ATOM 2874 O O . ASN B 1 67 ? 5.164 4.047 6.32 1 92.44 67 ASN B O 1
ATOM 2878 N N . TYR B 1 68 ? 4.758 6.156 5.645 1 95.62 68 TYR B N 1
ATOM 2879 C CA . TYR B 1 68 ? 5.711 6.102 4.543 1 95.62 68 TYR B CA 1
ATOM 2880 C C . TYR B 1 68 ? 7.129 5.895 5.059 1 95.62 68 TYR B C 1
ATOM 2882 O O . TYR B 1 68 ? 8.039 5.566 4.285 1 95.62 68 TYR B O 1
ATOM 2890 N N . GLU B 1 69 ? 7.297 6.109 6.316 1 93.5 69 GLU B N 1
ATOM 2891 C CA . GLU B 1 69 ? 8.633 5.961 6.898 1 93.5 69 GLU B CA 1
ATOM 2892 C C . GLU B 1 69 ? 8.93 4.504 7.23 1 93.5 69 GLU B C 1
ATOM 2894 O O . GLU B 1 69 ? 10.07 4.148 7.523 1 93.5 69 GLU B O 1
ATOM 2899 N N . ASN B 1 70 ? 7.918 3.646 7.137 1 88.88 70 ASN B N 1
ATOM 2900 C CA . ASN B 1 70 ? 8.062 2.203 7.297 1 88.88 70 ASN B CA 1
ATOM 2901 C C . ASN B 1 70 ? 8.039 1.482 5.953 1 88.88 70 ASN B C 1
ATOM 2903 O O . ASN B 1 70 ? 6.996 1.426 5.293 1 88.88 70 ASN B O 1
ATOM 2907 N N . GLU B 1 71 ? 9 0.829 5.66 1 88.75 71 GLU B N 1
ATOM 2908 C CA . GLU B 1 71 ? 9.172 0.231 4.34 1 88.75 71 GLU B CA 1
ATOM 2909 C C . GLU B 1 71 ? 8.125 -0.851 4.082 1 88.75 71 GLU B C 1
ATOM 2911 O O . GLU B 1 71 ? 7.613 -0.974 2.969 1 88.75 71 GLU B O 1
ATOM 2916 N N . GLY B 1 72 ? 7.723 -1.625 5.07 1 88.5 72 GLY B N 1
ATOM 2917 C CA . GLY B 1 72 ? 6.871 -2.793 4.895 1 88.5 72 GLY B CA 1
ATOM 2918 C C . GLY B 1 72 ? 5.414 -2.527 5.227 1 88.5 72 GLY B C 1
ATOM 2919 O O . GLY B 1 72 ? 4.66 -3.455 5.52 1 88.5 72 GLY B O 1
ATOM 2920 N N . TYR B 1 73 ? 4.996 -1.239 5.164 1 89.56 73 TYR B N 1
ATOM 2921 C CA . TYR B 1 73 ? 3.65 -0.906 5.617 1 89.56 73 TYR B CA 1
ATOM 2922 C C . TYR B 1 73 ? 2.598 -1.518 4.699 1 89.56 73 TYR B C 1
ATOM 2924 O O . TYR B 1 73 ? 1.467 -1.767 5.121 1 89.56 73 TYR B O 1
ATOM 2932 N N . ASP B 1 74 ? 2.939 -1.861 3.498 1 89.94 74 ASP B N 1
ATOM 2933 C CA . ASP B 1 74 ? 1.947 -2.348 2.545 1 89.94 74 ASP B CA 1
ATOM 2934 C C . ASP B 1 74 ? 1.978 -3.873 2.453 1 89.94 74 ASP B C 1
ATOM 2936 O O . ASP B 1 74 ? 1.289 -4.461 1.617 1 89.94 74 ASP B O 1
ATOM 2940 N N . TYR B 1 75 ? 2.818 -4.438 3.189 1 88.5 75 TYR B N 1
ATOM 2941 C CA . TYR B 1 75 ? 2.967 -5.887 3.162 1 88.5 75 TYR B CA 1
ATOM 2942 C C . TYR B 1 75 ? 3.152 -6.445 4.57 1 88.5 75 TYR B C 1
ATOM 2944 O O . TYR B 1 75 ? 4.273 -6.754 4.977 1 88.5 75 TYR B O 1
ATOM 2952 N N . PRO B 1 76 ? 2.105 -6.656 5.328 1 71.5 76 PRO B N 1
ATOM 2953 C CA . PRO B 1 76 ? 2.168 -7.027 6.742 1 71.5 76 PRO B CA 1
ATOM 2954 C C . PRO B 1 76 ? 2.828 -8.383 6.969 1 71.5 76 PRO B C 1
ATOM 2956 O O . PRO B 1 76 ? 3.482 -8.594 7.996 1 71.5 76 PRO B O 1
ATOM 2959 N N . PRO B 1 77 ? 2.508 -9.508 6.23 1 59.75 77 PRO B N 1
ATOM 2960 C CA . PRO B 1 77 ? 3.199 -10.758 6.566 1 59.75 77 PRO B CA 1
ATOM 2961 C C . PRO B 1 77 ? 4.703 -10.562 6.758 1 59.75 77 PRO B C 1
ATOM 2963 O O . PRO B 1 77 ? 5.332 -11.32 7.5 1 59.75 77 PRO B O 1
ATOM 2966 N N . ASN B 1 78 ? 5.254 -9.664 6.062 1 52.78 78 ASN B N 1
ATOM 2967 C CA . ASN B 1 78 ? 6.68 -9.445 6.277 1 52.78 78 ASN B CA 1
ATOM 2968 C C . ASN B 1 78 ? 6.957 -8.867 7.66 1 52.78 78 ASN B C 1
ATOM 2970 O O . ASN B 1 78 ? 8.094 -8.906 8.141 1 52.78 78 ASN B O 1
ATOM 2974 N N . LEU B 1 79 ? 5.906 -8.312 8.211 1 49 79 LEU B N 1
ATOM 2975 C CA . LEU B 1 79 ? 6.16 -7.859 9.57 1 49 79 LEU B CA 1
ATOM 2976 C C . LEU B 1 79 ? 6.488 -9.031 10.484 1 49 79 LEU B C 1
ATOM 2978 O O . LEU B 1 79 ? 7.309 -8.906 11.398 1 49 79 LEU B O 1
ATOM 2982 N N . ARG B 1 80 ? 5.867 -10.219 10.164 1 47.53 80 ARG B N 1
ATOM 2983 C CA . ARG B 1 80 ? 6.227 -11.461 10.836 1 47.53 80 ARG B CA 1
ATOM 2984 C C . ARG B 1 80 ? 7.578 -11.977 10.352 1 47.53 80 ARG B C 1
ATOM 2986 O O . ARG B 1 80 ? 8.344 -12.562 11.133 1 47.53 80 ARG B O 1
ATOM 2993 N N . GLU B 1 81 ? 7.797 -11.938 9.047 1 48.94 81 GLU B N 1
ATOM 2994 C CA . GLU B 1 81 ? 9.094 -12.367 8.539 1 48.94 81 GLU B CA 1
ATOM 2995 C C . GLU B 1 81 ? 10.227 -11.523 9.117 1 48.94 81 GLU B C 1
ATOM 2997 O O . GLU B 1 81 ? 11.344 -12.008 9.297 1 48.94 81 GLU B O 1
ATOM 3002 N N . SER B 1 82 ? 9.898 -10.328 9.25 1 48.94 82 SER B N 1
ATOM 3003 C CA . SER B 1 82 ? 10.883 -9.453 9.883 1 48.94 82 SER B CA 1
ATOM 3004 C C . SER B 1 82 ? 11.25 -9.945 11.273 1 48.94 82 SER B C 1
ATOM 3006 O O . SER B 1 82 ? 12.414 -9.883 11.672 1 48.94 82 SER B O 1
ATOM 3008 N N . LEU B 1 83 ? 10.266 -10.5 11.906 1 47.84 83 LEU B N 1
ATOM 3009 C CA . LEU B 1 83 ? 10.578 -11.094 13.203 1 47.84 83 LEU B CA 1
ATOM 3010 C C . LEU B 1 83 ? 11.445 -12.336 13.031 1 47.84 83 LEU B C 1
ATOM 3012 O O . LEU B 1 83 ? 12.375 -12.562 13.805 1 47.84 83 LEU B O 1
ATOM 3016 N N . SER B 1 84 ? 11.211 -13.07 12.008 1 49.06 84 SER B N 1
ATOM 3017 C CA . SER B 1 84 ? 12.016 -14.25 11.734 1 49.06 84 SER B CA 1
ATOM 3018 C C . SER B 1 84 ? 13.391 -13.867 11.188 1 49.06 84 SER B C 1
ATOM 3020 O O . SER B 1 84 ? 14.398 -14.5 11.531 1 49.06 84 SER B O 1
ATOM 3022 N N . ASP B 1 85 ? 13.461 -13 10.344 1 50.06 85 ASP B N 1
ATOM 3023 C CA . ASP B 1 85 ? 14.766 -12.5 9.914 1 50.06 85 ASP B CA 1
ATOM 3024 C C . ASP B 1 85 ? 15.547 -11.914 11.094 1 50.06 85 ASP B C 1
ATOM 3026 O O . ASP B 1 85 ? 16.766 -12.062 11.172 1 50.06 85 ASP B O 1
ATOM 3030 N N . LEU B 1 86 ? 14.867 -11.258 11.867 1 47.03 86 LEU B N 1
ATOM 3031 C CA . LEU B 1 86 ? 15.531 -10.82 13.086 1 47.03 86 LEU B CA 1
ATOM 3032 C C . LEU B 1 86 ? 16.031 -12.008 13.891 1 47.03 86 LEU B C 1
ATOM 3034 O O . LEU B 1 86 ? 17.156 -11.992 14.398 1 47.03 86 LEU B O 1
ATOM 3038 N N . SER B 1 87 ? 15.219 -13.008 13.906 1 47.53 87 SER B N 1
ATOM 3039 C CA . SER B 1 87 ? 15.664 -14.188 14.641 1 47.53 87 SER B CA 1
ATOM 3040 C C . SER B 1 87 ? 16.844 -14.859 13.945 1 47.53 87 SER B C 1
ATOM 3042 O O . SER B 1 87 ? 17.797 -15.305 14.602 1 47.53 87 SER B O 1
ATOM 3044 N N . LYS B 1 88 ? 16.906 -14.953 12.688 1 50.47 88 LYS B N 1
ATOM 3045 C CA . LYS B 1 88 ? 18 -15.578 11.945 1 50.47 88 LYS B CA 1
ATOM 3046 C C . LYS B 1 88 ? 19.234 -14.695 11.945 1 50.47 88 LYS B C 1
ATOM 3048 O O . LYS B 1 88 ? 20.359 -15.188 12.125 1 50.47 88 LYS B O 1
ATOM 3053 N N . THR B 1 89 ? 18.953 -13.469 11.703 1 48.19 89 THR B N 1
ATOM 3054 C CA . THR B 1 89 ? 20.094 -12.57 11.781 1 48.19 89 THR B CA 1
ATOM 3055 C C . THR B 1 89 ? 20.719 -12.594 13.18 1 48.19 89 THR B C 1
ATOM 3057 O O . THR B 1 89 ? 21.938 -12.609 13.32 1 48.19 89 THR B O 1
ATOM 3060 N N . ILE B 1 90 ? 19.859 -12.695 14.117 1 47.72 90 ILE B N 1
ATOM 3061 C CA . ILE B 1 90 ? 20.375 -12.828 15.477 1 47.72 90 ILE B CA 1
ATOM 3062 C C . ILE B 1 90 ? 21.047 -14.188 15.641 1 47.72 90 ILE B C 1
ATOM 3064 O O . ILE B 1 90 ? 22.125 -14.289 16.234 1 47.72 90 ILE B O 1
ATOM 3068 N N . THR B 1 91 ? 20.422 -15.156 15.125 1 51.44 91 THR B N 1
ATOM 3069 C CA . THR B 1 91 ? 21.016 -16.484 15.242 1 51.44 91 THR B CA 1
ATOM 3070 C C . THR B 1 91 ? 22.297 -16.578 14.43 1 51.44 91 THR B C 1
ATOM 3072 O O . THR B 1 91 ? 23.281 -17.156 14.883 1 51.44 91 THR B O 1
ATOM 3075 N N . GLU B 1 92 ? 22.266 -16.016 13.266 1 48.12 92 GLU B N 1
ATOM 3076 C CA . GLU B 1 92 ? 23.484 -16.016 12.477 1 48.12 92 GLU B CA 1
ATOM 3077 C C . GLU B 1 92 ? 24.562 -15.141 13.117 1 48.12 92 GLU B C 1
ATOM 3079 O O . GLU B 1 92 ? 25.734 -15.508 13.133 1 48.12 92 GLU B O 1
ATOM 3084 N N . LYS B 1 93 ? 24.078 -14.031 13.562 1 47.72 93 LYS B N 1
ATOM 3085 C CA . LYS B 1 93 ? 25.062 -13.195 14.266 1 47.72 93 LYS B CA 1
ATOM 3086 C C . LYS B 1 93 ? 25.5 -13.852 15.57 1 47.72 93 LYS B C 1
ATOM 3088 O O . LYS B 1 93 ? 26.672 -13.766 15.945 1 47.72 93 LYS B O 1
ATOM 3093 N N . VAL B 1 94 ? 24.594 -14.5 16.172 1 49.38 94 VAL B N 1
ATOM 3094 C CA . VAL B 1 94 ? 24.984 -15.219 17.391 1 49.38 94 VAL B CA 1
ATOM 3095 C C . VAL B 1 94 ? 25.891 -16.391 17.031 1 49.38 94 VAL B C 1
ATOM 3097 O O . VAL B 1 94 ? 26.906 -16.641 17.688 1 49.38 94 VAL B O 1
ATOM 3100 N N . GLN B 1 95 ? 25.484 -17.078 16.016 1 50.62 95 GLN B N 1
ATOM 3101 C CA . GLN B 1 95 ? 26.344 -18.172 15.602 1 50.62 95 GLN B CA 1
ATOM 3102 C C . GLN B 1 95 ? 27.688 -17.672 15.062 1 50.62 95 GLN B C 1
ATOM 3104 O O . GLN B 1 95 ? 28.719 -18.312 15.242 1 50.62 95 GLN B O 1
ATOM 3109 N N . GLY B 1 96 ? 27.547 -16.547 14.352 1 44.66 96 GLY B N 1
ATOM 3110 C CA . GLY B 1 96 ? 28.797 -15.938 13.953 1 44.66 96 GLY B CA 1
ATOM 3111 C C . GLY B 1 96 ? 29.609 -15.422 15.125 1 44.66 96 GLY B C 1
ATOM 3112 O O . GLY B 1 96 ? 30.844 -15.445 15.086 1 44.66 96 GLY B O 1
ATOM 3113 N N . LEU B 1 97 ? 28.875 -14.93 16.109 1 46.41 97 LEU B N 1
ATOM 3114 C CA . LEU B 1 97 ? 29.594 -14.477 17.297 1 46.41 97 LEU B CA 1
ATOM 3115 C C . LEU B 1 97 ? 30.188 -15.656 18.047 1 46.41 97 LEU B C 1
ATOM 3117 O O . LEU B 1 97 ? 31.188 -15.508 18.75 1 46.41 97 LEU B O 1
ATOM 3121 N N . SER B 1 98 ? 29.453 -16.719 18.094 1 46.22 98 SER B N 1
ATOM 3122 C CA . SER B 1 98 ? 30.047 -17.812 18.828 1 46.22 98 SER B CA 1
ATOM 3123 C C . SER B 1 98 ? 31.375 -18.234 18.234 1 46.22 98 SER B C 1
ATOM 3125 O O . SER B 1 98 ? 32.25 -18.766 18.938 1 46.22 98 SER B O 1
ATOM 3127 N N . GLN B 1 99 ? 31.438 -18.203 16.953 1 43.91 99 GLN B N 1
ATOM 3128 C CA . GLN B 1 99 ? 32.719 -18.672 16.438 1 43.91 99 GLN B CA 1
ATOM 3129 C C . GLN B 1 99 ? 33.719 -17.516 16.328 1 43.91 99 GLN B C 1
ATOM 3131 O O . GLN B 1 99 ? 34.844 -17.719 15.875 1 43.91 99 GLN B O 1
ATOM 3136 N N . VAL B 1 100 ? 33.156 -16.266 16.453 1 42.75 100 VAL B N 1
ATOM 3137 C CA . VAL B 1 100 ? 34.156 -15.211 16.219 1 42.75 100 VAL B CA 1
ATOM 3138 C C . VAL B 1 100 ? 34.969 -14.992 17.484 1 42.75 100 VAL B C 1
ATOM 3140 O O . VAL B 1 100 ? 34.438 -14.922 18.578 1 42.75 100 VAL B O 1
ATOM 3143 N N . SER B 1 101 ? 36.219 -15.555 17.516 1 41.94 101 SER B N 1
ATOM 3144 C CA . SER B 1 101 ? 37.25 -15.43 18.578 1 41.94 101 SER B CA 1
ATOM 3145 C C . SER B 1 101 ? 37.5 -13.969 18.906 1 41.94 101 SER B C 1
ATOM 3147 O O . SER B 1 101 ? 38.062 -13.664 19.969 1 41.94 101 SER B O 1
ATOM 3149 N N . SER B 1 102 ? 38.219 -13.094 18.094 1 43 102 SER B N 1
ATOM 3150 C CA . SER B 1 102 ? 38.719 -11.773 18.453 1 43 102 SER B CA 1
ATOM 3151 C C . SER B 1 102 ? 37.75 -10.68 18.062 1 43 102 SER B C 1
ATOM 3153 O O . SER B 1 102 ? 36.906 -10.867 17.156 1 43 102 SER B O 1
ATOM 3155 N N . ALA B 1 103 ? 37.594 -9.57 19 1 44.88 103 ALA B N 1
ATOM 3156 C CA . ALA B 1 103 ? 36.75 -8.375 18.938 1 44.88 103 ALA B CA 1
ATOM 3157 C C . ALA B 1 103 ? 36.75 -7.781 17.531 1 44.88 103 ALA B C 1
ATOM 3159 O O . ALA B 1 103 ? 35.75 -7.262 17.062 1 44.88 103 ALA B O 1
ATOM 3160 N N . ALA B 1 104 ? 37.969 -7.746 16.859 1 45.34 104 ALA B N 1
ATOM 3161 C CA . ALA B 1 104 ? 38.125 -7.102 15.562 1 45.34 104 ALA B CA 1
ATOM 3162 C C . ALA B 1 104 ? 37.344 -7.84 14.484 1 45.34 104 ALA B C 1
ATOM 3164 O O . ALA B 1 104 ? 36.781 -7.219 13.57 1 45.34 104 ALA B O 1
ATOM 3165 N N . GLU B 1 105 ? 37.438 -9.148 14.469 1 43.88 105 GLU B N 1
ATOM 3166 C CA . GLU B 1 105 ? 36.75 -9.961 13.461 1 43.88 105 GLU B CA 1
ATOM 3167 C C . GLU B 1 105 ? 35.25 -9.977 13.672 1 43.88 105 GLU B C 1
ATOM 3169 O O . GLU B 1 105 ? 34.469 -10.133 12.727 1 43.88 105 GLU B O 1
ATOM 3174 N N . ALA B 1 106 ? 34.875 -9.82 14.867 1 45.66 106 ALA B N 1
ATOM 3175 C CA . ALA B 1 106 ? 33.469 -9.68 15.195 1 45.66 106 ALA B CA 1
ATOM 3176 C C . ALA B 1 106 ? 32.875 -8.391 14.609 1 45.66 106 ALA B C 1
ATOM 3178 O O . ALA B 1 106 ? 31.719 -8.352 14.211 1 45.66 106 ALA B O 1
ATOM 3179 N N . GLN B 1 107 ? 33.688 -7.207 14.625 1 43.28 107 GLN B N 1
ATOM 3180 C CA . GLN B 1 107 ? 33.281 -5.961 13.984 1 43.28 107 GLN B CA 1
ATOM 3181 C C . GLN B 1 107 ? 33.062 -6.156 12.492 1 43.28 107 GLN B C 1
ATOM 3183 O O . GLN B 1 107 ? 32.219 -5.508 11.891 1 43.28 107 GLN B O 1
ATOM 3188 N N . SER B 1 108 ? 33.969 -6.926 11.758 1 45.88 108 SER B N 1
ATOM 3189 C CA . SER B 1 108 ? 33.781 -7.129 10.328 1 45.88 108 SER B CA 1
ATOM 3190 C C . SER B 1 108 ? 32.531 -7.934 10.031 1 45.88 108 SER B C 1
ATOM 3192 O O . SER B 1 108 ? 31.859 -7.707 9.016 1 45.88 108 SER B O 1
ATOM 3194 N N . VAL B 1 109 ? 32.312 -9.062 10.711 1 44.69 109 VAL B N 1
ATOM 3195 C CA . VAL B 1 109 ? 31.078 -9.805 10.5 1 44.69 109 VAL B CA 1
ATOM 3196 C C . VAL B 1 109 ? 29.891 -8.922 10.852 1 44.69 109 VAL B C 1
ATOM 3198 O O . VAL B 1 109 ? 28.859 -8.977 10.172 1 44.69 109 VAL B O 1
ATOM 3201 N N . LEU B 1 110 ? 29.984 -8.141 12.008 1 43.69 110 LEU B N 1
ATOM 3202 C CA . LEU B 1 110 ? 28.938 -7.176 12.305 1 43.69 110 LEU B CA 1
ATOM 3203 C C . LEU B 1 110 ? 28.906 -6.066 11.258 1 43.69 110 LEU B C 1
ATOM 3205 O O . LEU B 1 110 ? 27.844 -5.484 10.992 1 43.69 110 LEU B O 1
ATOM 3209 N N . THR B 1 111 ? 30.094 -5.645 10.766 1 42.75 111 THR B N 1
ATOM 3210 C CA . THR B 1 111 ? 30.156 -4.613 9.734 1 42.75 111 THR B CA 1
ATOM 3211 C C . THR B 1 111 ? 29.906 -5.211 8.352 1 42.75 111 THR B C 1
ATOM 3213 O O . THR B 1 111 ? 29.969 -4.5 7.348 1 42.75 111 THR B O 1
ATOM 3216 N N . THR B 1 112 ? 30.281 -6.52 8.172 1 41.16 112 THR B N 1
ATOM 3217 C CA . THR B 1 112 ? 29.984 -6.965 6.816 1 41.16 112 THR B CA 1
ATOM 3218 C C . THR B 1 112 ? 28.547 -6.598 6.43 1 41.16 112 THR B C 1
ATOM 3220 O O . THR B 1 112 ? 27.609 -6.844 7.191 1 41.16 112 THR B O 1
ATOM 3223 N N . PRO B 1 113 ? 28.469 -5.582 5.566 1 39.44 113 PRO B N 1
ATOM 3224 C CA . PRO B 1 113 ? 27.125 -5.211 5.109 1 39.44 113 PRO B CA 1
ATOM 3225 C C . PRO B 1 113 ? 26.219 -6.422 4.898 1 39.44 113 PRO B C 1
ATOM 3227 O O . PRO B 1 113 ? 26.609 -7.391 4.254 1 39.44 113 PRO B O 1
ATOM 3230 N N . GLY B 1 114 ? 25.75 -7.059 5.922 1 37.34 114 GLY B N 1
ATOM 3231 C CA . GLY B 1 114 ? 24.734 -8.086 5.684 1 37.34 114 GLY B CA 1
ATOM 3232 C C . GLY B 1 114 ? 24.047 -7.938 4.34 1 37.34 114 GLY B C 1
ATOM 3233 O O . GLY B 1 114 ? 24.172 -6.898 3.686 1 37.34 114 GLY B O 1
ATOM 3234 N N . SER B 1 115 ? 24.094 -9.109 3.553 1 42.22 115 SER B N 1
ATOM 3235 C CA . SER B 1 115 ? 23.391 -9.055 2.27 1 42.22 115 SER B CA 1
ATOM 3236 C C . SER B 1 115 ? 22.266 -8.039 2.301 1 42.22 115 SER B C 1
ATOM 3238 O O . SER B 1 115 ? 21.5 -7.977 3.271 1 42.22 115 SER B O 1
ATOM 3240 N N . LYS B 1 116 ? 22.516 -6.867 1.653 1 50.5 116 LYS B N 1
ATOM 3241 C CA . LYS B 1 116 ? 21.453 -5.875 1.517 1 50.5 116 LYS B CA 1
ATOM 3242 C C . LYS B 1 116 ? 20.078 -6.523 1.644 1 50.5 116 LYS B C 1
ATOM 3244 O O . LYS B 1 116 ? 19.75 -7.449 0.9 1 50.5 116 LYS B O 1
ATOM 3249 N N . LYS B 1 117 ? 19.484 -6.469 2.73 1 69.88 117 LYS B N 1
ATOM 3250 C CA . LYS B 1 117 ? 18.156 -6.992 3.006 1 69.88 117 LYS B CA 1
ATOM 3251 C C . LYS B 1 117 ? 17.172 -6.59 1.909 1 69.88 117 LYS B C 1
ATOM 3253 O O . LYS B 1 117 ? 17.156 -5.441 1.464 1 69.88 117 LYS B O 1
ATOM 3258 N N . ASP B 1 118 ? 16.609 -7.574 1.237 1 83.25 118 ASP B N 1
ATOM 3259 C CA . ASP B 1 118 ? 15.594 -7.348 0.211 1 83.25 118 ASP B CA 1
ATOM 3260 C C . ASP B 1 118 ? 14.516 -6.387 0.705 1 83.25 118 ASP B C 1
ATOM 3262 O O . ASP B 1 118 ? 14.086 -6.469 1.856 1 83.25 118 ASP B O 1
ATOM 3266 N N . PRO B 1 119 ? 14.25 -5.449 -0.134 1 90.31 119 PRO B N 1
ATOM 3267 C CA . PRO B 1 119 ? 13.188 -4.531 0.281 1 90.31 119 PRO B CA 1
ATOM 3268 C C . PRO B 1 119 ? 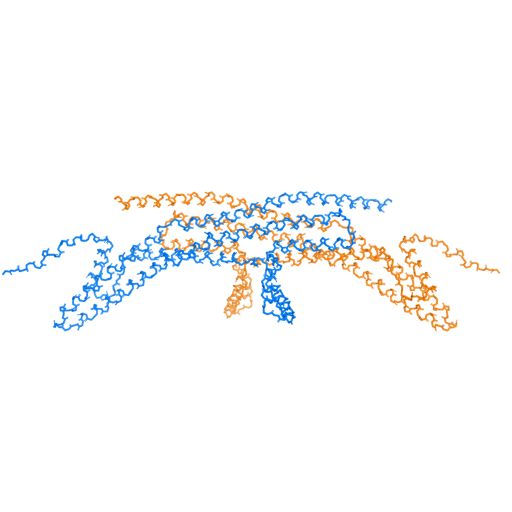11.883 -5.254 0.632 1 90.31 119 PRO B C 1
ATOM 3270 O O . PRO B 1 119 ? 11.586 -6.305 0.057 1 90.31 119 PRO B O 1
ATOM 3273 N N . LYS B 1 120 ? 11.188 -4.715 1.534 1 88.38 120 LYS B N 1
ATOM 3274 C CA . LYS B 1 120 ? 10.039 -5.398 2.117 1 88.38 120 LYS B CA 1
ATOM 3275 C C . LYS B 1 120 ? 8.727 -4.848 1.561 1 88.38 120 LYS B C 1
ATOM 3277 O O . LYS B 1 120 ? 7.695 -4.895 2.232 1 88.38 120 LYS B O 1
ATOM 3282 N N . THR B 1 121 ? 8.727 -4.316 0.392 1 93.69 121 THR B N 1
ATOM 3283 C CA . THR B 1 121 ? 7.492 -3.822 -0.206 1 93.69 121 THR B CA 1
ATOM 3284 C C . THR B 1 121 ? 6.727 -4.957 -0.879 1 93.69 121 THR B C 1
ATOM 3286 O O . THR B 1 121 ? 7.305 -5.992 -1.208 1 93.69 121 THR B O 1
ATOM 3289 N N . MET B 1 122 ? 5.535 -4.82 -1.018 1 95.25 122 MET B N 1
ATOM 3290 C CA . MET B 1 122 ? 4.703 -5.82 -1.678 1 95.25 122 MET B CA 1
ATOM 3291 C C . MET B 1 122 ? 5.168 -6.055 -3.111 1 95.25 122 MET B C 1
ATOM 3293 O O . MET B 1 122 ? 5.191 -7.195 -3.584 1 95.25 122 MET B O 1
ATOM 3297 N N . ASN B 1 123 ? 5.551 -4.977 -3.789 1 97.56 123 ASN B N 1
ATOM 3298 C CA . ASN B 1 123 ? 6.027 -5.102 -5.16 1 97.56 123 ASN B CA 1
ATOM 3299 C C . ASN B 1 123 ? 7.289 -5.957 -5.242 1 97.56 123 ASN B C 1
ATOM 3301 O O . ASN B 1 123 ? 7.414 -6.809 -6.125 1 97.56 123 ASN B O 1
ATOM 3305 N N . HIS B 1 124 ? 8.188 -5.715 -4.352 1 96.25 124 HIS B N 1
ATOM 3306 C CA . HIS B 1 124 ? 9.383 -6.547 -4.32 1 96.25 124 HIS B CA 1
ATOM 3307 C C . HIS B 1 124 ? 9.047 -7.996 -3.996 1 96.25 124 HIS B C 1
ATOM 3309 O O . HIS B 1 124 ? 9.656 -8.922 -4.539 1 96.25 124 HIS B O 1
ATOM 3315 N N . ALA B 1 125 ? 8.07 -8.172 -3.098 1 95.25 125 ALA B N 1
ATOM 3316 C CA . ALA B 1 125 ? 7.613 -9.523 -2.785 1 95.25 125 ALA B CA 1
ATOM 3317 C C . ALA B 1 125 ? 7.016 -10.195 -4.016 1 95.25 125 ALA B C 1
ATOM 3319 O O . ALA B 1 125 ? 7.262 -11.375 -4.262 1 95.25 125 ALA B O 1
ATOM 3320 N N . LEU B 1 126 ? 6.266 -9.469 -4.742 1 97.94 126 LEU B N 1
ATOM 3321 C CA . LEU B 1 126 ? 5.695 -9.992 -5.98 1 97.94 126 LEU B CA 1
ATOM 3322 C C . LEU B 1 126 ? 6.793 -10.383 -6.965 1 97.94 126 LEU B C 1
ATOM 3324 O O . LEU B 1 126 ? 6.723 -11.438 -7.598 1 97.94 126 LEU B O 1
ATOM 3328 N N . GLY B 1 127 ? 7.789 -9.469 -7.051 1 97.94 127 GLY B N 1
ATOM 3329 C CA . GLY B 1 127 ? 8.914 -9.781 -7.91 1 97.94 127 GLY B CA 1
ATOM 3330 C C . GLY B 1 127 ? 9.641 -11.047 -7.508 1 97.94 127 GLY B C 1
ATOM 3331 O O . GLY B 1 127 ? 9.938 -11.898 -8.352 1 97.94 127 GLY B O 1
ATOM 3332 N N . ARG B 1 128 ? 9.859 -11.227 -6.281 1 96.19 128 ARG B N 1
ATOM 3333 C CA . ARG B 1 128 ? 10.539 -12.414 -5.77 1 96.19 128 ARG B CA 1
ATOM 3334 C C . ARG B 1 128 ? 9.695 -13.664 -5.996 1 96.19 128 ARG B C 1
ATOM 3336 O O . ARG B 1 128 ? 10.227 -14.727 -6.328 1 96.19 128 ARG B O 1
ATOM 3343 N N . ALA B 1 129 ? 8.445 -13.516 -5.73 1 96.81 129 ALA B N 1
ATOM 3344 C CA . ALA B 1 129 ? 7.547 -14.648 -5.965 1 96.81 129 ALA B CA 1
ATOM 3345 C C . ALA B 1 129 ? 7.594 -15.086 -7.426 1 96.81 129 ALA B C 1
ATOM 3347 O O . ALA B 1 129 ? 7.684 -16.281 -7.719 1 96.81 129 ALA B O 1
ATOM 3348 N N . ALA B 1 130 ? 7.578 -14.133 -8.312 1 98 130 ALA B N 1
ATOM 3349 C CA . ALA B 1 130 ? 7.641 -14.43 -9.742 1 98 130 ALA B CA 1
ATOM 3350 C C . ALA B 1 130 ? 8.969 -15.086 -10.109 1 98 130 ALA B C 1
ATOM 3352 O O . ALA B 1 130 ? 9 -16.078 -10.844 1 98 130 ALA B O 1
ATOM 3353 N N . LEU B 1 131 ? 10.023 -14.609 -9.547 1 96.94 131 LEU B N 1
ATOM 3354 C CA . LEU B 1 131 ? 11.344 -15.18 -9.828 1 96.94 131 LEU B CA 1
ATOM 3355 C C . LEU B 1 131 ? 11.453 -16.594 -9.258 1 96.94 131 LEU B C 1
ATOM 3357 O O . LEU B 1 131 ? 12.125 -17.453 -9.836 1 96.94 131 LEU B O 1
ATOM 3361 N N . GLY B 1 132 ? 10.852 -16.719 -8.094 1 95.06 132 GLY B N 1
ATOM 3362 C CA . GLY B 1 132 ? 10.789 -18.062 -7.559 1 95.06 132 GLY B CA 1
ATOM 3363 C C . GLY B 1 132 ? 10.086 -19.047 -8.484 1 95.06 132 GLY B C 1
ATOM 3364 O O . GLY B 1 132 ? 10.508 -20.188 -8.609 1 95.06 132 GLY B O 1
ATOM 3365 N N . GLY B 1 133 ? 9.023 -18.547 -9.094 1 95.81 133 GLY B N 1
ATOM 3366 C CA . GLY B 1 133 ? 8.352 -19.359 -10.094 1 95.81 133 GLY B CA 1
ATOM 3367 C C . GLY B 1 133 ? 9.211 -19.656 -11.305 1 95.81 133 GLY B C 1
ATOM 3368 O O . GLY B 1 133 ? 9.266 -20.797 -11.773 1 95.81 133 GLY B O 1
ATOM 3369 N N . VAL B 1 134 ? 9.93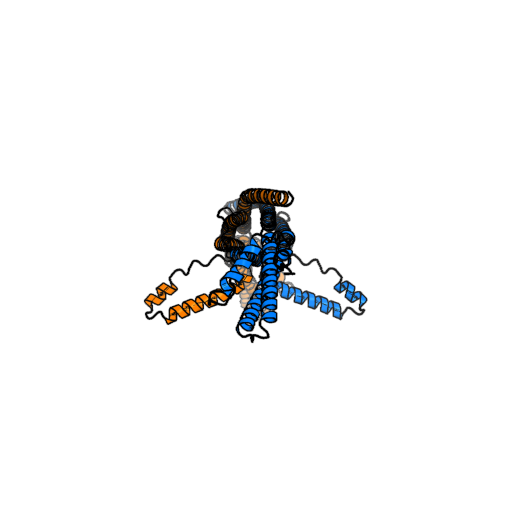8 -18.703 -11.75 1 96.25 134 VAL B N 1
ATOM 3370 C CA . VAL B 1 134 ? 10.828 -18.859 -12.891 1 96.25 134 VAL B CA 1
ATOM 3371 C C . VAL B 1 134 ? 11.898 -19.906 -12.57 1 96.25 134 VAL B C 1
ATOM 3373 O O . VAL B 1 134 ? 12.195 -20.766 -13.391 1 96.25 134 VAL B O 1
ATOM 3376 N N . ALA B 1 135 ? 12.445 -19.844 -11.438 1 94.75 135 ALA B N 1
ATOM 3377 C CA . ALA B 1 135 ? 13.484 -20.766 -11.008 1 94.75 135 ALA B CA 1
ATOM 3378 C C . ALA B 1 135 ? 12.953 -22.203 -10.953 1 94.75 135 ALA B C 1
ATOM 3380 O O . ALA B 1 135 ? 13.633 -23.141 -11.375 1 94.75 135 ALA B O 1
ATOM 3381 N N . ALA B 1 136 ? 11.766 -22.312 -10.422 1 94.06 136 ALA B N 1
ATOM 3382 C CA . ALA B 1 136 ? 11.148 -23.625 -10.336 1 94.06 136 ALA B CA 1
ATOM 3383 C C . ALA B 1 136 ? 10.914 -24.203 -11.734 1 94.06 136 ALA B C 1
ATOM 3385 O O . ALA B 1 136 ? 11.18 -25.391 -11.969 1 94.06 136 ALA B O 1
ATOM 3386 N N . LEU B 1 137 ? 10.484 -23.391 -12.625 1 95.06 137 LEU B N 1
ATOM 3387 C CA . LEU B 1 137 ? 10.227 -23.844 -13.992 1 95.06 137 LEU B CA 1
ATOM 3388 C C . LEU B 1 137 ? 11.531 -24.234 -14.688 1 95.06 137 LEU B C 1
ATOM 3390 O O . LEU B 1 137 ? 11.586 -25.25 -15.383 1 95.06 137 LEU B O 1
ATOM 3394 N N . LYS B 1 138 ? 12.539 -23.484 -14.492 1 93 138 LYS B N 1
ATOM 3395 C CA . LYS B 1 138 ? 13.836 -23.781 -15.102 1 93 138 LYS B CA 1
ATOM 3396 C C . LYS B 1 138 ? 14.422 -25.078 -14.562 1 93 138 LYS B C 1
ATOM 3398 O O . LYS B 1 138 ? 14.961 -25.875 -15.32 1 93 138 LYS B O 1
ATOM 3403 N N . GLU B 1 139 ? 14.281 -25.234 -13.305 1 92.19 139 GLU B N 1
ATOM 3404 C CA . GLU B 1 139 ? 14.781 -26.453 -12.672 1 92.19 139 GLU B CA 1
ATOM 3405 C C . GLU B 1 139 ? 14.047 -27.688 -13.188 1 92.19 139 GLU B C 1
ATOM 3407 O O . GLU B 1 139 ? 14.641 -28.766 -13.297 1 92.19 139 GLU B O 1
ATOM 3412 N N . ALA B 1 140 ? 12.773 -27.484 -13.562 1 92.56 140 ALA B N 1
ATOM 3413 C CA . ALA B 1 140 ? 11.953 -28.594 -14.047 1 92.56 140 ALA B CA 1
ATOM 3414 C C . ALA B 1 140 ? 12.195 -28.844 -15.531 1 92.56 140 ALA B C 1
ATOM 3416 O O . ALA B 1 140 ? 11.586 -29.75 -16.125 1 92.56 140 ALA B O 1
ATOM 3417 N N . GLY B 1 141 ? 13.062 -28.141 -16.109 1 86.44 141 GLY B N 1
ATOM 3418 C CA . GLY B 1 141 ? 13.477 -28.391 -17.484 1 86.44 141 GLY B CA 1
ATOM 3419 C C . GLY B 1 141 ? 12.711 -27.547 -18.5 1 86.44 141 GLY B C 1
ATOM 3420 O O . GLY B 1 141 ? 12.633 -27.906 -19.672 1 86.44 141 GLY B O 1
ATOM 3421 N N . ALA B 1 142 ? 12.023 -26.578 -18.016 1 77.75 142 ALA B N 1
ATOM 3422 C CA . ALA B 1 142 ? 11.344 -25.688 -18.969 1 77.75 142 ALA B CA 1
ATOM 3423 C C . ALA B 1 142 ? 12.336 -25.062 -19.938 1 77.75 142 ALA B C 1
ATOM 3425 O O . ALA B 1 142 ? 13.477 -24.75 -19.562 1 77.75 142 ALA B O 1
ATOM 3426 N N . ASP B 1 143 ? 11.914 -25.031 -21.141 1 77.5 143 ASP B N 1
ATOM 3427 C CA . ASP B 1 143 ? 12.75 -24.406 -22.156 1 77.5 143 ASP B CA 1
ATOM 3428 C C . ASP B 1 143 ? 12.977 -22.922 -21.859 1 77.5 143 ASP B C 1
ATOM 3430 O O . ASP B 1 143 ? 12.195 -22.312 -21.125 1 77.5 143 ASP B O 1
ATOM 3434 N N . SER B 1 144 ? 14 -22.5 -22.391 1 71.5 144 SER B N 1
ATOM 3435 C CA . SER B 1 144 ? 14.344 -21.094 -22.203 1 71.5 144 SER B CA 1
ATOM 3436 C C . SER B 1 144 ? 13.258 -20.172 -22.766 1 71.5 144 SER B C 1
ATOM 3438 O O . SER B 1 144 ? 13.102 -19.047 -22.312 1 71.5 144 SER B O 1
ATOM 3440 N N . ASP B 1 145 ? 12.547 -20.75 -23.609 1 81.31 145 ASP B N 1
ATOM 3441 C CA . ASP B 1 145 ? 11.555 -19.906 -24.281 1 81.31 145 ASP B CA 1
ATOM 3442 C C . ASP B 1 145 ? 10.141 -20.234 -23.797 1 81.31 145 ASP B C 1
ATOM 3444 O O . ASP B 1 145 ? 9.172 -20.031 -24.531 1 81.31 145 ASP B O 1
ATOM 3448 N N . ASP B 1 146 ? 10.031 -20.75 -22.719 1 88.81 146 ASP B N 1
ATOM 3449 C CA . ASP B 1 146 ? 8.711 -21 -22.141 1 88.81 146 ASP B CA 1
ATOM 3450 C C . ASP B 1 146 ? 7.973 -19.688 -21.875 1 88.81 146 ASP B C 1
ATOM 3452 O O . ASP B 1 146 ? 8.469 -18.828 -21.156 1 88.81 146 ASP B O 1
ATOM 3456 N N . PRO B 1 147 ? 6.82 -19.516 -22.5 1 93.69 147 PRO B N 1
ATOM 3457 C CA . PRO B 1 147 ? 6.117 -18.234 -22.422 1 93.69 147 PRO B CA 1
ATOM 3458 C C . PRO B 1 147 ? 5.77 -17.844 -20.984 1 93.69 147 PRO B C 1
ATOM 3460 O O . PRO B 1 147 ? 5.82 -16.656 -20.641 1 93.69 147 PRO B O 1
ATOM 3463 N N . LEU B 1 148 ? 5.391 -18.797 -20.219 1 95 148 LEU B N 1
ATOM 3464 C CA . LEU B 1 148 ? 5.062 -18.484 -18.828 1 95 148 LEU B CA 1
ATOM 3465 C C . LEU B 1 148 ? 6.293 -18 -18.062 1 95 148 LEU B C 1
ATOM 3467 O O . LEU B 1 148 ? 6.242 -16.984 -17.375 1 95 148 LEU B O 1
ATOM 3471 N N . SER B 1 149 ? 7.395 -18.703 -18.219 1 95.38 149 SER B N 1
ATOM 3472 C CA . SER B 1 149 ? 8.648 -18.328 -17.578 1 95.38 149 SER B CA 1
ATOM 3473 C C . SER B 1 149 ? 9.102 -16.953 -18 1 95.38 149 SER B C 1
ATOM 3475 O O . SER B 1 149 ? 9.484 -16.125 -17.172 1 95.38 149 SER B O 1
ATOM 3477 N N . GLU B 1 150 ? 9.016 -16.703 -19.234 1 96 150 GLU B N 1
ATOM 3478 C CA . GLU B 1 150 ? 9.43 -15.406 -19.75 1 96 150 GLU B CA 1
ATOM 3479 C C . GLU B 1 150 ? 8.531 -14.297 -19.219 1 96 150 GLU B C 1
ATOM 3481 O O . GLU B 1 150 ? 9.016 -13.227 -18.844 1 96 150 GLU B O 1
ATOM 3486 N N . SER B 1 151 ? 7.25 -14.562 -19.25 1 97.94 151 SER B N 1
ATOM 3487 C CA . SER B 1 151 ? 6.309 -13.562 -18.75 1 97.94 151 SER B CA 1
ATOM 3488 C C . SER B 1 151 ? 6.539 -13.273 -17.281 1 97.94 151 SER B C 1
ATOM 3490 O O . SER B 1 151 ? 6.496 -12.109 -16.859 1 97.94 151 SER B O 1
ATOM 3492 N N . LEU B 1 152 ? 6.805 -14.297 -16.516 1 97.88 152 LEU B N 1
ATOM 3493 C CA . LEU B 1 152 ? 7.062 -14.125 -15.094 1 97.88 152 LEU B CA 1
ATOM 3494 C C . LEU B 1 152 ? 8.352 -13.336 -14.859 1 97.88 152 LEU B C 1
ATOM 3496 O O . LEU B 1 152 ? 8.43 -12.523 -13.938 1 97.88 152 LEU B O 1
ATOM 3500 N N . GLN B 1 153 ? 9.289 -13.586 -15.664 1 97.25 153 GLN B N 1
ATOM 3501 C CA . GLN B 1 153 ? 10.547 -12.852 -15.555 1 97.25 153 GLN B CA 1
ATOM 3502 C C . GLN B 1 153 ? 10.336 -11.367 -15.844 1 97.25 153 GLN B C 1
ATOM 3504 O O . GLN B 1 153 ? 10.844 -10.516 -15.109 1 97.25 153 GLN B O 1
ATOM 3509 N N . LYS B 1 154 ? 9.617 -11.094 -16.859 1 98.31 154 LYS B N 1
ATOM 3510 C CA . LYS B 1 154 ? 9.328 -9.703 -17.203 1 98.31 154 LYS B CA 1
ATOM 3511 C C . LYS B 1 154 ? 8.492 -9.031 -16.125 1 98.31 154 LYS B C 1
ATOM 3513 O O . LYS B 1 154 ? 8.711 -7.859 -15.797 1 98.31 154 LYS B O 1
ATOM 3518 N N . TYR B 1 155 ? 7.562 -9.812 -15.648 1 98.75 155 TYR B N 1
ATOM 3519 C CA . TYR B 1 155 ? 6.73 -9.305 -14.562 1 98.75 155 TYR B CA 1
ATOM 3520 C C . TYR B 1 155 ? 7.574 -8.984 -13.336 1 98.75 155 TYR B C 1
ATOM 3522 O O . TYR B 1 155 ? 7.359 -7.961 -12.68 1 98.75 155 TYR B O 1
ATOM 3530 N N . ALA B 1 156 ? 8.5 -9.828 -13.016 1 98.38 156 ALA B N 1
ATOM 3531 C CA . ALA B 1 156 ? 9.375 -9.617 -11.875 1 98.38 156 ALA B CA 1
ATOM 3532 C C . ALA B 1 156 ? 10.18 -8.336 -12.023 1 98.38 156 ALA B C 1
ATOM 3534 O O . ALA B 1 156 ? 10.297 -7.551 -11.078 1 98.38 156 ALA B O 1
ATOM 3535 N N . ILE B 1 157 ? 10.672 -8.109 -13.195 1 98.38 157 ILE B N 1
ATOM 3536 C CA . ILE B 1 157 ? 11.469 -6.922 -13.469 1 98.38 157 ILE B CA 1
ATOM 3537 C C . ILE B 1 157 ? 10.602 -5.672 -13.312 1 98.38 157 ILE B C 1
ATOM 3539 O O . ILE B 1 157 ? 11.023 -4.688 -12.703 1 98.38 157 ILE B O 1
ATOM 3543 N N . ALA B 1 158 ? 9.422 -5.754 -13.836 1 98.81 158 ALA B N 1
ATOM 3544 C CA . ALA B 1 158 ? 8.5 -4.629 -13.734 1 98.81 158 ALA B CA 1
ATOM 3545 C C . ALA B 1 158 ? 8.156 -4.324 -12.281 1 98.81 158 ALA B C 1
ATOM 3547 O O . ALA B 1 158 ? 8.18 -3.168 -11.859 1 98.81 158 ALA B O 1
ATOM 3548 N N . GLU B 1 159 ? 7.883 -5.391 -11.547 1 98.56 159 GLU B N 1
ATOM 3549 C CA . GLU B 1 159 ? 7.508 -5.199 -10.148 1 98.56 159 GLU B CA 1
ATOM 3550 C C . GLU B 1 159 ? 8.68 -4.656 -9.336 1 98.56 159 GLU B C 1
ATOM 3552 O O . GLU B 1 159 ? 8.484 -3.875 -8.398 1 98.56 159 GLU B O 1
ATOM 3557 N N . GLU B 1 160 ? 9.836 -5.055 -9.641 1 97.88 160 GLU B N 1
ATOM 3558 C CA . GLU B 1 160 ? 11.023 -4.516 -8.977 1 97.88 160 GLU B CA 1
ATOM 3559 C C . GLU B 1 160 ? 11.172 -3.021 -9.242 1 97.88 160 GLU B C 1
ATOM 3561 O O . GLU B 1 160 ? 11.469 -2.25 -8.328 1 97.88 160 GLU B O 1
ATOM 3566 N N . LYS B 1 161 ? 10.969 -2.648 -10.438 1 98.62 161 LYS B N 1
ATOM 3567 C CA . LYS B 1 161 ? 11.055 -1.239 -10.805 1 98.62 161 LYS B CA 1
ATOM 3568 C C . LYS B 1 161 ? 10.008 -0.413 -10.07 1 98.62 161 LYS B C 1
ATOM 3570 O O . LYS B 1 161 ? 10.305 0.667 -9.562 1 98.62 161 LYS B O 1
ATOM 3575 N N . ILE B 1 162 ? 8.836 -0.926 -10.07 1 98.81 162 ILE B N 1
ATOM 3576 C CA . ILE B 1 162 ? 7.742 -0.234 -9.383 1 98.81 162 ILE B CA 1
ATOM 3577 C C . ILE B 1 162 ? 8.039 -0.159 -7.891 1 98.81 162 ILE B C 1
ATOM 3579 O O . ILE B 1 162 ? 7.805 0.873 -7.254 1 98.81 162 ILE B O 1
ATOM 3583 N N . GLY B 1 163 ? 8.555 -1.265 -7.34 1 98.19 163 GLY B N 1
ATOM 3584 C CA . GLY B 1 163 ? 8.945 -1.253 -5.938 1 98.19 163 GLY B CA 1
ATOM 3585 C C . GLY B 1 163 ? 9.984 -0.197 -5.613 1 98.19 163 GLY B C 1
ATOM 3586 O O . GLY B 1 163 ? 9.891 0.474 -4.586 1 98.19 163 GLY B O 1
ATOM 3587 N N . GLU B 1 164 ? 10.938 -0.039 -6.457 1 98.06 164 GLU B N 1
ATOM 3588 C CA . GLU B 1 164 ? 11.945 1.002 -6.273 1 98.06 164 GLU B CA 1
ATOM 3589 C C . GLU B 1 164 ? 11.328 2.393 -6.352 1 98.06 164 GLU B C 1
ATOM 3591 O O . GLU B 1 164 ? 11.734 3.305 -5.633 1 98.06 164 GLU B O 1
ATOM 3596 N N . GLY B 1 165 ? 10.367 2.51 -7.281 1 98.56 165 GLY B N 1
ATOM 3597 C CA . GLY B 1 165 ? 9.625 3.76 -7.352 1 98.56 165 GLY B CA 1
ATOM 3598 C C . GLY B 1 165 ? 8.875 4.078 -6.074 1 98.56 165 GLY B C 1
ATOM 3599 O O . GLY B 1 165 ? 8.828 5.23 -5.645 1 98.56 165 GLY B O 1
ATOM 3600 N N . ARG B 1 166 ? 8.305 3.061 -5.531 1 97.75 166 ARG B N 1
ATOM 3601 C CA . ARG B 1 166 ? 7.59 3.221 -4.27 1 97.75 166 ARG B CA 1
ATOM 3602 C C . ARG B 1 166 ? 8.531 3.664 -3.158 1 97.75 166 ARG B C 1
ATOM 3604 O O . ARG B 1 166 ? 8.203 4.559 -2.373 1 97.75 166 ARG B O 1
ATOM 3611 N N . LEU B 1 167 ? 9.68 3.074 -3.078 1 97.5 167 LEU B N 1
ATOM 3612 C CA . LEU B 1 167 ? 10.664 3.457 -2.074 1 97.5 167 LEU B CA 1
ATOM 3613 C C . LEU B 1 167 ? 11.109 4.902 -2.271 1 97.5 167 LEU B C 1
ATOM 3615 O O . LEU B 1 167 ? 11.297 5.637 -1.3 1 97.5 167 LEU B O 1
ATOM 3619 N N . SER B 1 168 ? 11.273 5.289 -3.477 1 98.5 168 SER B N 1
ATOM 3620 C CA . SER B 1 168 ? 11.633 6.672 -3.783 1 98.5 168 SER B CA 1
ATOM 3621 C C . SER B 1 168 ? 10.531 7.637 -3.344 1 98.5 168 SER B C 1
ATOM 3623 O O . SER B 1 168 ? 10.82 8.688 -2.762 1 98.5 168 SER B O 1
ATOM 3625 N N . GLN B 1 169 ? 9.273 7.316 -3.646 1 98.69 169 GLN B N 1
ATOM 3626 C CA . GLN B 1 169 ? 8.148 8.117 -3.188 1 98.69 169 GLN B CA 1
ATOM 3627 C C . GLN B 1 169 ? 8.188 8.312 -1.675 1 98.69 169 GLN B C 1
ATOM 3629 O O . GLN B 1 169 ? 8.078 9.438 -1.186 1 98.69 169 GLN B O 1
ATOM 3634 N N . ASP B 1 170 ? 8.367 7.195 -0.98 1 98.19 170 ASP B N 1
ATOM 3635 C CA . ASP B 1 170 ? 8.328 7.223 0.479 1 98.19 170 ASP B CA 1
ATOM 3636 C C . ASP B 1 170 ? 9.453 8.094 1.04 1 98.19 170 ASP B C 1
ATOM 3638 O O . ASP B 1 170 ? 9.242 8.859 1.982 1 98.19 170 ASP B O 1
ATOM 3642 N N . THR B 1 171 ? 10.57 7.957 0.451 1 98.31 171 THR B N 1
ATOM 3643 C CA . THR B 1 171 ? 11.719 8.75 0.869 1 98.31 171 THR B CA 1
ATOM 3644 C C . THR B 1 171 ? 11.461 10.234 0.646 1 98.31 171 THR B C 1
ATOM 3646 O O . THR B 1 171 ? 11.758 11.062 1.516 1 98.31 171 THR B O 1
ATOM 3649 N N . LEU B 1 172 ? 10.906 10.578 -0.483 1 98.56 172 LEU B N 1
ATOM 3650 C CA . LEU B 1 172 ? 10.586 11.969 -0.79 1 98.56 172 LEU B CA 1
ATOM 3651 C C . LEU B 1 172 ? 9.547 12.516 0.179 1 98.56 172 LEU B C 1
ATOM 3653 O O . LEU B 1 172 ? 9.68 13.633 0.677 1 98.56 172 LEU B O 1
ATOM 3657 N N . ILE B 1 173 ? 8.562 11.727 0.462 1 98.75 173 ILE B N 1
ATOM 3658 C CA . ILE B 1 173 ? 7.496 12.164 1.36 1 98.75 173 ILE B CA 1
ATOM 3659 C C . ILE B 1 173 ? 8.055 12.344 2.771 1 98.75 173 ILE B C 1
ATOM 3661 O O . ILE B 1 173 ? 7.773 13.344 3.434 1 98.75 173 ILE B O 1
ATOM 3665 N N . ALA B 1 174 ? 8.867 11.461 3.197 1 98.19 174 ALA B N 1
ATOM 3666 C CA . ALA B 1 174 ? 9.469 11.547 4.523 1 98.19 174 ALA B CA 1
ATOM 3667 C C . ALA B 1 174 ? 10.352 12.789 4.645 1 98.19 174 ALA B C 1
ATOM 3669 O O . ALA B 1 174 ? 10.289 13.508 5.645 1 98.19 174 ALA B O 1
ATOM 3670 N N . ASN B 1 175 ? 11.016 13.141 3.621 1 98.06 175 ASN B N 1
ATOM 3671 C CA . ASN B 1 175 ? 12.023 14.195 3.67 1 98.06 175 ASN B CA 1
ATOM 3672 C C . ASN B 1 175 ? 11.422 15.562 3.369 1 98.06 175 ASN B C 1
ATOM 3674 O O . ASN B 1 175 ? 11.805 16.562 3.973 1 98.06 175 ASN B O 1
ATOM 3678 N N . LYS B 1 176 ? 10.477 15.586 2.492 1 97.69 176 LYS B N 1
ATOM 3679 C CA . LYS B 1 176 ? 10.016 16.875 1.998 1 97.69 176 LYS B CA 1
ATOM 3680 C C . LYS B 1 176 ? 8.672 17.25 2.605 1 97.69 176 LYS B C 1
ATOM 3682 O O . LYS B 1 176 ? 8.297 18.438 2.621 1 97.69 176 LYS B O 1
ATOM 3687 N N . PHE B 1 177 ? 8 16.312 3.057 1 98.56 177 PHE B N 1
ATOM 3688 C CA . PHE B 1 177 ? 6.695 16.609 3.639 1 98.56 177 PHE B CA 1
ATOM 3689 C C . PHE B 1 177 ? 6.707 16.359 5.145 1 98.56 177 PHE B C 1
ATOM 3691 O O . PHE B 1 177 ? 6.547 17.297 5.93 1 98.56 177 PHE B O 1
ATOM 3698 N N . ASN B 1 178 ? 6.949 15.055 5.535 1 98.31 178 ASN B N 1
ATOM 3699 C CA . ASN B 1 178 ? 6.887 14.703 6.949 1 98.31 178 ASN B CA 1
ATOM 3700 C C . ASN B 1 178 ? 7.875 15.523 7.773 1 98.31 178 ASN B C 1
ATOM 3702 O O . ASN B 1 178 ? 7.52 16.047 8.828 1 98.31 178 ASN B O 1
ATOM 3706 N N . ALA B 1 179 ? 9.094 15.609 7.332 1 98.38 179 ALA B N 1
ATOM 3707 C CA . ALA B 1 179 ? 10.125 16.344 8.055 1 98.38 179 ALA B CA 1
ATOM 3708 C C . ALA B 1 179 ? 9.734 17.812 8.227 1 98.38 179 ALA B C 1
ATOM 3710 O O . ALA B 1 179 ? 9.883 18.375 9.305 1 98.38 179 ALA B O 1
ATOM 3711 N N . ALA B 1 180 ? 9.25 18.391 7.16 1 98 180 ALA B N 1
ATOM 3712 C CA . ALA B 1 180 ? 8.844 19.797 7.203 1 98 180 ALA B CA 1
ATOM 3713 C C . ALA B 1 180 ? 7.672 20 8.156 1 98 180 ALA B C 1
ATOM 3715 O O . ALA B 1 180 ? 7.652 20.969 8.93 1 98 180 ALA B O 1
ATOM 3716 N N . PHE B 1 181 ? 6.699 19.172 8.125 1 98.12 181 PHE B N 1
ATOM 3717 C CA . PHE B 1 181 ? 5.555 19.266 9.023 1 98.12 181 PHE B CA 1
ATOM 3718 C C . PHE B 1 181 ? 5.996 19.109 10.477 1 98.12 181 PHE B C 1
ATOM 3720 O O . PHE B 1 181 ? 5.527 19.844 11.352 1 98.12 181 PHE B O 1
ATOM 3727 N N . HIS B 1 182 ? 6.938 18.188 10.68 1 97.19 182 HIS B N 1
ATOM 3728 C CA . HIS B 1 182 ? 7.473 18.016 12.023 1 97.19 182 HIS B CA 1
ATOM 3729 C C . HIS B 1 182 ? 8.195 19.281 12.492 1 97.19 182 HIS B C 1
ATOM 3731 O O . HIS B 1 182 ? 8.055 19.688 13.648 1 97.19 182 HIS B O 1
ATOM 3737 N N . THR B 1 183 ? 8.93 19.766 11.633 1 97.31 183 THR B N 1
ATOM 3738 C CA . THR B 1 183 ? 9.664 20.984 11.961 1 97.31 183 THR B CA 1
ATOM 3739 C C . THR B 1 183 ? 8.711 22.109 12.344 1 97.31 183 THR B C 1
ATOM 3741 O O . THR B 1 183 ? 8.914 22.797 13.344 1 97.31 183 THR B O 1
ATOM 3744 N N . THR B 1 184 ? 7.645 22.297 11.539 1 97.25 184 THR B N 1
ATOM 3745 C CA . THR B 1 184 ? 6.66 23.328 11.828 1 97.25 184 THR B CA 1
ATOM 3746 C C . THR B 1 184 ? 6.004 23.094 13.188 1 97.25 184 THR B C 1
ATOM 3748 O O . THR B 1 184 ? 5.848 24.016 13.977 1 97.25 184 THR B O 1
ATOM 3751 N N . LEU B 1 185 ? 5.648 21.875 13.484 1 96.69 185 LEU B N 1
ATOM 3752 C CA . LEU B 1 185 ? 5.004 21.516 14.742 1 96.69 185 LEU B CA 1
ATOM 3753 C C . LEU B 1 185 ? 5.922 21.828 15.922 1 96.69 185 LEU B C 1
ATOM 3755 O O . LEU B 1 185 ? 5.465 22.297 16.969 1 96.69 185 LEU B O 1
ATOM 3759 N N . ASN B 1 186 ? 7.219 21.688 15.688 1 96.25 186 ASN B N 1
ATOM 3760 C CA . ASN B 1 186 ? 8.164 21.75 16.797 1 96.25 186 ASN B CA 1
ATOM 3761 C C . ASN B 1 186 ? 8.859 23.109 16.875 1 96.25 186 ASN B C 1
ATOM 3763 O O . ASN B 1 186 ? 9.742 23.312 17.703 1 96.25 186 ASN B O 1
ATOM 3767 N N . THR B 1 187 ? 8.508 23.984 16.062 1 96.56 187 THR B N 1
ATOM 3768 C CA . THR B 1 187 ? 9.078 25.328 16.094 1 96.56 187 THR B CA 1
ATOM 3769 C C . THR B 1 187 ? 7.98 26.375 16.172 1 96.56 187 THR B C 1
ATOM 3771 O O . THR B 1 187 ? 7.488 26.703 17.25 1 96.56 187 THR B O 1
ATOM 3774 N N . SER B 1 188 ? 7.441 26.719 14.922 1 96.06 188 SER B N 1
ATOM 3775 C CA . SER B 1 188 ? 6.48 27.828 14.867 1 96.06 188 SER B CA 1
ATOM 3776 C C . SER B 1 188 ? 5.27 27.547 15.75 1 96.06 188 SER B C 1
ATOM 3778 O O . SER B 1 188 ? 4.844 28.406 16.516 1 96.06 188 SER B O 1
ATOM 3780 N N . LEU B 1 189 ? 4.77 26.375 15.656 1 97 189 LEU B N 1
ATOM 3781 C CA . LEU B 1 189 ? 3.555 26.062 16.406 1 97 189 LEU B CA 1
ATOM 3782 C C . LEU B 1 189 ? 3.869 25.844 17.875 1 97 189 LEU B C 1
ATOM 3784 O O . LEU B 1 189 ? 3.061 26.172 18.75 1 97 189 LEU B O 1
ATOM 3788 N N . GLN B 1 190 ? 5.016 25.344 18.156 1 96.75 190 GLN B N 1
ATOM 3789 C CA . GLN B 1 190 ? 5.43 25.188 19.547 1 96.75 190 GLN B CA 1
ATOM 3790 C C . GLN B 1 190 ? 5.695 26.531 20.203 1 96.75 190 GLN B C 1
ATOM 3792 O O . GLN B 1 190 ? 5.371 26.75 21.375 1 96.75 190 GLN B O 1
ATOM 3797 N N . PHE B 1 191 ? 6.25 27.453 19.453 1 97.06 191 PHE B N 1
ATOM 3798 C CA . PHE B 1 191 ? 6.484 28.797 19.969 1 97.06 191 PHE B CA 1
ATOM 3799 C C . PHE B 1 191 ? 5.164 29.484 20.281 1 97.06 191 PHE B C 1
ATOM 3801 O O . PHE B 1 191 ? 5.055 30.188 21.281 1 97.06 191 PHE B O 1
ATOM 3808 N N . ALA B 1 192 ? 4.258 29.266 19.391 1 97.62 192 ALA B N 1
ATOM 3809 C CA . ALA B 1 192 ? 2.936 29.844 19.641 1 97.62 192 ALA B CA 1
ATOM 3810 C C . ALA B 1 192 ? 2.318 29.266 20.906 1 97.62 192 ALA B C 1
ATOM 3812 O O . ALA B 1 192 ? 1.704 30 21.703 1 97.62 192 ALA B O 1
ATOM 3813 N N . ALA B 1 193 ? 2.49 28.016 21.125 1 96.25 193 ALA B N 1
ATOM 3814 C CA . ALA B 1 193 ? 1.961 27.375 22.328 1 96.25 193 ALA B CA 1
ATOM 3815 C C . ALA B 1 193 ? 2.613 27.938 23.594 1 96.25 193 ALA B C 1
ATOM 3817 O O . ALA B 1 193 ? 1.939 28.156 24.594 1 96.25 193 ALA B O 1
ATOM 3818 N N . LYS B 1 194 ? 3.873 28.172 23.562 1 97.38 194 LYS B N 1
ATOM 3819 C CA . LYS B 1 194 ? 4.594 28.734 24.703 1 97.38 194 LYS B CA 1
ATOM 3820 C C . LYS B 1 194 ? 4.141 30.156 24.984 1 97.38 194 LYS B C 1
ATOM 3822 O O . LYS B 1 194 ? 3.975 30.547 26.156 1 97.38 194 LYS B O 1
ATOM 3827 N N . ALA B 1 195 ? 3.996 30.891 23.875 1 97.75 195 ALA B N 1
ATOM 3828 C CA . ALA B 1 195 ? 3.518 32.25 24.031 1 97.75 195 ALA B CA 1
ATOM 3829 C C . ALA B 1 195 ? 2.125 32.281 24.656 1 97.75 195 ALA B C 1
ATOM 3831 O O . ALA B 1 195 ? 1.831 33.156 25.484 1 97.75 195 ALA B O 1
ATOM 3832 N N . ARG B 1 196 ? 1.343 31.406 24.25 1 96.5 196 ARG B N 1
ATOM 3833 C CA . ARG B 1 196 ? -0.006 31.328 24.797 1 96.5 196 ARG B CA 1
ATOM 3834 C C . ARG B 1 196 ? 0.028 30.938 26.266 1 96.5 196 ARG B C 1
ATOM 3836 O O . ARG B 1 196 ? -0.775 31.438 27.062 1 96.5 196 ARG B O 1
ATOM 3843 N N . ALA B 1 197 ? 0.869 30.125 26.656 1 95.75 197 ALA B N 1
ATOM 3844 C CA . ALA B 1 197 ? 1.021 29.734 28.062 1 95.75 197 ALA B CA 1
ATOM 3845 C C . ALA B 1 197 ? 1.447 30.938 28.906 1 95.75 197 ALA B C 1
ATOM 3847 O O . ALA B 1 197 ? 1.004 31.078 30.047 1 95.75 197 ALA B O 1
ATOM 3848 N N . ASN B 1 198 ? 2.309 31.734 28.359 1 96.75 198 ASN B N 1
ATOM 3849 C CA . ASN B 1 198 ? 2.746 32.938 29.062 1 96.75 198 ASN B CA 1
ATOM 3850 C C . ASN B 1 198 ? 1.589 33.906 29.297 1 96.75 198 ASN B C 1
ATOM 3852 O O . ASN B 1 198 ? 1.526 34.562 30.328 1 96.75 198 ASN B O 1
ATOM 3856 N N . VAL B 1 199 ? 0.717 34 28.297 1 95.88 199 VAL B N 1
ATOM 3857 C CA . VAL B 1 199 ? -0.458 34.844 28.438 1 95.88 199 VAL B CA 1
ATOM 3858 C C . VAL B 1 199 ? -1.352 34.312 29.562 1 95.88 199 VAL B C 1
ATOM 3860 O O . VAL B 1 199 ? -1.83 35.094 30.391 1 95.88 199 VAL B O 1
ATOM 3863 N N . ARG B 1 200 ? -1.505 33.062 29.516 1 92.5 200 ARG B N 1
ATOM 3864 C CA . ARG B 1 200 ? -2.328 32.469 30.562 1 92.5 200 ARG B CA 1
ATOM 3865 C C . ARG B 1 200 ? -1.73 32.719 31.953 1 92.5 200 ARG B C 1
ATOM 3867 O O . ARG B 1 200 ? -2.449 33.062 32.875 1 92.5 200 ARG B O 1
ATOM 3874 N N . ASN B 1 201 ? -0.481 32.594 32.094 1 93.62 201 ASN B N 1
ATOM 3875 C CA . ASN B 1 201 ? 0.195 32.812 33.375 1 93.62 201 ASN B CA 1
ATOM 3876 C C . ASN B 1 201 ? 0.094 34.281 33.812 1 93.62 201 ASN B C 1
ATOM 3878 O O . ASN B 1 201 ? -0.119 34.562 34.969 1 93.62 201 ASN B O 1
ATOM 3882 N N . ALA B 1 202 ? 0.337 35.125 32.844 1 94.44 202 ALA B N 1
ATOM 3883 C CA . ALA B 1 202 ? 0.227 36.562 33.125 1 94.44 202 ALA B CA 1
ATOM 3884 C C . ALA B 1 202 ? -1.192 36.938 33.562 1 94.44 202 ALA B C 1
ATOM 3886 O O . ALA B 1 202 ? -1.388 37.781 34.406 1 94.44 202 ALA B O 1
ATOM 3887 N N . ARG B 1 203 ? -2.102 36.25 32.844 1 91.81 203 ARG B N 1
ATOM 3888 C CA . ARG B 1 203 ? -3.498 36.5 33.188 1 91.81 203 ARG B CA 1
ATOM 3889 C C . ARG B 1 203 ? -3.797 36.031 34.594 1 91.81 203 ARG B C 1
ATOM 3891 O O . ARG B 1 203 ? -4.453 36.719 35.375 1 91.81 203 ARG B O 1
ATOM 3898 N N . LEU B 1 204 ? -3.326 34.938 35.031 1 89.12 204 LEU B N 1
ATOM 3899 C CA . LEU B 1 204 ? -3.514 34.375 36.375 1 89.12 204 LEU B CA 1
ATOM 3900 C C . LEU B 1 204 ? -2.867 35.281 37.406 1 89.12 204 LEU B C 1
ATOM 3902 O O . LEU B 1 204 ? -3.445 35.531 38.469 1 89.12 204 LEU B O 1
ATOM 3906 N N . THR B 1 205 ? -1.696 35.719 37.125 1 91.94 205 THR B N 1
ATOM 3907 C CA . THR B 1 205 ? -0.984 36.625 38.031 1 91.94 205 THR B CA 1
ATOM 3908 C C . THR B 1 205 ? -1.756 37.906 38.219 1 91.94 205 THR B C 1
ATOM 3910 O O . THR B 1 205 ? -1.882 38.406 39.344 1 91.94 205 THR B O 1
ATOM 3913 N N . LEU B 1 206 ? -2.24 38.469 37.094 1 92.69 206 LEU B N 1
ATOM 3914 C CA . LEU B 1 206 ? -3.012 39.688 37.156 1 92.69 206 LEU B CA 1
ATOM 3915 C C . LEU B 1 206 ? -4.27 39.5 38 1 92.69 206 LEU B C 1
ATOM 3917 O O . LEU B 1 206 ? -4.578 40.344 38.875 1 92.69 206 LEU B O 1
ATOM 3921 N N . ASP B 1 207 ? -4.938 38.438 37.812 1 89.25 207 ASP B N 1
ATOM 3922 C CA . ASP B 1 207 ? -6.152 38.156 38.562 1 89.25 207 ASP B CA 1
ATOM 3923 C C . ASP B 1 207 ? -5.84 38 40.062 1 89.25 207 ASP B C 1
ATOM 3925 O O . ASP B 1 207 ? -6.586 38.5 40.906 1 89.25 207 ASP B O 1
ATOM 3929 N N . ALA B 1 208 ? -4.766 37.344 40.406 1 86.69 208 ALA B N 1
ATOM 3930 C CA . ALA B 1 208 ? -4.367 37.156 41.781 1 86.69 208 ALA B CA 1
ATOM 3931 C C . ALA B 1 208 ? -4.016 38.469 42.469 1 86.69 208 ALA B C 1
ATOM 3933 O O . ALA B 1 208 ? -4.41 38.719 43.594 1 86.69 208 ALA B O 1
ATOM 3934 N N . VAL B 1 209 ? -3.229 39.281 41.75 1 90.12 209 VAL B N 1
ATOM 3935 C CA . VAL B 1 209 ? -2.779 40.562 42.312 1 90.12 209 VAL B CA 1
ATOM 3936 C C . VAL B 1 209 ? -3.967 41.5 42.469 1 90.12 209 VAL B C 1
ATOM 3938 O O . VAL B 1 209 ? -4.023 42.312 43.406 1 90.12 209 VAL B O 1
ATOM 3941 N N . LYS B 1 210 ? -4.922 41.469 41.531 1 88 210 LYS B N 1
ATOM 3942 C CA . LYS B 1 210 ? -6.141 42.25 41.625 1 88 210 LYS B CA 1
ATOM 3943 C C . LYS B 1 210 ? -6.934 41.875 42.875 1 88 210 LYS B C 1
ATOM 3945 O O . LYS B 1 210 ? -7.445 42.75 43.594 1 88 210 LYS B O 1
ATOM 3950 N N . ALA B 1 211 ? -7.012 40.594 43.094 1 84.38 211 ALA B N 1
ATOM 3951 C CA . ALA B 1 211 ? -7.73 40.125 44.281 1 84.38 211 ALA B CA 1
ATOM 3952 C C . ALA B 1 211 ? -7.039 40.562 45.562 1 8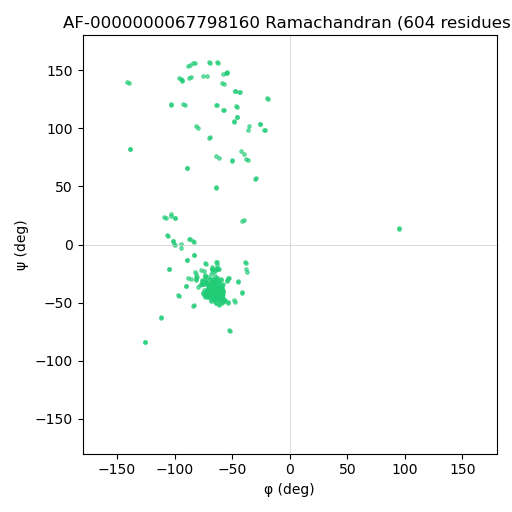4.38 211 ALA B C 1
ATOM 3954 O O . ALA B 1 211 ? -7.699 40.938 46.531 1 84.38 211 ALA B O 1
ATOM 3955 N N . SER B 1 212 ? -5.777 40.5 45.594 1 86.69 212 SER B N 1
ATOM 3956 C CA . SER B 1 212 ? -5.004 40.906 46.781 1 86.69 21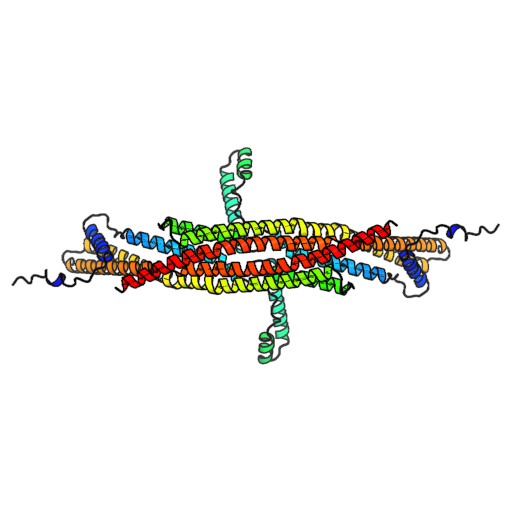2 SER B CA 1
ATOM 3957 C C . SER B 1 212 ? -5.117 42.406 47.031 1 86.69 212 SER B C 1
ATOM 3959 O O . SER B 1 212 ? -5.129 42.844 48.188 1 86.69 212 SER B O 1
ATOM 3961 N N . ALA B 1 213 ? -5.129 43.219 45.969 1 87.5 213 ALA B N 1
ATOM 3962 C CA . ALA B 1 213 ? -5.223 44.656 46.062 1 87.5 213 ALA B CA 1
ATOM 3963 C C . ALA B 1 213 ? -6.578 45.094 46.656 1 87.5 213 ALA B C 1
ATOM 3965 O O . ALA B 1 213 ? -6.676 46.062 47.375 1 87.5 213 ALA B O 1
ATOM 3966 N N . LYS B 1 214 ? -7.613 44.312 46.281 1 84.19 214 LYS B N 1
ATOM 3967 C CA . LYS B 1 214 ? -8.945 44.594 46.812 1 84.19 214 LYS B CA 1
ATOM 3968 C C . LYS B 1 214 ? -9 44.375 48.312 1 84.19 214 LYS B C 1
ATOM 3970 O O . LYS B 1 214 ? -9.742 45.031 49.031 1 84.19 214 LYS B O 1
ATOM 3975 N N . ALA B 1 215 ? -8.188 43.438 48.719 1 83.94 215 ALA B N 1
ATOM 3976 C CA . ALA B 1 215 ? -8.195 43.062 50.156 1 83.94 215 ALA B CA 1
ATOM 3977 C C . ALA B 1 215 ? -7.125 43.812 50.938 1 83.94 215 ALA B C 1
ATOM 3979 O O . ALA B 1 215 ? -7.031 43.688 52.156 1 83.94 215 ALA B O 1
ATOM 3980 N N . ALA B 1 216 ? -6.34 44.594 50.281 1 85 216 ALA B N 1
ATOM 3981 C CA . ALA B 1 216 ? -5.184 45.219 50.906 1 85 216 ALA B CA 1
ATOM 3982 C C . ALA B 1 216 ? -5.621 46.312 51.875 1 85 216 ALA B C 1
ATOM 3984 O O . ALA B 1 216 ? -6.602 47.031 51.625 1 85 216 ALA B O 1
ATOM 3985 N N . LYS B 1 217 ? -4.93 46.531 53 1 88.94 217 LYS B N 1
ATOM 3986 C CA . LYS B 1 217 ? -5.168 47.562 54 1 88.94 217 LYS B CA 1
ATOM 3987 C C . LYS B 1 217 ? -4.836 48.938 53.469 1 88.94 217 LYS B C 1
ATOM 3989 O O . LYS B 1 217 ? -4.082 49.062 52.5 1 88.94 217 LYS B O 1
ATOM 3994 N N . PRO B 1 218 ? -5.32 49.969 53.906 1 87.44 218 PRO B N 1
ATOM 3995 C CA . PRO B 1 218 ? -5.133 51.344 53.406 1 87.44 218 PRO B CA 1
ATOM 3996 C C . PRO B 1 218 ? -3.66 51.75 53.312 1 87.44 218 PRO B C 1
ATOM 3998 O O . PRO B 1 218 ? -3.262 52.438 52.375 1 87.44 218 PRO B O 1
ATOM 4001 N N . GLU B 1 219 ? -2.854 51.188 54.219 1 89.69 219 GLU B N 1
ATOM 4002 C CA . GLU B 1 219 ? -1.438 51.531 54.25 1 89.69 219 GLU B CA 1
ATOM 4003 C C . GLU B 1 219 ? -0.694 50.875 53.094 1 89.69 219 GLU B C 1
ATOM 4005 O O . GLU B 1 219 ? 0.359 51.344 52.656 1 89.69 219 GLU B O 1
ATOM 4010 N N . GLN B 1 220 ? -1.336 49.781 52.625 1 88.75 220 GLN B N 1
ATOM 4011 C CA . GLN B 1 220 ? -0.657 48.969 51.625 1 88.75 220 GLN B CA 1
ATOM 4012 C C . GLN B 1 220 ? -1.282 49.188 50.25 1 88.75 220 GLN B C 1
ATOM 4014 O O . GLN B 1 220 ? -0.879 48.562 49.25 1 88.75 220 GLN B O 1
ATOM 4019 N N . GLN B 1 221 ? -2.184 50.156 50.188 1 85.31 221 GLN B N 1
ATOM 4020 C CA . GLN B 1 221 ? -2.955 50.344 48.969 1 85.31 221 GLN B CA 1
ATOM 4021 C C . GLN B 1 221 ? -2.08 50.906 47.844 1 85.31 221 GLN B C 1
ATOM 4023 O O . GLN B 1 221 ? -2.256 50.562 46.688 1 85.31 221 GLN B O 1
ATOM 4028 N N . GLY B 1 222 ? -1.107 51.781 48.188 1 85.69 222 GLY B N 1
ATOM 4029 C CA . GLY B 1 222 ? -0.207 52.344 47.156 1 85.69 222 GLY B CA 1
ATOM 4030 C C . GLY B 1 222 ? 0.667 51.281 46.531 1 85.69 222 GLY B C 1
ATOM 4031 O O . GLY B 1 222 ? 0.79 51.25 45.281 1 85.69 222 GLY B O 1
ATOM 4032 N N . ALA B 1 223 ? 1.176 50.344 47.344 1 88.31 223 ALA B N 1
ATOM 4033 C CA . ALA B 1 223 ? 2.021 49.281 46.844 1 88.31 223 ALA B CA 1
ATOM 4034 C C . ALA B 1 223 ? 1.203 48.281 46.031 1 88.31 223 ALA B C 1
ATOM 4036 O O . ALA B 1 223 ? 1.679 47.719 45.031 1 88.31 223 ALA B O 1
ATOM 4037 N N . ALA B 1 224 ? 0.019 48.062 46.469 1 87.31 224 ALA B N 1
ATOM 4038 C CA . ALA B 1 224 ? -0.864 47.094 45.812 1 87.31 224 ALA B CA 1
ATOM 4039 C C . ALA B 1 224 ? -1.255 47.625 44.438 1 87.31 224 ALA B C 1
ATOM 4041 O O . ALA B 1 224 ? -1.338 46.844 43.469 1 87.31 224 ALA B O 1
ATOM 4042 N N . ARG B 1 225 ? -1.477 48.906 44.312 1 88.88 225 ARG B N 1
ATOM 4043 C CA . ARG B 1 225 ? -1.823 49.5 43.031 1 88.88 225 ARG B CA 1
ATOM 4044 C C . ARG B 1 225 ? -0.647 49.406 42.062 1 88.88 225 ARG B C 1
ATOM 4046 O O . ARG B 1 225 ? -0.837 49.219 40.875 1 88.88 225 ARG B O 1
ATOM 4053 N N . ALA B 1 226 ? 0.497 49.625 42.594 1 91.88 226 ALA B N 1
ATOM 4054 C CA . ALA B 1 226 ? 1.691 49.531 41.781 1 91.88 226 ALA B CA 1
ATOM 4055 C C . ALA B 1 226 ? 1.891 48.125 41.25 1 91.88 226 ALA B C 1
ATOM 4057 O O . ALA B 1 226 ? 2.33 47.938 40.125 1 91.88 226 ALA B O 1
ATOM 4058 N N . GLU B 1 227 ? 1.549 47.156 42.031 1 91.31 227 GLU B N 1
ATOM 4059 C CA . GLU B 1 227 ? 1.67 45.75 41.656 1 91.31 227 GLU B CA 1
ATOM 4060 C C . GLU B 1 227 ? 0.645 45.406 40.562 1 91.31 227 GLU B C 1
ATOM 4062 O O . GLU B 1 227 ? 0.936 44.625 39.656 1 91.31 227 GLU B O 1
ATOM 4067 N N . VAL B 1 228 ? -0.484 45.906 40.688 1 89.88 228 VAL B N 1
ATOM 4068 C CA . VAL B 1 228 ? -1.538 45.656 39.719 1 89.88 228 VAL B CA 1
ATOM 4069 C C . VAL B 1 228 ? -1.14 46.281 38.375 1 89.88 228 VAL B C 1
ATOM 4071 O O . VAL B 1 228 ? -1.334 45.656 37.312 1 89.88 228 VAL B O 1
ATOM 4074 N N . GLU B 1 229 ? -0.577 47.531 38.406 1 92.12 229 GLU B N 1
ATOM 4075 C CA . GLU B 1 229 ? -0.122 48.188 37.188 1 92.12 229 GLU B CA 1
ATOM 4076 C C . GLU B 1 229 ? 0.984 47.375 36.5 1 92.12 229 GLU B C 1
ATOM 4078 O O . GLU B 1 229 ? 1.002 47.25 35.281 1 92.12 229 GLU B O 1
ATOM 4083 N N . GLN B 1 230 ? 1.836 46.844 37.344 1 93.38 230 GLN B N 1
ATOM 4084 C CA . GLN B 1 230 ? 2.918 46.031 36.812 1 93.38 230 GLN B CA 1
ATOM 4085 C C . GLN B 1 230 ? 2.381 44.719 36.188 1 93.38 230 GLN B C 1
ATOM 4087 O O . GLN B 1 230 ? 2.834 44.312 35.125 1 93.38 230 GLN B O 1
ATOM 4092 N N . ALA B 1 231 ? 1.459 44.094 36.844 1 91.75 231 ALA B N 1
ATOM 4093 C CA . ALA B 1 231 ? 0.863 42.875 36.344 1 91.75 231 ALA B CA 1
ATOM 4094 C C . ALA B 1 231 ? 0.07 43.125 35.062 1 91.75 231 ALA B C 1
ATOM 4096 O O . ALA B 1 231 ? 0.027 42.281 34.156 1 91.75 231 ALA B O 1
ATOM 4097 N N . GLU B 1 232 ? -0.578 44.25 35 1 90.69 232 GLU B N 1
ATOM 4098 C CA . GLU B 1 232 ? -1.3 44.656 33.781 1 90.69 232 GLU B CA 1
ATOM 4099 C C . GLU B 1 232 ? -0.346 44.844 32.625 1 90.69 232 GLU B C 1
ATOM 4101 O O . GLU B 1 232 ? -0.642 44.438 31.5 1 90.69 232 GLU B O 1
ATOM 4106 N N . ASP B 1 233 ? 0.78 45.5 32.906 1 92.5 233 ASP B N 1
ATOM 4107 C CA . ASP B 1 233 ? 1.791 45.688 31.875 1 92.5 233 ASP B CA 1
ATOM 4108 C C . ASP B 1 233 ? 2.324 44.344 31.359 1 92.5 233 ASP B C 1
ATOM 4110 O O . ASP B 1 233 ? 2.553 44.188 30.172 1 92.5 233 ASP B O 1
ATOM 4114 N N . GLU B 1 234 ? 2.473 43.469 32.281 1 94.5 234 GLU B N 1
ATOM 4115 C CA . GLU B 1 234 ? 2.971 42.156 31.906 1 94.5 234 GLU B CA 1
ATOM 4116 C C . GLU B 1 234 ? 1.95 41.375 31.062 1 94.5 234 GLU B C 1
ATOM 4118 O O . GLU B 1 234 ? 2.316 40.688 30.109 1 94.5 234 GLU B O 1
ATOM 4123 N N . PHE B 1 235 ? 0.713 41.469 31.422 1 93.62 235 PHE B N 1
ATOM 4124 C CA . PHE B 1 235 ? -0.357 40.812 30.672 1 93.62 235 PHE B CA 1
ATOM 4125 C C . PHE B 1 235 ? -0.461 41.375 29.266 1 93.62 235 PHE B C 1
ATOM 4127 O O . PHE B 1 235 ? -0.581 40.625 28.297 1 93.62 235 PHE B O 1
ATOM 4134 N N . VAL B 1 236 ? -0.403 42.719 29.172 1 91.94 236 VAL B N 1
ATOM 4135 C CA . VAL B 1 236 ? -0.483 43.375 27.859 1 91.94 236 VAL B CA 1
ATOM 4136 C C . VAL B 1 236 ? 0.722 42.969 27.016 1 91.94 236 VAL B C 1
ATOM 4138 O O . VAL B 1 236 ? 0.578 42.656 25.828 1 91.94 236 VAL B O 1
ATOM 4141 N N . ALA B 1 237 ? 1.905 42.938 27.656 1 94.19 237 ALA B N 1
ATOM 4142 C CA . ALA B 1 237 ? 3.131 42.594 26.938 1 94.19 237 ALA B CA 1
ATOM 4143 C C . ALA B 1 237 ? 3.082 41.125 26.469 1 94.19 237 ALA B C 1
ATOM 4145 O O . ALA B 1 237 ? 3.463 40.844 25.328 1 94.19 237 ALA B O 1
ATOM 4146 N N . ALA B 1 238 ? 2.605 40.25 27.375 1 94.81 238 ALA B N 1
ATOM 4147 C CA . ALA B 1 238 ? 2.51 38.844 27.016 1 94.81 238 ALA B CA 1
ATOM 4148 C C . ALA B 1 238 ? 1.503 38.625 25.891 1 94.81 238 ALA B C 1
ATOM 4150 O O . ALA B 1 238 ? 1.738 37.812 24.984 1 94.81 238 ALA B O 1
ATOM 4151 N N . THR B 1 239 ? 0.398 39.281 25.938 1 94.56 239 THR B N 1
ATOM 4152 C CA . THR B 1 239 ? -0.641 39.156 24.922 1 94.56 239 THR B CA 1
ATOM 4153 C C . THR B 1 239 ? -0.151 39.656 23.562 1 94.56 239 THR B C 1
ATOM 4155 O O . THR B 1 239 ? -0.394 39.031 22.531 1 94.56 239 THR B O 1
ATOM 4158 N N . GLU B 1 240 ? 0.553 40.781 23.594 1 93.69 240 GLU B N 1
ATOM 4159 C CA . GLU B 1 240 ? 1.096 41.344 22.359 1 93.69 240 GLU B CA 1
ATOM 4160 C C . GLU B 1 240 ? 2.125 40.406 21.734 1 93.69 240 GLU B C 1
ATOM 4162 O O . GLU B 1 240 ? 2.15 40.25 20.516 1 93.69 240 GLU B O 1
ATOM 4167 N N . GLU B 1 241 ? 2.924 39.875 22.578 1 95.56 241 GLU B N 1
ATOM 4168 C CA . GLU B 1 241 ? 3.918 38.938 22.078 1 95.56 241 GLU B CA 1
ATOM 4169 C C . GLU B 1 241 ? 3.254 37.688 21.469 1 95.56 241 GLU B C 1
ATOM 4171 O O . GLU B 1 241 ? 3.641 37.25 20.375 1 95.56 241 GLU B O 1
ATOM 4176 N N . ALA B 1 242 ? 2.295 37.188 22.141 1 97.06 242 ALA B N 1
ATOM 4177 C CA . ALA B 1 242 ? 1.599 36 21.656 1 97.06 242 ALA B CA 1
ATOM 4178 C C . ALA B 1 242 ? 0.909 36.25 20.328 1 97.06 242 ALA B C 1
ATOM 4180 O O . ALA B 1 242 ? 0.91 35.406 19.438 1 97.06 242 ALA B O 1
ATOM 4181 N N . VAL B 1 243 ? 0.318 37.438 20.203 1 95.44 243 VAL B N 1
ATOM 4182 C CA . VAL B 1 243 ? -0.347 37.812 18.953 1 95.44 243 VAL B CA 1
ATOM 4183 C C . VAL B 1 243 ? 0.666 37.812 17.812 1 95.44 243 VAL B C 1
ATOM 4185 O O . VAL B 1 243 ? 0.4 37.281 16.734 1 95.44 243 VAL B O 1
ATOM 4188 N N . GLY B 1 244 ? 1.825 38.438 18.109 1 94.62 244 GLY B N 1
ATOM 4189 C CA . GLY B 1 244 ? 2.875 38.469 17.094 1 94.62 244 GLY B CA 1
ATOM 4190 C C . GLY B 1 244 ? 3.346 37.094 16.688 1 94.62 244 GLY B C 1
ATOM 4191 O O . GLY B 1 244 ? 3.471 36.781 15.492 1 94.62 244 GLY B O 1
ATOM 4192 N N . VAL B 1 245 ? 3.594 36.219 17.625 1 96.25 245 VAL B N 1
ATOM 4193 C CA . VAL B 1 245 ? 4.098 34.875 17.391 1 96.25 245 VAL B CA 1
ATOM 4194 C C . VAL B 1 245 ? 3.062 34.062 16.609 1 96.25 245 VAL B C 1
ATOM 4196 O O . VAL B 1 245 ? 3.402 33.375 15.648 1 96.25 245 VAL B O 1
ATOM 4199 N N . MET B 1 246 ? 1.836 34.156 17 1 96.5 246 MET B N 1
ATOM 4200 C CA . MET B 1 246 ? 0.77 33.375 16.359 1 96.5 246 MET B CA 1
ATOM 4201 C C . MET B 1 246 ? 0.534 33.844 14.93 1 96.5 246 MET B C 1
ATOM 4203 O O . MET B 1 246 ? 0.342 33.031 14.023 1 96.5 246 MET B O 1
ATOM 4207 N N . LYS B 1 247 ? 0.564 35.188 14.688 1 93.31 247 LYS B N 1
ATOM 4208 C CA . LYS B 1 247 ? 0.409 35.719 13.336 1 93.31 247 LYS B CA 1
ATOM 4209 C C . LYS B 1 247 ? 1.531 35.219 12.422 1 93.31 247 LYS B C 1
ATOM 4211 O O . LYS B 1 247 ? 1.293 34.875 11.258 1 93.31 247 LYS B O 1
ATOM 4216 N N . ASN B 1 248 ? 2.709 35.188 12.969 1 91.5 248 ASN B N 1
ATOM 4217 C CA . ASN B 1 248 ? 3.852 34.688 12.203 1 91.5 248 ASN B CA 1
ATOM 4218 C C . ASN B 1 248 ? 3.715 33.219 11.867 1 91.5 248 ASN B C 1
ATOM 4220 O O . ASN B 1 248 ? 4.113 32.781 10.781 1 91.5 248 ASN B O 1
ATOM 4224 N N . ALA B 1 249 ? 3.234 32.5 12.773 1 93.56 249 ALA B N 1
ATOM 4225 C CA . ALA B 1 249 ? 3.055 31.062 12.562 1 93.56 249 ALA B CA 1
ATOM 4226 C C . ALA B 1 249 ? 2.004 30.797 11.492 1 93.56 249 ALA B C 1
ATOM 4228 O O . ALA B 1 249 ? 2.086 29.797 10.766 1 93.56 249 ALA B O 1
ATOM 4229 N N . LEU B 1 250 ? 1.027 31.672 11.391 1 92.31 250 LEU B N 1
ATOM 4230 C CA . LEU B 1 250 ? -0.087 31.5 10.461 1 92.31 250 LEU B CA 1
ATOM 4231 C C . LEU B 1 250 ? 0.258 32.031 9.086 1 92.31 250 LEU B C 1
ATOM 4233 O O . LEU B 1 250 ? -0.291 31.578 8.078 1 92.31 250 LEU B O 1
ATOM 4237 N N . ASP B 1 251 ? 1.111 33.031 9.125 1 87 251 ASP B N 1
ATOM 4238 C CA . ASP B 1 251 ? 1.48 33.688 7.867 1 87 251 ASP B CA 1
ATOM 4239 C C . ASP B 1 251 ? 2.689 33 7.234 1 87 251 ASP B C 1
ATOM 4241 O O . ASP B 1 251 ? 3.758 33.594 7.113 1 87 251 ASP B O 1
ATOM 4245 N N . THR B 1 252 ? 2.533 31.797 6.832 1 86.81 252 THR B N 1
ATOM 4246 C CA . THR B 1 252 ? 3.602 31.047 6.18 1 86.81 252 THR B CA 1
ATOM 4247 C C . THR B 1 252 ? 3.055 30.219 5.02 1 86.81 252 THR B C 1
ATOM 4249 O O . THR B 1 252 ? 2 29.594 5.145 1 86.81 252 THR B O 1
ATOM 4252 N N . PRO B 1 253 ? 3.752 30.172 3.932 1 91.31 253 PRO B N 1
ATOM 4253 C CA . PRO B 1 253 ? 3.318 29.391 2.77 1 91.31 253 PRO B CA 1
ATOM 4254 C C . PRO B 1 253 ? 3.766 27.938 2.84 1 91.31 253 PRO B C 1
ATOM 4256 O O . PRO B 1 253 ? 3.455 27.141 1.942 1 91.31 253 PRO B O 1
ATOM 4259 N N . GLU B 1 254 ? 4.363 27.547 3.883 1 92.81 254 GLU B N 1
ATOM 4260 C CA . GLU B 1 254 ? 5.078 26.266 3.98 1 92.81 254 GLU B CA 1
ATOM 4261 C C . GLU B 1 254 ? 4.117 25.094 3.883 1 92.81 254 GLU B C 1
ATOM 4263 O O . GLU B 1 254 ? 4.383 24.125 3.162 1 92.81 254 GLU B O 1
ATOM 4268 N N . PRO B 1 255 ? 2.998 25.156 4.566 1 94.81 255 PRO B N 1
ATOM 4269 C CA . PRO B 1 255 ? 2.125 23.969 4.52 1 94.81 255 PRO B CA 1
ATOM 4270 C C . PRO B 1 255 ? 1.644 23.656 3.109 1 94.81 255 PRO B C 1
ATOM 4272 O O . PRO B 1 255 ? 1.607 22.484 2.719 1 94.81 255 PRO B O 1
ATOM 4275 N N . LEU B 1 256 ? 1.318 24.625 2.387 1 96.12 256 LEU B N 1
ATOM 4276 C CA . LEU B 1 256 ? 0.85 24.391 1.024 1 96.12 256 LEU B CA 1
ATOM 4277 C C . LEU B 1 256 ? 1.995 23.938 0.126 1 96.12 256 LEU B C 1
ATOM 4279 O O . LEU B 1 256 ? 1.807 23.078 -0.741 1 96.12 256 LEU B O 1
ATOM 4283 N N . ARG B 1 257 ? 3.193 24.531 0.311 1 96.31 257 ARG B N 1
ATOM 4284 C CA . ARG B 1 257 ? 4.375 24.078 -0.416 1 96.31 257 ARG B CA 1
ATOM 4285 C C . ARG B 1 257 ? 4.652 22.594 -0.14 1 96.31 257 ARG B C 1
ATOM 4287 O O . ARG B 1 257 ? 5.004 21.844 -1.051 1 96.31 257 ARG B O 1
ATOM 4294 N N . ASN B 1 258 ? 4.512 22.25 1.091 1 98 258 ASN B N 1
ATOM 4295 C CA . ASN B 1 258 ? 4.746 20.875 1.48 1 98 258 ASN B CA 1
ATOM 4296 C C . ASN B 1 258 ? 3.715 19.938 0.859 1 98 258 ASN B C 1
ATOM 4298 O O . ASN B 1 258 ? 4.047 18.812 0.453 1 98 258 ASN B O 1
ATOM 4302 N N . LEU B 1 259 ? 2.51 20.391 0.802 1 98.44 259 LEU B N 1
ATOM 4303 C CA . LEU B 1 259 ? 1.46 19.594 0.182 1 98.44 259 LEU B CA 1
ATOM 4304 C C . LEU B 1 259 ? 1.765 19.344 -1.291 1 98.44 259 LEU B C 1
ATOM 4306 O O . LEU B 1 259 ? 1.538 18.234 -1.799 1 98.44 259 LEU B O 1
ATOM 4310 N N . VAL B 1 260 ? 2.268 20.344 -1.976 1 98.44 260 VAL B N 1
ATOM 4311 C CA . VAL B 1 260 ? 2.65 20.203 -3.375 1 98.44 260 VAL B CA 1
ATOM 4312 C C . VAL B 1 260 ? 3.73 19.125 -3.508 1 98.44 260 VAL B C 1
ATOM 4314 O O . VAL B 1 260 ? 3.695 18.312 -4.438 1 98.44 260 VAL B O 1
ATOM 4317 N N . GLU B 1 261 ? 4.641 19.125 -2.58 1 98.44 261 GLU B N 1
ATOM 4318 C CA . GLU B 1 261 ? 5.699 18.125 -2.596 1 98.44 261 GLU B CA 1
ATOM 4319 C C . GLU B 1 261 ? 5.129 16.719 -2.395 1 98.44 261 GLU B C 1
ATOM 4321 O O . GLU B 1 261 ? 5.594 15.758 -3.014 1 98.44 261 GLU B O 1
ATOM 4326 N N . LEU B 1 262 ? 4.191 16.594 -1.499 1 98.81 262 LEU B N 1
ATOM 4327 C CA . LEU B 1 262 ? 3.525 15.32 -1.265 1 98.81 262 LEU B CA 1
ATOM 4328 C C . LEU B 1 262 ? 2.859 14.812 -2.539 1 98.81 262 LEU B C 1
ATOM 4330 O O . LEU B 1 262 ? 3.084 13.672 -2.949 1 98.81 262 LEU B O 1
ATOM 4334 N N . VAL B 1 263 ? 2.09 15.656 -3.188 1 98.88 263 VAL B N 1
ATOM 4335 C CA . VAL B 1 263 ? 1.363 15.289 -4.398 1 98.88 263 VAL B CA 1
ATOM 4336 C C . VAL B 1 263 ? 2.352 14.977 -5.52 1 98.88 263 VAL B C 1
ATOM 4338 O O . VAL B 1 263 ? 2.15 14.031 -6.285 1 98.88 263 VAL B O 1
ATOM 4341 N N . SER B 1 264 ? 3.428 15.758 -5.555 1 98.81 264 SER B N 1
ATOM 4342 C CA . SER B 1 264 ? 4.438 15.539 -6.586 1 98.81 264 SER B CA 1
ATOM 4343 C C . SER B 1 264 ? 5.105 14.18 -6.434 1 98.81 264 SER B C 1
ATOM 4345 O O . SER B 1 264 ? 5.352 13.492 -7.426 1 98.81 264 SER B O 1
ATOM 4347 N N . ALA B 1 265 ? 5.41 13.852 -5.23 1 98.81 265 ALA B N 1
ATOM 4348 C CA . ALA B 1 265 ? 6.023 12.547 -4.973 1 98.81 265 ALA B CA 1
ATOM 4349 C C . ALA B 1 265 ? 5.09 11.414 -5.367 1 98.81 265 ALA B C 1
ATOM 4351 O O . ALA B 1 265 ? 5.516 10.43 -5.988 1 98.81 265 ALA B O 1
ATOM 4352 N N . GLN B 1 266 ? 3.822 11.508 -5.004 1 98.81 266 GLN B N 1
ATOM 4353 C CA . GLN B 1 266 ? 2.83 10.5 -5.359 1 98.81 266 GLN B CA 1
ATOM 4354 C C . GLN B 1 266 ? 2.664 10.398 -6.875 1 98.81 266 GLN B C 1
ATOM 4356 O O . GLN B 1 266 ? 2.574 9.305 -7.426 1 98.81 266 GLN B O 1
ATOM 4361 N N . LEU B 1 267 ? 2.635 11.555 -7.504 1 98.88 267 LEU B N 1
ATOM 4362 C CA . LEU B 1 267 ? 2.484 11.586 -8.953 1 98.88 267 LEU B CA 1
ATOM 4363 C C . LEU B 1 267 ? 3.65 10.883 -9.641 1 98.88 267 LEU B C 1
ATOM 4365 O O . LEU B 1 267 ? 3.451 10.117 -10.586 1 98.88 267 LEU B O 1
ATOM 4369 N N . ALA B 1 268 ? 4.793 11.125 -9.188 1 98.88 268 ALA B N 1
ATOM 4370 C CA . ALA B 1 268 ? 5.977 10.516 -9.781 1 98.88 268 ALA B CA 1
ATOM 4371 C C . ALA B 1 268 ? 5.914 8.992 -9.688 1 98.88 268 ALA B C 1
ATOM 4373 O O . ALA B 1 268 ? 6.238 8.289 -10.648 1 98.88 268 ALA B O 1
ATOM 4374 N N . TYR B 1 269 ? 5.539 8.508 -8.547 1 98.75 269 TYR B N 1
ATOM 4375 C CA . TYR B 1 269 ? 5.438 7.066 -8.344 1 98.75 269 TYR B CA 1
ATOM 4376 C C . TYR B 1 269 ? 4.414 6.457 -9.289 1 98.75 269 TYR B C 1
ATOM 4378 O O . TYR B 1 269 ? 4.703 5.473 -9.977 1 98.75 269 TYR B O 1
ATOM 4386 N N . HIS B 1 270 ? 3.229 7.008 -9.312 1 98.88 270 HIS B N 1
ATOM 4387 C CA . HIS B 1 270 ? 2.164 6.414 -10.109 1 98.88 270 HIS B CA 1
ATOM 4388 C C . HIS B 1 270 ? 2.449 6.562 -11.602 1 98.88 270 HIS B C 1
ATOM 4390 O O . HIS B 1 270 ? 2.068 5.703 -12.398 1 98.88 270 HIS B O 1
ATOM 4396 N N . LYS B 1 271 ? 3.146 7.625 -11.922 1 98.81 271 LYS B N 1
ATOM 4397 C CA . LYS B 1 271 ? 3.578 7.766 -13.312 1 98.81 271 LYS B CA 1
ATOM 4398 C C . LYS B 1 271 ? 4.543 6.648 -13.703 1 98.81 271 LYS B C 1
ATOM 4400 O O . LYS B 1 271 ? 4.367 6.004 -14.734 1 98.81 271 LYS B O 1
ATOM 4405 N N . LEU B 1 272 ? 5.512 6.449 -12.914 1 98.88 272 LEU B N 1
ATOM 4406 C CA . LEU B 1 272 ? 6.488 5.398 -13.172 1 98.88 272 LEU B CA 1
ATOM 4407 C C . LEU B 1 272 ? 5.812 4.039 -13.273 1 98.88 272 LEU B C 1
ATOM 4409 O O . LEU B 1 272 ? 6.105 3.258 -14.18 1 98.88 272 LEU B O 1
ATOM 4413 N N . ALA B 1 273 ? 4.941 3.742 -12.32 1 98.88 273 ALA B N 1
ATOM 4414 C CA . ALA B 1 273 ? 4.246 2.457 -12.297 1 98.88 273 ALA B CA 1
ATOM 4415 C C . ALA B 1 273 ? 3.379 2.277 -13.531 1 98.88 273 ALA B C 1
ATOM 4417 O O . ALA B 1 273 ? 3.385 1.212 -14.156 1 98.88 273 ALA B O 1
ATOM 4418 N N . TYR B 1 274 ? 2.682 3.332 -13.883 1 98.81 274 TYR B N 1
ATOM 4419 C CA . TYR B 1 274 ? 1.822 3.301 -15.062 1 98.81 274 TYR B CA 1
ATOM 4420 C C . TYR B 1 274 ? 2.635 3.027 -16.328 1 98.81 274 TYR B C 1
ATOM 4422 O O . TYR B 1 274 ? 2.293 2.143 -17.109 1 98.81 274 TYR B O 1
ATOM 4430 N N . GLU B 1 275 ? 3.686 3.717 -16.469 1 98.88 275 GLU B N 1
ATOM 4431 C CA . GLU B 1 275 ? 4.512 3.562 -17.672 1 98.88 275 GLU B CA 1
ATOM 4432 C C . GLU B 1 275 ? 5.148 2.176 -17.719 1 98.88 275 GLU B C 1
ATOM 4434 O O . GLU B 1 275 ? 5.238 1.571 -18.797 1 98.88 275 GLU B O 1
ATOM 4439 N N . THR B 1 276 ? 5.582 1.701 -16.594 1 98.88 276 THR B N 1
ATOM 4440 C CA . THR B 1 276 ? 6.203 0.383 -16.516 1 98.88 276 THR B CA 1
ATOM 4441 C C . THR B 1 276 ? 5.207 -0.708 -16.906 1 98.88 276 THR B C 1
ATOM 4443 O O . THR B 1 276 ? 5.523 -1.589 -17.703 1 98.88 276 THR B O 1
ATOM 4446 N N . LEU B 1 277 ? 3.99 -0.623 -16.406 1 98.88 277 LEU B N 1
ATOM 4447 C CA . LEU B 1 277 ? 2.975 -1.637 -16.672 1 98.88 277 LEU B CA 1
ATOM 4448 C C . LEU B 1 277 ? 2.426 -1.506 -18.078 1 98.88 277 LEU B C 1
ATOM 4450 O O . LEU B 1 277 ? 2.076 -2.508 -18.719 1 98.88 277 LEU B O 1
ATOM 4454 N N . LYS B 1 278 ? 2.363 -0.285 -18.531 1 98.69 278 LYS B N 1
ATOM 4455 C CA . LYS B 1 278 ? 1.918 -0.035 -19.906 1 98.69 278 LYS B CA 1
ATOM 4456 C C . LYS B 1 278 ? 2.855 -0.691 -20.906 1 98.69 278 LYS B C 1
ATOM 4458 O O . LYS B 1 278 ? 2.41 -1.178 -21.953 1 98.69 278 LYS B O 1
ATOM 4463 N N . ASP B 1 279 ? 4.094 -0.678 -20.594 1 98.69 279 ASP B N 1
ATOM 4464 C CA . ASP B 1 279 ? 5.086 -1.324 -21.438 1 98.69 279 ASP B CA 1
ATOM 4465 C C . ASP B 1 279 ? 5.039 -2.842 -21.281 1 98.69 279 ASP B C 1
ATOM 4467 O O . ASP B 1 279 ? 5.258 -3.578 -22.25 1 98.69 279 ASP B O 1
ATOM 4471 N N . LEU B 1 280 ? 4.746 -3.303 -20.156 1 98.81 280 LEU B N 1
ATOM 4472 C CA . LEU B 1 280 ? 4.777 -4.727 -19.844 1 98.81 280 LEU B CA 1
ATOM 4473 C C . LEU B 1 280 ? 3.576 -5.445 -20.453 1 98.81 280 LEU B C 1
ATOM 4475 O O . LEU B 1 280 ? 3.713 -6.551 -20.969 1 98.81 280 LEU B O 1
ATOM 4479 N N . LEU B 1 281 ? 2.379 -4.84 -20.375 1 98.69 281 LEU B N 1
ATOM 4480 C CA . LEU B 1 281 ? 1.128 -5.523 -20.688 1 98.69 281 LEU B CA 1
ATOM 4481 C C . LEU B 1 281 ? 1.148 -6.07 -22.109 1 98.69 281 LEU B C 1
ATOM 4483 O O . LEU B 1 281 ? 0.865 -7.25 -22.328 1 98.69 281 LEU B O 1
ATOM 4487 N N . PRO B 1 282 ? 1.576 -5.27 -23.109 1 98.5 282 PRO B N 1
ATOM 4488 C CA . PRO B 1 282 ? 1.593 -5.809 -24.469 1 98.5 282 PRO B CA 1
ATOM 4489 C C . PRO B 1 282 ? 2.576 -6.965 -24.641 1 98.5 282 PRO B C 1
ATOM 4491 O O . PRO B 1 282 ? 2.334 -7.875 -25.438 1 98.5 282 PRO B O 1
ATOM 4494 N N . GLU B 1 283 ? 3.668 -6.996 -23.922 1 98 283 GLU B N 1
ATOM 4495 C CA . GLU B 1 283 ? 4.648 -8.07 -24 1 98 283 GLU B CA 1
ATOM 4496 C C . GLU B 1 283 ? 4.074 -9.383 -23.453 1 98 283 GLU B C 1
ATOM 4498 O O . GLU B 1 283 ? 4.242 -10.438 -24.078 1 98 283 GLU B O 1
ATOM 4503 N N . VAL B 1 284 ? 3.408 -9.258 -22.344 1 98 284 VAL B N 1
ATOM 4504 C CA . VAL B 1 284 ? 2.832 -10.453 -21.734 1 98 284 VAL B CA 1
ATOM 4505 C C . VAL B 1 284 ? 1.653 -10.938 -22.578 1 98 284 VAL B C 1
ATOM 4507 O O . VAL B 1 284 ? 1.435 -12.148 -22.703 1 98 284 VAL B O 1
ATOM 4510 N N . GLU B 1 285 ? 0.935 -10.008 -23.172 1 97.88 285 GLU B N 1
ATOM 4511 C CA . GLU B 1 285 ? -0.182 -10.367 -24.047 1 97.88 285 GLU B CA 1
ATOM 4512 C C . GLU B 1 285 ? 0.302 -11.094 -25.297 1 97.88 285 GLU B C 1
ATOM 4514 O O . GLU B 1 285 ? -0.357 -12.016 -25.781 1 97.88 285 GLU B O 1
ATOM 4519 N N . GLU B 1 286 ? 1.377 -10.672 -25.797 1 97.19 286 GLU B N 1
ATOM 4520 C CA . GLU B 1 286 ? 1.952 -11.336 -26.969 1 97.19 286 GLU B CA 1
ATOM 4521 C C . GLU B 1 286 ? 2.354 -12.773 -26.641 1 97.19 286 GLU B C 1
ATOM 4523 O O . GLU B 1 286 ? 2.088 -13.688 -27.422 1 97.19 286 GLU B O 1
ATOM 4528 N N . LEU B 1 287 ? 2.988 -12.93 -25.531 1 96.06 287 LEU B N 1
ATOM 4529 C CA . LEU B 1 287 ? 3.379 -14.266 -25.094 1 96.06 287 LEU B CA 1
ATOM 4530 C C . LEU B 1 287 ? 2.152 -15.133 -24.844 1 96.06 287 LEU B C 1
ATOM 4532 O O . LEU B 1 287 ? 2.154 -16.328 -25.156 1 96.06 287 LEU B O 1
ATOM 4536 N N . GLN B 1 288 ? 1.111 -14.508 -24.344 1 95.44 288 GLN B N 1
ATOM 4537 C CA . GLN B 1 288 ? -0.14 -15.219 -24.109 1 95.44 288 GLN B CA 1
ATOM 4538 C C . GLN B 1 288 ? -0.76 -15.688 -25.422 1 95.44 288 GLN B C 1
ATOM 4540 O O . GLN B 1 288 ? -1.227 -16.828 -25.516 1 95.44 288 GLN B O 1
ATOM 4545 N N . THR B 1 289 ? -0.745 -14.844 -26.391 1 94.12 289 THR B N 1
ATOM 4546 C CA . THR B 1 289 ? -1.313 -15.18 -27.688 1 94.12 289 THR B CA 1
ATOM 4547 C C . THR B 1 289 ? -0.529 -16.312 -28.344 1 94.12 289 THR B C 1
ATOM 4549 O O . THR B 1 289 ? -1.117 -17.219 -28.938 1 94.12 289 THR B O 1
ATOM 4552 N N . THR B 1 290 ? 0.755 -16.266 -28.203 1 90.44 290 THR B N 1
ATOM 4553 C CA . THR B 1 290 ? 1.607 -17.312 -28.75 1 90.44 290 THR B CA 1
ATOM 4554 C C . THR B 1 290 ? 1.293 -18.656 -28.078 1 90.44 290 THR B C 1
ATOM 4556 O O . THR B 1 290 ? 1.161 -19.672 -28.766 1 90.44 290 THR B O 1
ATOM 4559 N N . GLN B 1 291 ? 1.14 -18.609 -26.828 1 90.81 291 GLN B N 1
ATOM 4560 C CA . GLN B 1 291 ? 0.843 -19.828 -26.094 1 90.81 291 GLN B CA 1
ATOM 4561 C C . GLN B 1 291 ? -0.533 -20.375 -26.453 1 90.81 291 GLN B C 1
ATOM 4563 O O . GLN B 1 291 ? -0.712 -21.594 -26.578 1 90.81 291 GLN B O 1
ATOM 4568 N N . GLU B 1 292 ? -1.479 -19.5 -26.594 1 90.94 292 GLU B N 1
ATOM 4569 C CA . GLU B 1 292 ? -2.834 -19.922 -26.938 1 90.94 292 GLU B CA 1
ATOM 4570 C C . GLU B 1 292 ? -2.891 -20.531 -28.328 1 90.94 292 GLU B C 1
ATOM 4572 O O . GLU B 1 292 ? -3.648 -21.484 -28.562 1 90.94 292 GLU B O 1
ATOM 4577 N N . THR B 1 293 ? -2.096 -19.969 -29.219 1 90.12 293 THR B N 1
ATOM 4578 C CA . THR B 1 293 ? -2.031 -20.516 -30.578 1 90.12 293 THR B CA 1
ATOM 4579 C C . THR B 1 293 ? -1.461 -21.938 -30.562 1 90.12 293 THR B C 1
ATOM 4581 O O . THR B 1 293 ? -2.002 -22.828 -31.203 1 90.12 293 THR B O 1
ATOM 4584 N N . LYS B 1 294 ? -0.447 -22.078 -29.812 1 85.19 294 LYS B N 1
ATOM 4585 C CA . LYS B 1 294 ? 0.146 -23.406 -29.672 1 85.19 294 LYS B CA 1
ATOM 4586 C C . LYS B 1 294 ? -0.835 -24.391 -29.031 1 85.19 294 LYS B C 1
ATOM 4588 O O . LYS B 1 294 ? -0.898 -25.547 -29.422 1 85.19 294 LYS B O 1
ATOM 4593 N N . TYR B 1 295 ? -1.541 -23.922 -28.062 1 87.25 295 TYR B N 1
ATOM 4594 C CA . TYR B 1 295 ? -2.529 -24.734 -27.375 1 87.25 295 TYR B CA 1
ATOM 4595 C C . TYR B 1 295 ? -3.635 -25.188 -28.328 1 87.25 295 TYR B C 1
ATOM 4597 O O . TYR B 1 295 ? -4.012 -26.359 -28.328 1 87.25 295 TYR B O 1
ATOM 4605 N N . ARG B 1 296 ? -4.105 -24.266 -29.172 1 88.62 296 ARG B N 1
ATOM 4606 C CA . ARG B 1 296 ? -5.164 -24.578 -30.125 1 88.62 296 ARG B CA 1
ATOM 4607 C C . ARG B 1 296 ? -4.688 -25.578 -31.172 1 88.62 296 ARG B C 1
ATOM 4609 O O . ARG B 1 296 ? -5.422 -26.484 -31.547 1 88.62 296 ARG B O 1
ATOM 4616 N N . GLU B 1 297 ? -3.523 -25.516 -31.562 1 86.81 297 GLU B N 1
ATOM 4617 C CA . GLU B 1 297 ? -2.949 -26.422 -32.562 1 86.81 297 GLU B CA 1
ATOM 4618 C C . GLU B 1 297 ? -2.797 -27.828 -31.984 1 86.81 297 GLU B C 1
ATOM 4620 O O . GLU B 1 297 ? -3.018 -28.812 -32.688 1 86.81 297 GLU B O 1
ATOM 4625 N N . SER B 1 298 ? -2.426 -27.812 -30.766 1 83.81 298 SER B N 1
ATOM 4626 C CA . SER B 1 298 ? -2.24 -29.109 -30.125 1 83.81 298 SER B CA 1
ATOM 4627 C C . SER B 1 298 ? -3.57 -29.844 -29.938 1 83.81 298 SER B C 1
ATOM 4629 O O . SER B 1 298 ? -3.635 -31.062 -30.047 1 83.81 298 SER B O 1
ATOM 4631 N N . ARG B 1 299 ? -4.637 -29.141 -29.734 1 83.81 299 ARG B N 1
ATOM 4632 C CA . ARG B 1 299 ? -5.957 -29.734 -29.547 1 83.81 299 ARG B CA 1
ATOM 4633 C C . ARG B 1 299 ? -6.527 -30.203 -30.891 1 83.81 299 ARG B C 1
ATOM 4635 O O . ARG B 1 299 ? -7.191 -31.234 -30.953 1 83.81 299 ARG B O 1
ATOM 4642 N N . GLU B 1 300 ? -6.234 -29.516 -31.859 1 83.69 300 GLU B N 1
ATOM 4643 C CA . GLU B 1 300 ? -6.703 -29.891 -33.188 1 83.69 300 GLU B CA 1
ATOM 4644 C C . GLU B 1 300 ? -5.961 -31.109 -33.719 1 83.69 300 GLU B C 1
ATOM 4646 O O . GLU B 1 300 ? -6.559 -31.969 -34.375 1 83.69 300 GLU B O 1
ATOM 4651 N N . ALA B 1 301 ? -4.719 -31.344 -33.406 1 77.88 301 ALA B N 1
ATOM 4652 C CA . ALA B 1 301 ? -3.924 -32.5 -33.844 1 77.88 301 ALA B CA 1
ATOM 4653 C C . ALA B 1 301 ? -4.352 -33.75 -33.125 1 77.88 301 ALA B C 1
ATOM 4655 O O . ALA B 1 301 ? -4.23 -34.844 -33.656 1 77.88 301 ALA B O 1
ATOM 4656 N N . ALA B 1 302 ? -4.793 -33.625 -31.984 1 71.69 302 ALA B N 1
ATOM 4657 C CA . ALA B 1 302 ? -5.203 -34.781 -31.188 1 71.69 302 ALA B CA 1
ATOM 4658 C C . ALA B 1 302 ? -6.523 -35.375 -31.688 1 71.69 302 ALA B C 1
ATOM 4660 O O . ALA B 1 302 ? -6.801 -36.562 -31.516 1 71.69 302 ALA B O 1
ATOM 4661 N N . ILE B 1 303 ? -7.328 -34.531 -32.281 1 70.19 303 ILE B N 1
ATOM 4662 C CA . ILE B 1 303 ? -8.617 -34.969 -32.812 1 70.19 303 ILE B CA 1
ATOM 4663 C C . ILE B 1 303 ? -8.414 -35.625 -34.188 1 70.19 303 ILE B C 1
ATOM 4665 O O . ILE B 1 303 ? -9.078 -36.594 -34.531 1 70.19 303 ILE B O 1
ATOM 4669 N N . ASN B 1 304 ? -7.395 -35.281 -35 1 62.31 304 ASN B N 1
ATOM 4670 C CA . ASN B 1 304 ? -7.184 -35.875 -36.312 1 62.31 304 ASN B CA 1
ATOM 4671 C C . ASN B 1 304 ? -6.305 -37.125 -36.25 1 62.31 304 ASN B C 1
ATOM 4673 O O . ASN B 1 304 ? -5.117 -37.031 -35.938 1 62.31 304 ASN B O 1
#

Radius of gyration: 39.52 Å; Cα contacts (8 Å, |Δi|>4): 619; chains: 2; bounding box: 76×156×91 Å